Protein AF-A0A3L5TQ28-F1 (afdb_monomer_lite)

InterPro domains:
  IPR006615 Peptidase C19, ubiquitin-specific peptidase, DUSP domain [PF06337] (160-234)
  IPR006615 Peptidase C19, ubiquitin-specific peptidase, DUSP domain [PS51283] (4-234)
  IPR006615 Peptidase C19, ubiquitin-specific peptidase, DUSP domain [SM00695] (24-237)
  IPR028135 Ubiquitin-like domain, USP-type [PF14836] (295-367)
  IPR035927 DUSP-like superfamily [G3DSA:3.30.2230.10] (2-248)
  IPR035927 DUSP-like superfamily [SSF143791] (4-52)
  IPR035927 DUSP-like superfamily [SSF143791] (159-234)

Radius of gyration: 33.55 Å; chains: 1; bounding box: 100×72×94 Å

Sequence (385 aa):
LKPQSTEEEGNIVNQWLSRESRKSFQVGQIWYLISMQWWNCWNEYVSFKNVTEMNGDINGAVSINDKVINEETQHRITKNKHPGKAVPWEDDSVIMVNAKTSSYNMSQSYSGTTLTHNHSNSAIKSQNCASPLKTCLNTPDQTLVNRSPSPSPKFRKKTLQMNNSLPLKPAAVDNSPLLVSSQSKVISLTNEGGRLKRDIMLVRGKDFEIVPEAIWRALSTWYGANTALPRTVISSSTNDGQPELELYPITVKLLRHQFVTNRPVPMTTFTGMMSAMSNMVASNTQTPRRYVAYTATFSRQHTVQQIYEFLCTKLRFSREDTRLWKIGSKEDCMTLLEDENQTLEDCSVEENQQMLIEIRNKDLTWPEEMSQLAKNKTLRKEAGS

pLDDT: mean 70.23, std 27.73, range [23.77, 97.81]

Structure (mmCIF, N/CA/C/O backbone):
data_AF-A0A3L5TQ28-F1
#
_entry.id   AF-A0A3L5TQ28-F1
#
loop_
_atom_site.group_PDB
_atom_site.id
_atom_site.type_symbol
_atom_site.label_atom_id
_atom_site.label_alt_id
_atom_site.label_comp_id
_atom_site.label_asym_id
_atom_site.label_entity_id
_atom_site.label_seq_id
_atom_site.pdbx_PDB_ins_code
_atom_site.Cartn_x
_atom_site.Cartn_y
_atom_site.Cartn_z
_atom_site.occupancy
_atom_site.B_iso_or_equiv
_atom_site.auth_seq_id
_atom_site.auth_comp_id
_atom_site.auth_asym_id
_atom_site.auth_atom_id
_atom_site.pdbx_PDB_model_num
ATOM 1 N N . LEU A 1 1 ? -6.643 14.220 24.270 1.00 62.25 1 LEU A N 1
ATOM 2 C CA . LEU A 1 1 ? -7.225 14.050 25.621 1.00 62.25 1 LEU A CA 1
ATOM 3 C C . LEU A 1 1 ? -7.367 12.555 25.881 1.00 62.25 1 LEU A C 1
ATOM 5 O O . LEU A 1 1 ? -7.696 11.831 24.946 1.00 62.25 1 LEU A O 1
ATOM 9 N N . LYS A 1 2 ? -7.016 12.087 27.080 1.00 79.94 2 LYS A N 1
ATOM 10 C CA . LYS A 1 2 ? -7.161 10.681 27.483 1.00 79.94 2 LYS A CA 1
ATOM 11 C C . LYS A 1 2 ? -8.471 10.545 28.283 1.00 79.94 2 LYS A C 1
ATOM 13 O O . LYS A 1 2 ? -8.691 11.430 29.109 1.00 79.94 2 LYS A O 1
ATOM 18 N N . PRO A 1 3 ? -9.304 9.516 28.042 1.00 86.38 3 PRO A N 1
ATOM 19 C CA . PRO A 1 3 ? -10.541 9.290 28.792 1.00 86.38 3 PRO A CA 1
ATOM 20 C C . PRO A 1 3 ? -10.283 9.165 30.297 1.00 86.38 3 PRO A C 1
ATOM 22 O O . PRO A 1 3 ? -9.220 8.684 30.707 1.00 86.38 3 PRO A O 1
ATOM 25 N N . GLN A 1 4 ? -11.240 9.616 31.105 1.00 85.50 4 GLN A N 1
ATOM 26 C CA . GLN A 1 4 ? -11.189 9.587 32.566 1.00 85.50 4 GLN A CA 1
ATOM 27 C C . GLN A 1 4 ? -11.636 8.233 33.132 1.00 85.50 4 GLN A C 1
ATOM 29 O O . GLN A 1 4 ? -11.174 7.848 34.206 1.00 85.50 4 GLN A O 1
ATOM 34 N N . SER A 1 5 ? -12.474 7.486 32.403 1.00 88.31 5 SER A N 1
ATOM 35 C CA . SER A 1 5 ? -12.922 6.137 32.775 1.00 88.31 5 SER A CA 1
ATOM 36 C C . SER A 1 5 ? -12.910 5.155 31.595 1.00 88.31 5 SER A C 1
ATOM 38 O O . SER A 1 5 ? -12.821 5.546 30.430 1.00 88.31 5 SER A O 1
ATOM 40 N N . THR A 1 6 ? -12.990 3.858 31.903 1.00 89.12 6 THR A N 1
ATOM 41 C CA . THR A 1 6 ? -13.069 2.776 30.903 1.00 89.12 6 THR A CA 1
ATOM 42 C C . THR A 1 6 ? -14.385 2.802 30.133 1.00 89.12 6 THR A C 1
ATOM 44 O O . THR A 1 6 ? -14.404 2.560 28.930 1.00 89.12 6 THR A O 1
ATOM 47 N N . GLU A 1 7 ? -15.475 3.163 30.807 1.00 88.69 7 GLU A N 1
ATOM 48 C CA . GLU A 1 7 ? -16.783 3.358 30.186 1.00 88.69 7 GLU A CA 1
ATOM 49 C C . GLU A 1 7 ? -16.772 4.562 29.236 1.00 88.69 7 GLU A C 1
ATOM 51 O O . GLU A 1 7 ? -17.266 4.471 28.113 1.00 88.69 7 GLU A O 1
ATOM 56 N N . GLU A 1 8 ? -16.159 5.680 29.642 1.00 91.56 8 GLU A N 1
ATOM 57 C CA . GLU A 1 8 ? -16.013 6.853 28.775 1.00 91.56 8 GLU A CA 1
ATOM 58 C C . GLU A 1 8 ? -15.204 6.507 27.520 1.00 91.56 8 GLU A C 1
ATOM 60 O O . GLU A 1 8 ? -15.568 6.903 26.413 1.00 91.56 8 GLU A O 1
ATOM 65 N N . GLU A 1 9 ? -14.139 5.720 27.674 1.00 93.50 9 GLU A N 1
ATOM 66 C CA . GLU A 1 9 ? -13.334 5.235 26.559 1.00 93.50 9 GLU A CA 1
ATOM 67 C C . GLU A 1 9 ? -14.164 4.432 25.546 1.00 93.50 9 GLU A C 1
ATOM 69 O O . GLU A 1 9 ? -14.152 4.749 24.351 1.00 93.50 9 GLU A O 1
ATOM 74 N N . GLY A 1 10 ? -14.921 3.438 26.024 1.00 92.88 10 GLY A N 1
ATOM 75 C CA . GLY A 1 10 ? -15.825 2.646 25.191 1.00 92.88 10 GLY A CA 1
ATOM 76 C C . GLY A 1 10 ? -16.879 3.517 24.506 1.00 92.88 10 GLY A C 1
ATOM 77 O O . GLY A 1 10 ? -17.089 3.405 23.298 1.00 92.88 10 GLY A O 1
ATOM 78 N N . ASN A 1 11 ? -17.484 4.451 25.242 1.00 93.06 11 ASN A N 1
ATOM 79 C CA . ASN A 1 11 ? -18.493 5.370 24.716 1.00 93.06 11 ASN A CA 1
ATOM 80 C C . ASN A 1 11 ? -17.942 6.267 23.601 1.00 93.06 11 ASN A C 1
ATOM 82 O O . ASN A 1 11 ? -18.589 6.407 22.563 1.00 93.06 11 ASN A O 1
ATOM 86 N N . ILE A 1 12 ? -16.747 6.844 23.771 1.00 93.38 12 ILE A N 1
ATOM 87 C CA . ILE A 1 12 ? -16.106 7.683 22.746 1.00 93.38 12 ILE A CA 1
ATOM 88 C C . ILE A 1 12 ? -15.892 6.879 21.460 1.00 93.38 12 ILE A C 1
ATOM 90 O O . ILE A 1 12 ? -16.302 7.316 20.380 1.00 93.38 12 ILE A O 1
ATOM 94 N N . VAL A 1 13 ? -15.276 5.699 21.572 1.00 94.69 13 VAL A N 1
ATOM 95 C CA . VAL A 1 13 ? -14.946 4.857 20.414 1.00 94.69 13 VAL A CA 1
ATOM 96 C C . VAL A 1 13 ? -16.213 4.358 19.718 1.00 94.69 13 VAL A C 1
ATOM 98 O O . VAL A 1 13 ? -16.336 4.514 18.502 1.00 94.69 13 VAL A O 1
ATOM 101 N N . ASN A 1 14 ? -17.195 3.851 20.468 1.00 92.75 14 ASN A N 1
ATOM 102 C CA . ASN A 1 14 ? -18.468 3.378 19.919 1.00 92.75 14 ASN A CA 1
ATOM 103 C C . ASN A 1 14 ? -19.257 4.501 19.243 1.00 92.75 14 ASN A C 1
ATOM 105 O O . ASN A 1 14 ? -19.840 4.297 18.176 1.00 92.75 14 ASN A O 1
ATOM 109 N N . GLN A 1 15 ? -19.247 5.709 19.809 1.00 93.06 15 GLN A N 1
ATOM 110 C CA . GLN A 1 15 ? -19.912 6.858 19.204 1.00 93.06 15 GLN A CA 1
ATOM 111 C C . GLN A 1 15 ? -19.236 7.271 17.888 1.00 93.06 15 GLN A C 1
ATOM 113 O O . GLN A 1 15 ? -19.923 7.616 16.926 1.00 93.06 15 GLN A O 1
ATOM 118 N N . TRP A 1 16 ? -17.902 7.233 17.814 1.00 93.56 16 TRP A N 1
ATOM 119 C CA . TRP A 1 16 ? -17.165 7.533 16.582 1.00 93.56 16 TRP A CA 1
ATOM 120 C C . TRP A 1 16 ? -17.388 6.454 15.515 1.00 93.56 16 TRP A C 1
ATOM 122 O O . TRP A 1 16 ? -17.695 6.799 14.374 1.00 93.56 16 TRP A O 1
ATOM 132 N N . LEU A 1 17 ? -17.347 5.168 15.885 1.00 92.38 17 LEU A N 1
ATOM 133 C CA . LEU A 1 17 ? -17.693 4.051 14.994 1.00 92.38 17 LEU A CA 1
ATOM 134 C C . LEU A 1 17 ? -19.129 4.158 14.474 1.00 92.38 17 LEU A C 1
ATOM 136 O O . LEU A 1 17 ? -19.372 3.988 13.282 1.00 92.38 17 LEU A O 1
ATOM 140 N N . SER A 1 18 ? -20.084 4.492 15.341 1.00 90.31 18 SER A N 1
ATOM 141 C CA . SER A 1 18 ? -21.498 4.642 14.970 1.00 90.31 18 SER A CA 1
ATOM 142 C C . SER A 1 18 ? -21.735 5.799 14.000 1.00 90.31 18 SER A C 1
ATOM 144 O O . SER A 1 18 ? -22.635 5.738 13.167 1.00 90.31 18 SER A O 1
ATOM 146 N N . ARG A 1 19 ? -20.949 6.878 14.100 1.00 90.62 19 ARG A N 1
ATOM 147 C CA . ARG A 1 19 ? -21.007 7.993 13.144 1.00 90.62 19 ARG A CA 1
ATOM 148 C C . ARG A 1 19 ? -20.411 7.605 11.799 1.00 90.62 19 ARG A C 1
ATOM 150 O O . ARG A 1 19 ? -20.967 7.982 10.772 1.00 90.62 19 ARG A O 1
ATOM 157 N N . GLU A 1 20 ? -19.296 6.880 11.807 1.00 89.19 20 GLU A N 1
ATOM 158 C CA . GLU A 1 20 ? -18.592 6.541 10.571 1.00 89.19 20 GLU A CA 1
ATOM 159 C C . GLU A 1 20 ? -19.259 5.386 9.815 1.00 89.19 20 GLU A C 1
ATOM 161 O O . GLU A 1 20 ? -19.348 5.440 8.598 1.00 89.19 20 GLU A O 1
ATOM 166 N N . SER A 1 21 ? -19.829 4.401 10.514 1.00 84.50 21 SER A N 1
ATOM 167 C CA . SER A 1 21 ? -20.563 3.271 9.910 1.00 84.50 21 SER A CA 1
ATOM 168 C C . SER A 1 21 ? -21.829 3.671 9.150 1.00 84.50 21 SER A C 1
ATOM 170 O O . SER A 1 21 ? -22.297 2.919 8.302 1.00 84.50 21 SER A O 1
ATOM 172 N N . ARG A 1 22 ? -22.386 4.857 9.423 1.00 86.69 22 ARG A N 1
ATOM 173 C CA . ARG A 1 22 ? -23.528 5.409 8.673 1.00 86.69 22 ARG A CA 1
ATOM 174 C C . ARG A 1 22 ? -23.129 5.978 7.315 1.00 86.69 22 ARG A C 1
ATOM 176 O O . ARG A 1 22 ? -24.005 6.289 6.513 1.00 86.69 22 ARG A O 1
ATOM 183 N N . LYS A 1 23 ? -21.834 6.186 7.083 1.00 88.94 23 LYS A N 1
ATOM 184 C CA . LYS A 1 23 ? -21.315 6.709 5.824 1.00 88.94 23 LYS A CA 1
ATOM 185 C C . LYS A 1 23 ? -20.896 5.544 4.941 1.00 88.94 23 LYS A C 1
ATOM 187 O O . LYS A 1 23 ? -20.289 4.585 5.409 1.00 88.94 23 LYS A O 1
ATOM 192 N N . SER A 1 24 ? -21.175 5.663 3.652 1.00 88.44 24 SER A N 1
ATOM 193 C CA . SER A 1 24 ? -20.571 4.791 2.651 1.00 88.44 24 SER A CA 1
ATOM 194 C C . SER A 1 24 ? -19.068 5.046 2.574 1.00 88.44 24 SER A C 1
ATOM 196 O O . SER A 1 24 ? -18.603 6.164 2.816 1.00 88.44 24 SER A O 1
ATOM 198 N N . PHE A 1 25 ? -18.312 4.017 2.201 1.00 91.75 25 PHE A N 1
ATOM 199 C CA . PHE A 1 25 ? -16.895 4.170 1.910 1.00 91.75 25 PHE A CA 1
ATOM 200 C C . PHE A 1 25 ? -16.668 5.202 0.801 1.00 91.75 25 PHE A C 1
ATOM 202 O O . PHE A 1 25 ? -17.412 5.258 -0.177 1.00 91.75 25 PHE A O 1
ATOM 209 N N . GLN A 1 26 ? -15.620 6.010 0.955 1.00 92.31 26 GLN A N 1
ATOM 210 C CA . GLN A 1 26 ? -15.205 6.993 -0.044 1.00 92.31 26 GLN A CA 1
ATOM 211 C C . GLN A 1 26 ? -13.849 6.604 -0.618 1.00 92.31 26 GLN A C 1
ATOM 213 O O . GLN A 1 26 ? -12.921 6.320 0.135 1.00 92.31 26 GLN A O 1
ATOM 218 N N . VAL A 1 27 ? -13.719 6.602 -1.944 1.00 93.56 27 VAL A N 1
ATOM 219 C CA . VAL A 1 27 ? -12.456 6.276 -2.623 1.00 93.56 27 VAL A CA 1
ATOM 220 C C . VAL A 1 27 ? -11.342 7.206 -2.134 1.00 93.56 27 VAL A C 1
ATOM 222 O O . VAL A 1 27 ? -11.535 8.413 -2.005 1.00 93.56 27 VAL A O 1
ATOM 225 N N . GLY A 1 28 ? -10.183 6.629 -1.818 1.00 91.44 28 GLY A N 1
ATOM 226 C CA . GLY A 1 28 ? -9.040 7.327 -1.228 1.00 91.44 28 GLY A CA 1
ATOM 227 C C . GLY A 1 28 ? -9.078 7.441 0.300 1.00 91.44 28 GLY A C 1
ATOM 228 O O . GLY A 1 28 ? -8.065 7.800 0.901 1.00 91.44 28 GLY A O 1
ATOM 229 N N . GLN A 1 29 ? -10.191 7.099 0.960 1.00 93.56 29 GLN A N 1
ATOM 230 C CA . GLN A 1 29 ? -10.266 7.079 2.422 1.00 93.56 29 GLN A CA 1
ATOM 231 C C . GLN A 1 29 ? -9.349 5.994 3.004 1.00 93.56 29 GLN A C 1
ATOM 233 O O . GLN A 1 29 ? -9.257 4.889 2.468 1.00 93.56 29 GLN A O 1
ATOM 238 N N . ILE A 1 30 ? -8.704 6.292 4.135 1.00 93.88 30 ILE A N 1
ATOM 239 C CA . ILE A 1 30 ? -7.837 5.350 4.851 1.00 93.88 30 ILE A CA 1
ATOM 240 C C . ILE A 1 30 ? -8.541 4.828 6.105 1.00 93.88 30 ILE A C 1
ATOM 242 O O . ILE A 1 30 ? -9.028 5.596 6.936 1.00 93.88 30 ILE A O 1
ATOM 246 N N . TRP A 1 31 ? -8.527 3.509 6.259 1.00 95.69 31 TRP A N 1
ATOM 247 C CA . TRP A 1 31 ? -8.978 2.777 7.439 1.00 95.69 31 TRP A CA 1
ATOM 248 C C . TRP A 1 31 ? -7.830 1.963 8.028 1.00 95.69 31 TRP A C 1
ATOM 250 O O . TRP A 1 31 ? -6.886 1.616 7.327 1.00 95.69 31 TRP A O 1
ATOM 260 N N . TYR A 1 32 ? -7.894 1.645 9.315 1.00 96.69 32 TYR A N 1
ATOM 261 C CA . TYR A 1 32 ? -6.848 0.894 10.007 1.00 96.69 32 TYR A CA 1
ATOM 262 C C . TYR A 1 32 ? -7.375 -0.450 10.473 1.00 96.69 32 TYR A C 1
ATOM 264 O O . TYR A 1 32 ? -8.483 -0.531 11.002 1.00 96.69 32 TYR A O 1
ATOM 272 N N . LEU A 1 33 ? -6.562 -1.492 10.306 1.00 97.19 33 LEU A N 1
ATOM 273 C CA . LEU A 1 33 ? -6.883 -2.819 10.816 1.00 97.19 33 LEU A CA 1
ATOM 274 C C . LEU A 1 33 ? -6.381 -2.979 12.254 1.00 97.19 33 LEU A C 1
ATOM 276 O O . LEU A 1 33 ? -5.234 -2.638 12.567 1.00 97.19 33 LEU A O 1
ATOM 280 N N . ILE A 1 34 ? -7.232 -3.551 13.100 1.00 97.56 34 ILE A N 1
ATOM 281 C CA . ILE A 1 34 ? -6.900 -3.986 14.457 1.00 97.56 34 ILE A CA 1
ATOM 282 C C . ILE A 1 34 ? -7.173 -5.484 14.557 1.00 97.56 34 ILE A C 1
ATOM 284 O O . ILE A 1 34 ? -8.253 -5.940 14.198 1.00 97.56 34 ILE A O 1
ATOM 288 N N . SER A 1 35 ? -6.209 -6.257 15.054 1.00 97.38 35 SER A N 1
ATOM 289 C CA . SER A 1 35 ? -6.402 -7.684 15.345 1.00 97.38 35 SER A CA 1
ATOM 290 C C . SER A 1 35 ? -7.607 -7.909 16.262 1.00 97.38 35 SER A C 1
ATOM 292 O O . SER A 1 35 ? -7.689 -7.305 17.336 1.00 97.38 35 SER A O 1
ATOM 294 N N . MET A 1 36 ? -8.497 -8.838 15.895 1.00 96.75 36 MET A N 1
ATOM 295 C CA . MET A 1 36 ? -9.656 -9.194 16.724 1.00 96.75 36 MET A CA 1
ATOM 296 C C . MET A 1 36 ? -9.247 -9.721 18.096 1.00 96.75 36 MET A C 1
ATOM 298 O O . MET A 1 36 ? -9.980 -9.542 19.062 1.0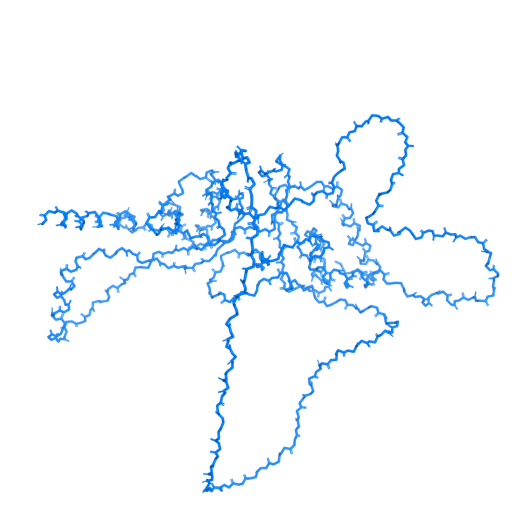0 96.75 36 MET A O 1
ATOM 302 N N . GLN A 1 37 ? -8.056 -10.314 18.219 1.00 96.12 37 GLN A N 1
ATOM 303 C CA . GLN A 1 37 ? -7.537 -10.743 19.515 1.00 96.12 37 GLN A CA 1
ATOM 304 C C . GLN A 1 37 ? -7.395 -9.559 20.478 1.00 96.12 37 GLN A C 1
ATOM 306 O O . GLN A 1 37 ? -7.801 -9.656 21.631 1.00 96.12 37 GLN A O 1
ATOM 311 N N . TRP A 1 38 ? -6.835 -8.442 20.009 1.00 97.25 38 TRP A N 1
ATOM 312 C CA . TRP A 1 38 ? -6.709 -7.243 20.832 1.00 97.25 38 TRP A CA 1
ATOM 313 C C . TRP A 1 38 ? -8.061 -6.544 20.994 1.00 97.25 38 TRP A C 1
ATOM 315 O O . TRP A 1 38 ? -8.415 -6.153 22.104 1.00 97.25 38 TRP A O 1
ATOM 325 N N . TRP A 1 39 ? -8.836 -6.444 19.908 1.00 97.31 39 TRP A N 1
ATOM 326 C CA . TRP A 1 39 ? -10.154 -5.804 19.904 1.00 97.31 39 TRP A CA 1
ATOM 327 C C . TRP A 1 39 ? -11.119 -6.438 20.912 1.00 97.31 39 TRP A C 1
ATOM 329 O O . TRP A 1 39 ? -11.782 -5.726 21.657 1.00 97.31 39 TRP A O 1
ATOM 339 N N . ASN A 1 40 ? -11.143 -7.770 21.005 1.00 95.75 40 ASN A N 1
ATOM 340 C CA . ASN A 1 40 ? -11.983 -8.489 21.963 1.00 95.75 40 ASN A CA 1
ATOM 341 C C . ASN A 1 40 ? -11.566 -8.226 23.413 1.00 95.75 40 ASN A C 1
ATOM 343 O O . ASN A 1 40 ? -12.428 -7.950 24.242 1.00 95.75 40 ASN A O 1
ATOM 347 N N . CYS A 1 41 ? -10.262 -8.240 23.711 1.00 94.88 41 CYS A N 1
ATOM 348 C CA . CYS A 1 41 ? -9.763 -7.879 25.042 1.00 94.88 41 CYS A CA 1
ATOM 349 C C . CYS A 1 41 ? -10.140 -6.437 25.413 1.00 94.88 41 CYS A C 1
ATOM 351 O O . CYS A 1 41 ? -10.492 -6.156 26.556 1.00 94.88 41 CYS A O 1
ATOM 353 N N . TRP A 1 42 ? -10.062 -5.517 24.448 1.00 95.81 42 TRP A N 1
ATOM 354 C CA . TRP A 1 42 ? -10.461 -4.129 24.647 1.00 95.81 42 TRP A CA 1
ATOM 355 C C . TRP A 1 42 ? -11.968 -3.994 24.891 1.00 95.81 42 TRP A C 1
ATOM 357 O O . TRP A 1 42 ? -12.357 -3.348 25.861 1.00 95.81 42 TRP A O 1
ATOM 367 N N . ASN A 1 43 ? -12.805 -4.666 24.094 1.00 94.38 43 ASN A N 1
ATOM 368 C CA . ASN A 1 43 ? -14.257 -4.691 24.282 1.00 94.38 43 ASN A CA 1
ATOM 369 C C . ASN A 1 43 ? -14.646 -5.236 25.661 1.00 94.38 43 ASN A C 1
ATOM 371 O O . ASN A 1 43 ? -15.493 -4.644 26.328 1.00 94.38 43 ASN A O 1
ATOM 375 N N . GLU A 1 44 ? -14.021 -6.327 26.110 1.00 92.69 44 GLU A N 1
ATOM 376 C CA . GLU A 1 44 ? -14.252 -6.898 27.442 1.00 92.69 44 GLU A CA 1
ATOM 377 C C . GLU A 1 44 ? -13.880 -5.901 28.549 1.00 92.69 44 GLU A C 1
ATOM 379 O O . GLU A 1 44 ? -14.641 -5.706 29.494 1.00 92.69 44 GLU A O 1
ATOM 384 N N . TYR A 1 45 ? -12.748 -5.210 28.396 1.00 92.56 45 TYR A N 1
ATOM 385 C CA . TYR A 1 45 ? -12.277 -4.204 29.345 1.00 92.56 45 TYR A CA 1
ATOM 386 C C . TYR A 1 45 ? -13.207 -2.989 29.462 1.00 92.56 45 TYR A C 1
ATOM 388 O O . TYR A 1 45 ? -13.503 -2.556 30.576 1.00 92.56 45 TYR A O 1
ATOM 396 N N . VAL A 1 46 ? -13.688 -2.436 28.343 1.00 92.50 46 VAL A N 1
ATOM 397 C CA . VAL A 1 46 ? -14.568 -1.251 28.367 1.00 92.50 46 VAL A CA 1
ATOM 398 C C . VAL A 1 46 ? -16.021 -1.586 28.703 1.00 92.50 46 VAL A C 1
ATOM 400 O O . VAL A 1 46 ? -16.738 -0.732 29.216 1.00 92.50 46 VAL A O 1
ATOM 403 N N . SER A 1 47 ? -16.458 -2.821 28.443 1.00 87.94 47 SER A N 1
ATOM 404 C CA . SER A 1 47 ? -17.826 -3.274 28.744 1.00 87.94 47 SER A CA 1
ATOM 405 C C . SER A 1 47 ? -17.992 -3.747 30.186 1.00 87.94 47 SER A C 1
ATOM 407 O O . SER A 1 47 ? -19.113 -4.001 30.633 1.00 87.94 47 SER A O 1
ATOM 409 N N . PHE A 1 48 ? -16.894 -3.896 30.925 1.00 83.25 48 PHE A N 1
ATOM 410 C CA . PHE A 1 48 ? -16.948 -4.399 32.282 1.00 83.25 48 PHE A CA 1
ATOM 411 C C . PHE A 1 48 ? -17.526 -3.378 33.252 1.00 83.25 48 PHE A C 1
ATOM 413 O O . PHE A 1 48 ? -16.955 -2.313 33.492 1.00 83.25 48 PHE A O 1
ATOM 420 N N . LYS A 1 49 ? -18.638 -3.759 33.877 1.00 71.50 49 LYS A N 1
ATOM 421 C CA . LYS A 1 49 ? -19.245 -3.033 34.987 1.00 71.50 49 LYS A CA 1
ATOM 422 C C . LYS A 1 49 ? -18.914 -3.764 36.281 1.00 71.50 49 LYS A C 1
ATOM 424 O O . LYS A 1 49 ? -19.217 -4.948 36.424 1.00 71.50 49 LYS A O 1
ATOM 429 N N . ASN A 1 50 ? -18.292 -3.065 37.228 1.00 60.09 50 ASN A N 1
ATOM 430 C CA . ASN A 1 50 ? -18.097 -3.593 38.573 1.00 60.09 50 ASN A CA 1
ATOM 431 C C . ASN A 1 50 ? -19.468 -3.857 39.205 1.00 60.09 50 ASN A C 1
ATOM 433 O O . ASN A 1 50 ? -20.215 -2.926 39.481 1.00 60.09 50 ASN A O 1
ATOM 437 N N . VAL A 1 51 ? -19.789 -5.123 39.477 1.00 53.19 51 VAL A N 1
ATOM 438 C CA . VAL A 1 51 ? -21.031 -5.522 40.174 1.00 53.19 51 VAL A CA 1
ATOM 439 C C . VAL A 1 51 ? -21.052 -5.030 41.638 1.00 53.19 51 VAL A C 1
ATOM 441 O O . VAL A 1 51 ? -22.035 -5.180 42.355 1.00 53.19 51 VAL A O 1
ATOM 444 N N . THR A 1 52 ? -19.983 -4.389 42.107 1.00 48.66 52 THR A N 1
ATOM 445 C CA . THR A 1 52 ? -19.798 -3.969 43.498 1.00 48.66 52 THR A CA 1
ATOM 446 C C . THR A 1 52 ? -20.622 -2.751 43.933 1.00 48.66 52 THR A C 1
ATOM 448 O O . THR A 1 52 ? -20.671 -2.484 45.129 1.00 48.66 52 THR A O 1
ATOM 451 N N . GLU A 1 53 ? -21.303 -2.039 43.028 1.00 46.16 53 GLU A N 1
ATOM 452 C CA . GLU A 1 53 ? -22.155 -0.887 43.393 1.00 46.16 53 GLU A CA 1
ATOM 453 C C . GLU A 1 53 ?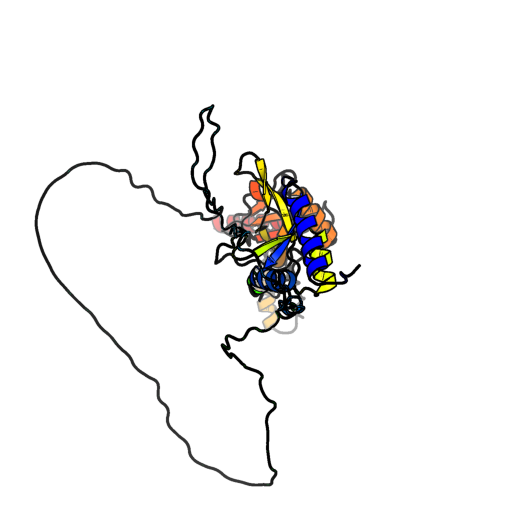 -23.611 -1.254 43.748 1.00 46.16 53 GLU A C 1
ATOM 455 O O . GLU A 1 53 ? -24.377 -0.381 44.138 1.00 46.16 53 GLU A O 1
ATOM 460 N N . MET A 1 54 ? -24.002 -2.535 43.692 1.00 47.75 54 MET A N 1
ATOM 461 C CA . MET A 1 54 ? -25.389 -2.973 43.961 1.00 47.75 54 MET A CA 1
ATOM 462 C C . MET A 1 54 ? -25.612 -3.615 45.345 1.00 47.75 54 MET A 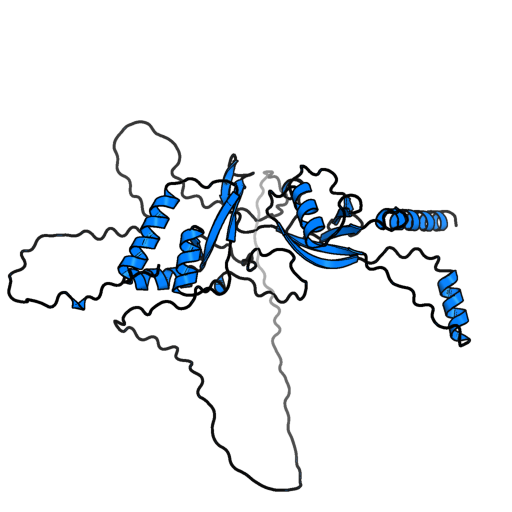C 1
ATOM 464 O O . MET A 1 54 ? -26.688 -4.144 45.599 1.00 47.75 54 MET A O 1
ATOM 468 N N . ASN A 1 55 ? -24.636 -3.564 46.260 1.00 42.31 55 ASN A N 1
ATOM 469 C CA . ASN A 1 55 ? -24.785 -4.110 47.623 1.00 42.31 55 ASN A CA 1
ATOM 470 C C . ASN A 1 55 ? -25.050 -3.049 48.711 1.00 42.31 55 ASN A C 1
ATOM 472 O O . ASN A 1 55 ? -24.839 -3.312 49.896 1.00 42.31 55 ASN A O 1
ATOM 476 N N . GLY A 1 56 ? -25.533 -1.865 48.330 1.00 45.75 56 GLY A N 1
ATOM 477 C CA . GLY A 1 56 ? -26.196 -0.949 49.258 1.00 45.75 56 GLY A CA 1
ATOM 478 C C . GLY A 1 56 ? -27.691 -1.263 49.306 1.00 45.75 56 GLY A C 1
ATOM 479 O O . GLY A 1 56 ? -28.356 -1.158 48.285 1.00 45.75 56 GLY A O 1
ATOM 480 N N . ASP A 1 57 ? -28.191 -1.629 50.485 1.00 39.69 57 ASP A N 1
ATOM 481 C CA . ASP A 1 57 ? -29.612 -1.774 50.844 1.00 39.69 57 ASP A CA 1
ATOM 482 C C . ASP A 1 57 ? -30.339 -3.067 50.433 1.00 39.69 57 ASP A C 1
ATOM 484 O O . ASP A 1 57 ? -31.299 -3.079 49.665 1.00 39.69 57 ASP A O 1
ATOM 488 N N . ILE A 1 58 ? -30.003 -4.172 51.110 1.00 44.78 58 ILE A N 1
ATOM 489 C CA . ILE A 1 58 ? -30.974 -5.257 51.326 1.00 44.78 58 ILE A CA 1
ATOM 490 C C . ILE A 1 58 ? -31.850 -4.869 52.522 1.00 44.78 58 ILE A C 1
ATOM 492 O O . ILE A 1 58 ? -31.597 -5.296 53.643 1.00 44.78 58 ILE A O 1
ATOM 496 N N . ASN A 1 59 ? -32.843 -4.013 52.282 1.00 41.88 59 ASN A N 1
ATOM 497 C CA . ASN A 1 59 ? -34.078 -3.897 53.068 1.00 41.88 59 ASN A CA 1
ATOM 498 C C . ASN A 1 59 ? -35.103 -3.084 52.265 1.00 41.88 59 ASN A C 1
ATOM 500 O O . ASN A 1 59 ? -35.420 -1.940 52.572 1.00 41.88 59 ASN A O 1
ATOM 504 N N . GLY A 1 60 ? -35.628 -3.691 51.206 1.00 34.00 60 GLY A N 1
ATOM 505 C CA . GLY A 1 60 ? -36.710 -3.118 50.419 1.00 34.00 60 GLY A CA 1
ATOM 506 C C . GLY A 1 60 ? -37.230 -4.158 49.447 1.00 34.00 60 GLY A C 1
ATOM 507 O O . GLY A 1 60 ? -36.494 -4.626 48.587 1.00 34.00 60 GLY A O 1
ATOM 508 N N . ALA A 1 61 ? -38.478 -4.574 49.633 1.00 42.75 61 ALA A N 1
ATOM 509 C CA . ALA A 1 61 ? -39.156 -5.546 48.792 1.00 42.75 61 ALA A CA 1
ATOM 510 C C . ALA A 1 61 ? -39.041 -5.172 47.303 1.00 42.75 61 ALA A C 1
ATOM 512 O O . ALA A 1 61 ? -39.592 -4.161 46.868 1.00 42.75 61 ALA A O 1
ATOM 513 N N . VAL A 1 62 ? -38.349 -5.999 46.516 1.00 34.16 62 VAL A N 1
ATOM 514 C CA . VAL A 1 62 ? -38.335 -5.860 45.058 1.00 34.16 62 VAL A CA 1
ATOM 515 C C . VAL A 1 62 ? -39.554 -6.583 44.510 1.00 34.16 62 VAL A C 1
ATOM 517 O O . VAL A 1 62 ? -39.650 -7.811 44.517 1.00 34.16 62 VAL A O 1
ATOM 520 N N . SER A 1 63 ? -40.506 -5.767 44.070 1.00 33.00 63 SER A N 1
ATOM 521 C CA . SER A 1 63 ? -41.632 -6.163 43.243 1.00 33.00 63 SER A CA 1
ATOM 522 C C . SER A 1 63 ? -41.116 -6.856 41.982 1.00 33.00 63 SER A C 1
ATOM 524 O O . SER A 1 63 ? -40.244 -6.345 41.279 1.00 33.00 63 SER A O 1
ATOM 526 N N . ILE A 1 64 ? -41.665 -8.033 41.701 1.00 45.16 64 ILE A N 1
ATOM 527 C CA . ILE A 1 64 ? -41.517 -8.721 40.423 1.00 45.16 64 ILE A CA 1
ATOM 528 C C . ILE A 1 64 ? -42.167 -7.824 39.372 1.00 45.16 64 ILE A C 1
ATOM 530 O O . ILE A 1 64 ? -43.390 -7.752 39.335 1.00 45.16 64 ILE A O 1
ATOM 534 N N . ASN A 1 65 ? -41.363 -7.112 38.582 1.00 38.81 65 ASN A N 1
ATOM 535 C CA . ASN A 1 65 ? -41.616 -6.740 37.187 1.00 38.81 65 ASN A CA 1
ATOM 536 C C . ASN A 1 65 ? -40.514 -5.786 36.721 1.00 38.81 65 ASN A C 1
ATOM 538 O O . ASN A 1 65 ? -40.578 -4.598 36.992 1.00 38.81 65 ASN A O 1
ATOM 542 N N . ASP A 1 66 ? -39.519 -6.329 36.024 1.00 31.72 66 ASP A N 1
ATOM 543 C CA . ASP A 1 66 ? -39.063 -5.761 34.755 1.00 31.72 66 ASP A CA 1
ATOM 544 C C . ASP A 1 66 ? -38.171 -6.787 34.055 1.00 31.72 66 ASP A C 1
ATOM 546 O O . ASP A 1 66 ? -37.003 -7.005 34.377 1.00 31.72 66 ASP A O 1
ATOM 550 N N . LYS A 1 67 ? -38.776 -7.484 33.089 1.00 35.16 67 LYS A N 1
ATOM 551 C CA . LYS A 1 67 ? -38.052 -8.276 32.099 1.00 35.16 67 LYS A CA 1
ATOM 552 C C . LYS A 1 67 ? -37.299 -7.301 31.194 1.00 35.16 67 LYS A C 1
ATOM 554 O O . LYS A 1 67 ? -37.823 -6.893 30.162 1.00 35.16 67 LYS A O 1
ATOM 559 N N . VAL A 1 68 ? -36.064 -6.965 31.551 1.00 32.06 68 VAL A N 1
ATOM 560 C CA . VAL A 1 68 ? -35.092 -6.492 30.564 1.00 32.06 68 VAL A CA 1
ATOM 561 C C . VAL A 1 68 ? -34.707 -7.709 29.734 1.00 32.06 68 VAL A C 1
ATOM 563 O O . VAL A 1 68 ? -33.979 -8.598 30.173 1.00 32.06 68 VAL A O 1
ATOM 566 N N . ILE A 1 69 ? -35.305 -7.790 28.551 1.00 32.78 69 ILE A N 1
ATOM 567 C CA . ILE A 1 69 ? -34.930 -8.742 27.516 1.00 32.78 69 ILE A CA 1
ATOM 568 C C . ILE A 1 69 ? -33.488 -8.405 27.125 1.00 32.78 69 ILE A C 1
ATOM 570 O O . ILE A 1 69 ? -33.219 -7.339 26.578 1.00 32.78 69 ILE A O 1
ATOM 574 N N . ASN A 1 70 ? -32.563 -9.313 27.439 1.00 28.48 70 ASN A N 1
ATOM 575 C CA . ASN A 1 70 ? -31.286 -9.418 26.744 1.00 28.48 70 ASN A CA 1
ATOM 576 C C . ASN A 1 70 ? -31.604 -9.669 25.263 1.00 28.48 70 ASN A C 1
ATOM 578 O O . ASN A 1 70 ? -31.908 -10.800 24.884 1.00 28.48 70 ASN A O 1
ATOM 582 N N . GLU A 1 71 ? -31.558 -8.634 24.428 1.00 27.27 71 GLU A N 1
ATOM 583 C CA . GLU A 1 71 ? -31.329 -8.849 23.004 1.00 27.27 71 GLU A CA 1
ATOM 584 C C . GLU A 1 71 ? -29.835 -9.111 22.820 1.00 27.27 71 GLU A C 1
ATOM 586 O O . GLU A 1 71 ? -29.003 -8.208 22.752 1.00 27.27 71 GLU A O 1
ATOM 591 N N . GLU A 1 72 ? -29.492 -10.396 22.766 1.00 29.38 72 GLU A N 1
ATOM 592 C CA . GLU A 1 72 ? -28.336 -10.852 22.011 1.00 29.38 72 GLU A CA 1
ATOM 593 C C . GLU A 1 72 ? -28.474 -10.331 20.573 1.00 29.38 72 GLU A C 1
ATOM 595 O O . GLU A 1 72 ? -29.145 -10.947 19.748 1.00 29.38 72 GLU A O 1
ATOM 600 N N . THR A 1 73 ? -27.789 -9.247 20.213 1.00 31.52 73 THR A N 1
ATOM 601 C CA . THR A 1 73 ? -27.435 -9.014 18.806 1.00 31.52 73 THR A CA 1
ATOM 602 C C . THR A 1 73 ? -26.243 -9.897 18.447 1.00 31.52 73 THR A C 1
ATOM 604 O O . THR A 1 73 ? -25.147 -9.431 18.144 1.00 31.52 73 THR A O 1
ATOM 607 N N . GLN A 1 74 ? -26.475 -11.210 18.499 1.00 31.09 74 GLN A N 1
ATOM 608 C CA . GLN A 1 74 ? -25.943 -12.092 17.477 1.00 31.09 74 GLN A CA 1
ATOM 609 C C . GLN A 1 74 ? -26.748 -11.830 16.205 1.00 31.09 74 GLN A C 1
ATOM 611 O O . GLN A 1 74 ? -27.969 -11.691 16.248 1.00 31.09 74 GLN A O 1
ATOM 616 N N . HIS A 1 75 ? -26.078 -11.772 15.061 1.00 32.69 75 HIS A N 1
ATOM 617 C CA . HIS A 1 75 ? -26.750 -11.770 13.769 1.00 32.69 75 HIS A CA 1
ATOM 618 C C . HIS A 1 75 ? -27.629 -13.031 13.627 1.00 32.69 75 HIS A C 1
ATOM 620 O O . HIS A 1 75 ? -27.140 -14.118 13.328 1.00 32.69 75 HIS A O 1
ATOM 626 N N . ARG A 1 76 ? -28.939 -12.882 13.860 1.00 25.72 76 ARG A N 1
ATOM 627 C CA . ARG A 1 76 ? -30.009 -13.779 13.404 1.00 25.72 76 ARG A CA 1
ATOM 628 C C . ARG A 1 76 ? -31.286 -12.963 13.180 1.00 25.72 76 ARG A C 1
ATOM 630 O O . ARG A 1 76 ? -31.921 -12.528 14.133 1.00 25.72 76 ARG A O 1
ATOM 637 N N . ILE A 1 77 ? -31.690 -12.811 11.921 1.00 31.00 77 ILE A N 1
ATOM 638 C CA . ILE A 1 77 ? -32.974 -12.218 11.521 1.00 31.00 77 ILE A CA 1
ATOM 639 C C . ILE A 1 77 ? -34.007 -13.350 11.380 1.00 31.00 77 ILE A C 1
ATOM 641 O O . ILE A 1 77 ? -33.799 -14.301 10.626 1.00 31.00 77 ILE A O 1
ATOM 645 N N . THR A 1 78 ? -35.131 -13.273 12.104 1.00 27.25 78 THR A N 1
ATOM 646 C CA . THR A 1 78 ? -36.315 -14.121 11.880 1.00 27.25 78 THR A CA 1
ATOM 647 C C . THR A 1 78 ? -37.465 -13.315 11.288 1.00 27.25 78 THR A C 1
ATOM 649 O O . THR A 1 78 ? -37.855 -12.284 11.828 1.00 27.25 78 THR A O 1
ATOM 652 N N . LYS A 1 79 ? -38.029 -13.874 10.210 1.00 36.38 79 LYS A N 1
ATOM 653 C CA . LYS A 1 79 ? -39.319 -13.596 9.561 1.00 36.38 79 LYS A CA 1
ATOM 654 C C . LYS A 1 79 ? -40.354 -12.917 10.469 1.00 36.38 79 LYS A C 1
ATOM 656 O O . LYS A 1 79 ? -40.777 -13.516 11.453 1.00 36.38 79 LYS A O 1
ATOM 661 N N . ASN A 1 80 ? -40.903 -11.784 10.027 1.00 26.31 80 ASN A N 1
ATOM 662 C CA . ASN A 1 80 ? -42.314 -11.498 10.262 1.00 26.31 80 ASN A CA 1
ATOM 663 C C . ASN A 1 80 ? -42.969 -10.735 9.105 1.00 26.31 80 ASN A C 1
ATOM 665 O O . ASN A 1 80 ? -42.357 -9.968 8.372 1.00 26.31 80 ASN A O 1
ATOM 669 N N . LYS A 1 81 ? -44.237 -11.083 8.926 1.00 29.59 81 LYS A N 1
ATOM 670 C CA . LYS A 1 81 ? -45.072 -11.022 7.731 1.00 29.59 81 LYS A CA 1
ATOM 671 C C . LYS A 1 81 ? -46.013 -9.823 7.823 1.00 29.59 81 LYS A C 1
ATOM 673 O O . LYS A 1 81 ? -46.881 -9.854 8.679 1.00 29.59 81 LYS A O 1
ATOM 678 N N . HIS A 1 82 ? -45.913 -8.850 6.913 1.00 28.94 82 HIS A N 1
ATOM 679 C CA . HIS A 1 82 ? -47.033 -7.993 6.486 1.00 28.94 82 HIS A CA 1
ATOM 680 C C . HIS A 1 82 ? -46.823 -7.489 5.040 1.00 28.94 82 HIS A C 1
ATOM 682 O O . HIS A 1 82 ? -45.688 -7.465 4.565 1.00 28.94 82 HIS A O 1
ATOM 688 N N . PRO A 1 83 ? -47.906 -7.204 4.290 1.00 32.66 83 PRO A N 1
ATOM 689 C CA . PRO A 1 83 ? -47.908 -7.290 2.834 1.00 32.66 83 PRO A CA 1
ATOM 690 C C . PRO A 1 83 ? -47.616 -5.937 2.177 1.00 32.66 83 PRO A C 1
ATOM 692 O O . PRO A 1 83 ? -48.303 -4.958 2.448 1.00 32.66 83 PRO A O 1
ATOM 695 N N . GLY A 1 84 ? -46.658 -5.885 1.250 1.00 29.19 84 GLY A N 1
ATOM 696 C CA . GLY A 1 84 ? -46.519 -4.724 0.370 1.00 29.19 84 GLY A CA 1
ATOM 697 C C . GLY A 1 84 ? -45.147 -4.556 -0.273 1.00 29.19 84 GLY A C 1
ATOM 698 O O . GLY A 1 84 ? -44.280 -3.933 0.314 1.00 29.19 84 GLY A O 1
ATOM 699 N N . LYS A 1 85 ? -45.033 -5.046 -1.516 1.00 28.72 85 LYS A N 1
ATOM 700 C CA . LYS A 1 85 ? -44.027 -4.739 -2.558 1.00 28.72 85 LYS A CA 1
ATOM 701 C C . LYS A 1 85 ? -42.549 -5.017 -2.218 1.00 28.72 85 LYS A C 1
ATOM 703 O O . LYS A 1 85 ? -41.875 -4.256 -1.540 1.00 28.72 85 LYS A O 1
ATOM 708 N N . ALA A 1 86 ? -42.069 -6.120 -2.792 1.00 23.98 86 ALA A N 1
ATOM 709 C CA . ALA A 1 86 ? -40.708 -6.636 -2.713 1.00 23.98 86 ALA A CA 1
ATOM 710 C C . ALA A 1 86 ? -39.665 -5.729 -3.391 1.00 23.98 86 ALA A C 1
ATOM 712 O O . ALA A 1 86 ? -39.888 -5.239 -4.500 1.00 23.98 86 ALA A O 1
ATOM 713 N N . VAL A 1 87 ? -38.507 -5.605 -2.740 1.00 27.92 87 VAL A N 1
ATOM 714 C CA . VAL A 1 87 ? -37.236 -5.128 -3.298 1.00 27.92 87 VAL A CA 1
ATOM 715 C C . VAL A 1 87 ? -36.201 -6.226 -2.988 1.00 27.92 87 VAL A C 1
ATOM 717 O O . VAL A 1 87 ? -36.123 -6.630 -1.829 1.00 27.92 87 VAL A O 1
ATOM 720 N N . PRO A 1 88 ? -35.465 -6.775 -3.971 1.00 29.38 88 PRO A N 1
ATOM 721 C CA . PRO A 1 88 ? -34.334 -7.677 -3.717 1.00 29.38 88 PRO A CA 1
ATOM 722 C C . PRO A 1 88 ? -33.173 -6.795 -3.211 1.00 29.38 88 PRO A C 1
ATOM 724 O O . PRO A 1 88 ? -32.988 -5.707 -3.745 1.00 29.38 88 PRO A O 1
ATOM 727 N N . TRP A 1 89 ? -32.417 -7.076 -2.150 1.00 30.05 89 TRP A N 1
ATOM 728 C CA . TRP A 1 89 ? -31.668 -8.288 -1.835 1.00 30.05 89 TRP A CA 1
ATOM 729 C C . TRP A 1 89 ? -31.377 -8.334 -0.320 1.00 30.05 89 TRP A C 1
ATOM 731 O O . TRP A 1 89 ? -30.730 -7.436 0.213 1.00 30.05 89 TRP A O 1
ATOM 741 N N . GLU A 1 90 ? -31.824 -9.391 0.356 1.00 28.17 90 GLU A N 1
ATOM 742 C CA . GLU A 1 90 ? -31.133 -9.953 1.520 1.00 28.17 90 GLU A CA 1
ATOM 743 C C . GLU A 1 90 ? -30.442 -11.212 0.994 1.00 28.17 90 GLU A C 1
ATOM 745 O O . GLU A 1 90 ? -31.126 -12.170 0.635 1.00 28.17 90 GLU A O 1
ATOM 750 N N . ASP A 1 91 ? -29.116 -11.197 0.877 1.00 26.38 91 ASP A N 1
ATOM 751 C CA . ASP A 1 91 ? -28.347 -12.426 0.698 1.00 26.38 91 ASP A CA 1
ATOM 752 C C . ASP A 1 91 ? -27.001 -12.295 1.422 1.00 26.38 91 ASP A C 1
ATOM 754 O O . ASP A 1 91 ? -26.191 -11.413 1.129 1.00 26.38 91 ASP A O 1
ATOM 758 N N . ASP A 1 92 ? -26.793 -13.175 2.400 1.00 33.16 92 ASP A N 1
ATOM 759 C CA . ASP A 1 92 ? -25.569 -13.360 3.190 1.00 33.16 92 ASP A CA 1
ATOM 760 C C . ASP A 1 92 ? -24.499 -14.085 2.344 1.00 33.16 92 ASP A C 1
ATOM 762 O O . ASP A 1 92 ? -23.922 -15.106 2.729 1.00 33.16 92 ASP A O 1
ATOM 766 N N . SER A 1 93 ? -24.214 -13.571 1.148 1.00 25.00 93 SER A N 1
ATOM 767 C CA . SER A 1 93 ? -23.154 -14.102 0.299 1.00 25.00 93 SER A CA 1
ATOM 768 C C . SER A 1 93 ? -21.854 -13.341 0.542 1.00 25.00 93 SER A C 1
ATOM 770 O O . SER A 1 93 ? -21.594 -12.282 -0.029 1.00 25.00 93 SER A O 1
ATOM 772 N N . VAL A 1 94 ? -21.005 -13.927 1.382 1.00 29.70 94 VAL A N 1
ATOM 773 C CA . VAL A 1 94 ? -19.560 -13.686 1.389 1.00 29.70 94 VAL A CA 1
ATOM 774 C C . VAL A 1 94 ? -19.035 -13.897 -0.035 1.00 29.70 94 VAL A C 1
ATOM 776 O O . VAL A 1 94 ? -18.973 -15.034 -0.500 1.00 29.70 94 VAL A O 1
ATOM 779 N N . ILE A 1 95 ? -18.629 -12.829 -0.726 1.00 25.09 95 ILE A N 1
ATOM 780 C CA . ILE A 1 95 ? -17.886 -12.952 -1.985 1.00 25.09 95 ILE A CA 1
ATOM 781 C C . ILE A 1 95 ? -16.411 -12.675 -1.716 1.00 25.09 95 ILE A C 1
ATOM 783 O O . ILE A 1 95 ? -15.977 -11.561 -1.430 1.00 25.09 95 ILE A O 1
ATOM 787 N N . MET A 1 96 ? -15.647 -13.761 -1.787 1.00 27.86 96 MET A N 1
ATOM 788 C CA . MET A 1 96 ? -14.195 -13.760 -1.853 1.00 27.86 96 MET A CA 1
ATOM 789 C C . MET A 1 96 ? -13.730 -13.250 -3.216 1.00 27.86 96 MET A C 1
ATOM 791 O O . MET A 1 96 ? -14.249 -13.692 -4.238 1.00 27.86 96 MET A O 1
ATOM 795 N N . VAL A 1 97 ? -12.651 -12.466 -3.249 1.00 26.70 97 VAL A N 1
ATOM 796 C CA . VAL A 1 97 ? -11.872 -12.265 -4.480 1.00 26.70 97 VAL A CA 1
ATOM 797 C C . VAL A 1 97 ? -10.399 -12.564 -4.206 1.00 26.70 97 VAL A C 1
ATOM 799 O O . VAL A 1 97 ? -9.637 -11.704 -3.777 1.00 26.70 97 VAL A O 1
ATOM 802 N N . ASN A 1 98 ? -10.024 -13.838 -4.372 1.00 24.72 98 ASN A N 1
ATOM 803 C CA . ASN A 1 98 ? -8.918 -14.270 -5.239 1.00 24.72 98 ASN A CA 1
ATOM 804 C C . ASN A 1 98 ? -8.650 -15.776 -5.088 1.00 24.72 98 ASN A C 1
ATOM 806 O O . ASN A 1 98 ? -7.944 -16.217 -4.184 1.00 24.72 98 ASN A O 1
ATOM 810 N N . ALA A 1 99 ? -9.147 -16.559 -6.044 1.00 23.77 99 ALA A N 1
ATOM 811 C CA . ALA A 1 99 ? -8.583 -17.858 -6.384 1.00 23.77 99 ALA A CA 1
ATOM 812 C C . ALA A 1 99 ? -8.712 -18.064 -7.898 1.00 23.77 99 ALA A C 1
ATOM 814 O O . ALA A 1 99 ? -9.776 -18.416 -8.403 1.00 23.77 99 ALA A O 1
ATOM 815 N N . LYS A 1 100 ? -7.612 -17.867 -8.634 1.00 27.77 100 LYS A N 1
ATOM 816 C CA . LYS A 1 100 ? -7.472 -18.454 -9.970 1.00 27.77 100 LYS A CA 1
ATOM 817 C C . LYS A 1 100 ? -7.397 -19.969 -9.779 1.00 27.77 100 LYS A C 1
ATOM 819 O O . LYS A 1 100 ? -6.368 -20.483 -9.351 1.00 27.77 100 LYS A O 1
ATOM 824 N N . THR A 1 101 ? -8.473 -20.687 -10.084 1.00 25.56 101 THR A N 1
ATOM 825 C CA . THR A 1 101 ? -8.412 -22.135 -10.312 1.00 25.56 101 THR A CA 1
ATOM 826 C C . THR A 1 101 ? -8.543 -22.382 -11.806 1.00 25.56 101 THR A C 1
ATOM 828 O O . THR A 1 101 ? -9.568 -22.112 -12.424 1.00 25.56 101 THR A O 1
ATOM 831 N N . SER A 1 102 ? -7.450 -22.862 -12.401 1.00 28.25 102 SER A N 1
ATOM 832 C CA . SER A 1 102 ? -7.479 -23.466 -13.730 1.00 28.25 102 SER A CA 1
ATOM 833 C C . SER A 1 102 ? -8.426 -24.662 -13.686 1.00 28.25 102 SER A C 1
ATOM 835 O O . SER A 1 102 ? -8.163 -25.621 -12.963 1.00 28.25 102 SER A O 1
ATOM 837 N N . SER A 1 103 ? -9.516 -24.611 -14.446 1.00 25.97 103 SER A N 1
ATOM 838 C CA . SER A 1 103 ? -10.369 -25.768 -14.700 1.00 25.97 103 SER A CA 1
ATOM 839 C C . SER A 1 103 ? -10.314 -26.106 -16.186 1.00 25.97 103 SER A C 1
ATOM 841 O O . SER A 1 103 ? -10.580 -25.285 -17.060 1.00 25.97 103 SER A O 1
ATOM 843 N N . TYR A 1 104 ? -9.872 -27.333 -16.447 1.00 26.30 104 TYR A N 1
ATOM 844 C CA . TYR A 1 104 ? -9.907 -27.985 -17.745 1.00 26.30 104 TYR A CA 1
ATOM 845 C C . TYR A 1 104 ? -11.366 -28.262 -18.130 1.00 26.30 104 TYR A C 1
ATOM 847 O O . TYR A 1 104 ? -12.144 -28.761 -17.318 1.00 26.30 104 TYR A O 1
ATOM 855 N N . ASN A 1 105 ? -11.716 -27.964 -19.381 1.00 27.70 105 ASN A N 1
ATOM 856 C CA . ASN A 1 105 ? -12.996 -28.327 -19.981 1.00 27.70 105 ASN A CA 1
ATOM 857 C C . ASN A 1 105 ? -13.125 -29.851 -20.110 1.00 27.70 105 ASN A C 1
ATOM 859 O O . ASN A 1 105 ? -12.219 -30.502 -20.628 1.00 27.70 105 ASN A O 1
ATOM 863 N N . MET A 1 106 ? -14.290 -30.398 -19.759 1.00 26.08 106 MET A N 1
ATOM 864 C CA . MET A 1 106 ? -14.754 -31.663 -20.329 1.00 26.08 106 MET A CA 1
ATOM 865 C C . MET A 1 106 ? -16.270 -31.611 -20.546 1.00 26.08 106 MET A C 1
ATOM 867 O O . MET A 1 106 ? -17.060 -31.536 -19.607 1.00 26.08 106 MET A O 1
ATOM 871 N N . SER A 1 107 ? -16.653 -31.628 -21.818 1.00 28.28 107 SER A N 1
ATOM 872 C CA . SER A 1 107 ? -18.016 -31.712 -22.337 1.00 28.28 107 SER A CA 1
ATOM 873 C C . SER A 1 107 ? -18.655 -33.079 -22.070 1.00 28.28 107 SER A C 1
ATOM 875 O O . SER A 1 107 ? -18.023 -34.116 -22.270 1.00 28.28 107 SER A O 1
ATOM 877 N N . GLN A 1 108 ? -19.934 -33.071 -21.686 1.00 26.17 108 GLN A N 1
ATOM 878 C CA . GLN A 1 108 ? -20.786 -34.257 -21.601 1.00 26.17 108 GLN A CA 1
ATOM 879 C C . GLN A 1 108 ? -21.128 -34.795 -22.996 1.00 26.17 108 GLN A C 1
ATOM 881 O O . GLN A 1 108 ? -21.525 -34.040 -23.881 1.00 26.17 108 GLN A O 1
ATOM 886 N N . SER A 1 109 ? -21.072 -36.116 -23.157 1.00 25.72 109 SER A N 1
ATOM 887 C CA . SER A 1 109 ? -21.889 -36.837 -24.134 1.00 25.72 109 SER A CA 1
ATOM 888 C C . SER A 1 109 ? -22.412 -38.129 -23.504 1.00 25.72 109 SER A C 1
ATOM 890 O O . SER A 1 109 ? -21.698 -38.840 -22.800 1.00 25.72 109 SER A O 1
ATOM 892 N N . TYR A 1 110 ? -23.706 -38.368 -23.713 1.00 24.59 110 TYR A N 1
ATOM 893 C CA . TYR A 1 110 ? -24.431 -39.573 -23.329 1.00 24.59 110 TYR A CA 1
ATOM 894 C C . TYR A 1 110 ? -24.085 -40.723 -24.276 1.00 24.59 110 TYR A C 1
ATOM 896 O O . TYR A 1 110 ? -24.107 -40.523 -25.488 1.00 24.59 110 TYR A O 1
ATOM 904 N N . SER A 1 111 ? -23.879 -41.928 -23.736 1.00 27.03 111 SER A N 1
ATOM 905 C CA . SER A 1 111 ? -24.344 -43.213 -24.294 1.00 27.03 111 SER A CA 1
ATOM 906 C C . SER A 1 111 ? -24.039 -44.341 -23.307 1.00 27.03 111 SER A C 1
ATOM 908 O O . SER A 1 111 ? -22.934 -44.434 -22.782 1.00 27.03 111 SER A O 1
ATOM 910 N N . GLY A 1 112 ? -25.044 -45.169 -23.019 1.00 24.08 112 GLY A N 1
ATOM 911 C CA . GLY A 1 112 ? -24.944 -46.272 -22.068 1.00 24.08 112 GLY A CA 1
ATOM 912 C C . GLY A 1 112 ? -24.346 -47.546 -22.659 1.00 24.08 112 GLY A C 1
ATOM 913 O O . GLY A 1 112 ? -24.390 -47.760 -23.866 1.00 24.08 112 GLY A O 1
ATOM 914 N N . THR A 1 113 ? -23.842 -48.421 -21.788 1.00 26.11 113 THR A N 1
ATOM 915 C CA . THR A 1 113 ? -24.051 -49.881 -21.831 1.00 26.11 113 THR A CA 1
ATOM 916 C C . THR A 1 113 ? -23.474 -50.546 -20.576 1.00 26.11 113 THR A C 1
ATOM 918 O O . THR A 1 113 ? -22.556 -50.053 -19.929 1.00 26.11 113 THR A O 1
ATOM 921 N N . THR A 1 114 ? -24.112 -51.650 -20.211 1.00 25.70 114 THR A N 1
ATOM 922 C CA . THR A 1 114 ? -23.940 -52.535 -19.052 1.00 25.70 114 THR A CA 1
ATOM 923 C C . THR A 1 114 ? -22.676 -53.409 -19.099 1.00 25.70 114 THR A C 1
ATOM 925 O O . THR A 1 114 ? -22.347 -53.868 -20.187 1.00 25.70 114 THR A O 1
ATOM 928 N N . LEU A 1 115 ? -22.088 -53.755 -17.934 1.00 25.11 115 LEU A N 1
ATOM 929 C CA . LEU A 1 115 ? -21.789 -55.131 -17.437 1.00 25.11 115 LEU A CA 1
ATOM 930 C C . LEU A 1 115 ? -20.625 -55.199 -16.398 1.00 25.11 115 LEU A C 1
ATOM 932 O O . LEU A 1 115 ? -19.521 -54.735 -16.640 1.00 25.11 115 LEU A O 1
ATOM 936 N N . THR A 1 116 ? -20.932 -55.855 -15.264 1.00 25.39 116 THR A N 1
ATOM 937 C CA . THR A 1 116 ? -20.154 -56.841 -14.455 1.00 25.39 116 THR A CA 1
ATOM 938 C C . THR A 1 116 ? -18.787 -56.546 -13.792 1.00 25.39 116 THR A C 1
ATOM 940 O O . THR A 1 116 ? -17.784 -56.346 -14.459 1.00 25.39 116 THR A O 1
ATOM 943 N N . HIS A 1 117 ? -18.775 -56.730 -12.456 1.00 25.80 117 HIS A N 1
ATOM 944 C CA . HIS A 1 117 ? -17.853 -57.521 -11.595 1.00 25.80 117 HIS A CA 1
ATOM 945 C C . HIS A 1 117 ? -16.321 -57.523 -11.847 1.00 25.80 117 HIS A C 1
ATOM 947 O O . HIS A 1 117 ? -15.868 -58.069 -12.843 1.00 25.80 117 HIS A O 1
ATOM 953 N N . ASN A 1 118 ? -15.499 -57.119 -10.857 1.00 27.69 118 ASN A N 1
ATOM 954 C CA . ASN A 1 118 ? -14.827 -57.992 -9.859 1.00 27.69 118 ASN A CA 1
ATOM 955 C C . ASN A 1 118 ? -13.600 -57.350 -9.164 1.00 27.69 118 ASN A C 1
ATOM 957 O O . ASN A 1 118 ? -12.944 -56.455 -9.681 1.00 27.69 118 ASN A O 1
ATOM 961 N N . HIS A 1 119 ? -13.331 -57.871 -7.962 1.00 26.19 119 HIS A N 1
ATOM 962 C CA . HIS A 1 119 ? -12.229 -57.625 -7.021 1.00 26.19 119 HIS A CA 1
ATOM 963 C C . HIS A 1 119 ? -10.798 -57.640 -7.601 1.00 26.19 119 HIS A C 1
ATOM 965 O O . HIS A 1 119 ? -10.516 -58.438 -8.491 1.00 26.19 119 HIS A O 1
ATOM 971 N N . SER A 1 120 ? -9.849 -56.935 -6.952 1.00 27.16 120 SER A N 1
ATOM 972 C CA . SER A 1 120 ? -8.748 -57.553 -6.163 1.00 27.16 120 SER A CA 1
ATOM 973 C C . SER A 1 120 ? -7.713 -56.554 -5.616 1.00 27.16 120 SER A C 1
ATOM 975 O O . SER A 1 120 ? -7.374 -55.556 -6.240 1.00 27.16 120 SER A O 1
ATOM 977 N N . ASN A 1 121 ? -7.212 -56.897 -4.426 1.00 26.88 121 ASN A N 1
ATOM 978 C CA . ASN A 1 121 ? -6.144 -56.285 -3.633 1.00 26.88 121 ASN A CA 1
ATOM 979 C C . ASN A 1 121 ? -4.762 -56.270 -4.314 1.00 26.88 121 ASN A C 1
ATOM 981 O O . ASN A 1 121 ? -4.413 -57.235 -4.984 1.00 26.88 121 ASN A O 1
ATOM 985 N N . SER A 1 122 ? -3.899 -55.328 -3.910 1.00 30.17 122 SER A N 1
ATOM 986 C CA . SER A 1 122 ? -2.537 -55.663 -3.447 1.00 30.17 122 SER A CA 1
ATOM 987 C C . SER A 1 122 ? -1.884 -54.507 -2.683 1.00 30.17 122 SER A C 1
ATOM 989 O O . SER A 1 122 ? -1.780 -53.388 -3.177 1.00 30.17 122 SER A O 1
ATOM 991 N N . ALA A 1 123 ? -1.428 -54.821 -1.473 1.00 27.44 123 ALA A N 1
ATOM 992 C CA . ALA A 1 123 ? -0.637 -53.985 -0.585 1.00 27.44 123 ALA A CA 1
ATOM 993 C C . ALA A 1 123 ? 0.860 -54.068 -0.919 1.00 27.44 123 ALA A C 1
ATOM 995 O O . ALA A 1 123 ? 1.333 -55.153 -1.248 1.00 27.44 123 ALA A O 1
ATOM 996 N N . ILE A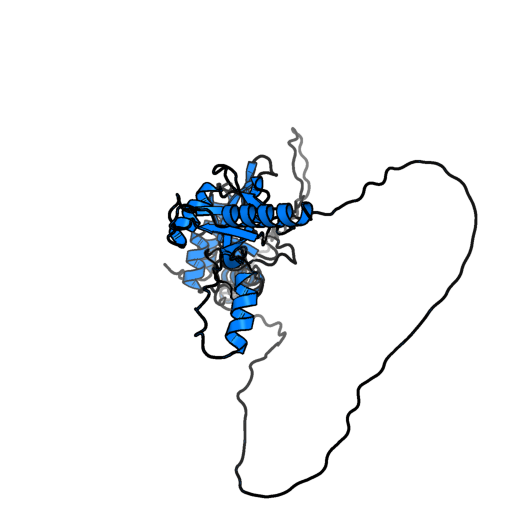 1 124 ? 1.619 -52.991 -0.682 1.00 30.86 124 ILE A N 1
ATOM 997 C CA . ILE A 1 124 ? 3.053 -53.072 -0.355 1.00 30.86 124 ILE A CA 1
ATOM 998 C C . ILE A 1 124 ? 3.366 -52.097 0.791 1.00 30.86 124 ILE A C 1
ATOM 1000 O O . ILE A 1 124 ? 3.120 -50.897 0.711 1.00 30.86 124 ILE A O 1
ATOM 1004 N N . LYS A 1 125 ? 3.888 -52.675 1.878 1.00 28.97 125 LYS A N 1
ATOM 1005 C CA . LYS A 1 125 ? 4.473 -52.044 3.069 1.00 28.97 125 LYS A CA 1
ATOM 1006 C C . LYS A 1 125 ? 5.941 -51.683 2.800 1.00 28.97 125 LYS A C 1
ATOM 1008 O O . LYS A 1 125 ? 6.632 -52.485 2.184 1.00 28.97 125 LYS A O 1
ATOM 1013 N N . SER A 1 126 ? 6.466 -50.640 3.449 1.00 27.66 126 SER A N 1
ATOM 1014 C CA . SER A 1 126 ? 7.743 -50.767 4.177 1.00 27.66 126 SER A CA 1
ATOM 1015 C C . SER A 1 126 ? 7.872 -49.708 5.275 1.00 27.66 126 SER A C 1
ATOM 1017 O O . SER A 1 126 ? 7.700 -48.518 5.022 1.00 27.66 126 SER A O 1
ATOM 1019 N N . GLN A 1 127 ? 8.171 -50.175 6.485 1.00 30.39 127 GLN A N 1
ATOM 1020 C CA . GLN A 1 127 ? 8.484 -49.415 7.693 1.00 30.39 127 GLN A CA 1
ATOM 1021 C C . GLN A 1 127 ? 10.007 -49.270 7.870 1.00 30.39 127 GLN A C 1
ATOM 1023 O O . GLN A 1 127 ? 10.736 -50.197 7.541 1.00 30.39 127 GLN A O 1
ATOM 1028 N N . ASN A 1 128 ? 10.393 -48.150 8.497 1.00 27.48 128 ASN A N 1
ATOM 1029 C CA . ASN A 1 128 ? 11.433 -47.932 9.522 1.00 27.48 128 ASN A CA 1
ATOM 1030 C C . ASN A 1 128 ? 12.897 -48.374 9.320 1.00 27.48 128 ASN A C 1
ATOM 1032 O O . ASN A 1 128 ? 13.180 -49.511 8.973 1.00 27.48 128 ASN A O 1
ATOM 1036 N N . CYS A 1 129 ? 13.818 -47.482 9.730 1.00 27.00 129 CYS A N 1
ATOM 1037 C CA . CYS A 1 129 ? 14.775 -47.624 10.858 1.00 27.00 129 CYS A CA 1
ATOM 1038 C C . CYS A 1 129 ? 15.798 -46.458 10.793 1.00 27.00 129 CYS A C 1
ATOM 1040 O O . CYS A 1 129 ? 16.307 -46.153 9.725 1.00 27.00 129 CYS A O 1
ATOM 1042 N N . ALA A 1 130 ? 15.937 -45.602 11.813 1.00 29.47 130 ALA A N 1
ATOM 1043 C CA . ALA A 1 130 ? 16.611 -45.766 13.115 1.00 29.47 130 ALA A CA 1
ATOM 1044 C C . ALA A 1 130 ? 18.127 -45.446 13.078 1.00 29.47 130 ALA A C 1
ATOM 1046 O O . ALA A 1 130 ? 18.890 -46.021 12.310 1.00 29.47 130 ALA A O 1
ATOM 1047 N N . SER A 1 131 ? 18.522 -44.505 13.940 1.00 31.98 131 SER A N 1
ATOM 1048 C CA . SER A 1 131 ? 19.878 -44.004 14.212 1.00 31.98 131 SER A CA 1
ATOM 1049 C C . SER A 1 131 ? 20.811 -45.051 14.843 1.00 31.98 131 SER A C 1
ATOM 1051 O O . SER A 1 131 ? 20.327 -46.033 15.406 1.00 31.98 131 SER A O 1
ATOM 1053 N N . PRO A 1 132 ? 22.121 -44.749 14.950 1.00 36.97 132 PRO A N 1
ATOM 1054 C CA . PRO A 1 132 ? 22.940 -45.291 16.030 1.00 36.97 132 PRO A CA 1
ATOM 1055 C C . PRO A 1 132 ? 23.628 -44.213 16.895 1.00 36.97 132 PRO A C 1
ATOM 1057 O O . PRO A 1 132 ? 24.195 -43.240 16.405 1.00 36.97 132 PRO A O 1
ATOM 1060 N N . LEU A 1 133 ? 23.599 -44.456 18.208 1.00 29.17 133 LEU A N 1
ATOM 1061 C CA . LEU A 1 133 ? 24.503 -43.942 19.249 1.00 29.17 133 LEU A CA 1
ATOM 1062 C C . LEU A 1 133 ? 25.534 -45.038 19.582 1.00 29.17 133 LEU A C 1
ATOM 1064 O O . LEU A 1 133 ? 25.167 -46.209 19.507 1.00 29.17 133 LEU A O 1
ATOM 1068 N N . LYS A 1 134 ? 26.751 -44.661 20.019 1.00 30.72 134 LYS A N 1
ATOM 1069 C CA . LYS A 1 134 ? 27.615 -45.317 21.046 1.00 30.72 134 LYS A CA 1
ATOM 1070 C C . LYS A 1 134 ? 28.920 -44.494 21.214 1.00 30.72 134 LYS A C 1
ATOM 1072 O O . LYS A 1 134 ? 29.573 -44.223 20.218 1.00 30.72 134 LYS A O 1
ATOM 1077 N N . THR A 1 135 ? 29.136 -43.797 22.339 1.00 28.33 135 THR A N 1
ATOM 1078 C CA . THR A 1 135 ? 29.871 -44.134 23.597 1.00 28.33 135 THR A CA 1
ATOM 1079 C C . THR A 1 135 ? 31.398 -43.919 23.602 1.00 28.33 135 THR A C 1
ATOM 1081 O O . THR A 1 135 ? 32.067 -44.012 22.585 1.00 28.33 135 THR A O 1
ATOM 1084 N N . CYS A 1 136 ? 31.887 -43.565 24.796 1.00 27.09 136 CYS A N 1
ATOM 1085 C CA . CYS A 1 136 ? 33.032 -42.720 25.175 1.00 27.09 136 CYS A CA 1
ATOM 1086 C C . CYS A 1 136 ? 34.293 -43.506 25.619 1.00 27.09 136 CYS A C 1
ATOM 1088 O O . CYS A 1 136 ? 34.178 -44.718 25.764 1.00 27.09 136 CYS A O 1
ATOM 1090 N N . LEU A 1 137 ? 35.417 -42.813 25.939 1.00 25.84 137 LEU A N 1
ATOM 1091 C CA . LEU A 1 137 ? 36.288 -43.008 27.144 1.00 25.84 137 LEU A CA 1
ATOM 1092 C C . LEU A 1 137 ? 37.521 -42.032 27.221 1.00 25.84 137 LEU A C 1
ATOM 1094 O O . LEU A 1 137 ? 38.386 -42.080 26.356 1.00 25.84 137 LEU A O 1
ATOM 1098 N N . ASN A 1 138 ? 37.549 -41.192 28.287 1.00 27.69 138 ASN A N 1
ATOM 1099 C CA . ASN A 1 138 ? 38.610 -40.788 29.277 1.00 27.69 138 ASN A CA 1
ATOM 1100 C C . ASN A 1 138 ? 39.996 -40.181 28.861 1.00 27.69 138 ASN A C 1
ATOM 1102 O O . ASN A 1 138 ? 40.723 -40.840 28.132 1.00 27.69 138 ASN A O 1
ATOM 1106 N N . THR A 1 139 ? 40.392 -38.911 29.178 1.00 27.61 139 THR A N 1
ATOM 1107 C CA . THR A 1 139 ? 40.900 -38.184 30.424 1.00 27.61 139 THR A CA 1
ATOM 1108 C C . THR A 1 139 ? 42.387 -38.439 30.804 1.00 27.61 139 THR A C 1
ATOM 1110 O O . THR A 1 139 ? 42.848 -39.500 30.394 1.00 27.61 139 THR A O 1
ATOM 1113 N N . PRO A 1 140 ? 43.138 -37.631 31.630 1.00 47.03 140 PRO A N 1
ATOM 1114 C CA . PRO A 1 140 ? 42.860 -36.359 32.371 1.00 47.03 140 PRO A CA 1
ATOM 1115 C C . PRO A 1 140 ? 44.001 -35.270 32.377 1.00 47.03 140 PRO A C 1
ATOM 1117 O O . PRO A 1 140 ? 45.115 -35.557 31.965 1.00 47.03 140 PRO A O 1
ATOM 1120 N N . ASP A 1 141 ? 43.732 -34.039 32.869 1.00 26.95 141 ASP A N 1
ATOM 1121 C CA . ASP A 1 141 ? 44.429 -33.347 34.006 1.00 26.95 141 ASP A CA 1
ATOM 1122 C C . ASP A 1 141 ? 43.892 -31.897 34.206 1.00 26.95 141 ASP A C 1
ATOM 1124 O O . ASP A 1 141 ? 43.861 -31.110 33.266 1.00 26.95 141 ASP A O 1
ATOM 1128 N N . GLN A 1 142 ? 43.189 -31.602 35.317 1.00 30.33 142 GLN A N 1
ATOM 1129 C CA . GLN A 1 142 ? 43.626 -30.817 36.504 1.00 30.33 142 GLN A CA 1
ATOM 1130 C C . GLN A 1 142 ? 43.908 -29.314 36.216 1.00 30.33 142 GLN A C 1
ATOM 1132 O O . GLN A 1 142 ? 44.842 -28.978 35.508 1.00 30.33 142 GLN A O 1
ATOM 1137 N N . THR A 1 143 ? 43.166 -28.315 36.725 1.00 31.48 143 THR A N 1
ATOM 1138 C CA . THR A 1 143 ? 42.919 -27.999 38.148 1.00 31.48 143 THR A CA 1
ATOM 1139 C C . THR A 1 143 ? 41.866 -26.872 38.362 1.00 31.48 143 THR A C 1
ATOM 1141 O O . THR A 1 143 ? 41.795 -25.918 37.597 1.00 31.48 143 THR A O 1
ATOM 1144 N N . LEU A 1 144 ? 41.138 -26.982 39.491 1.00 32.28 144 LEU A N 1
ATOM 1145 C CA . LEU A 1 144 ? 40.657 -25.933 40.430 1.00 32.28 144 LEU A CA 1
ATOM 1146 C C . LEU A 1 144 ? 39.377 -25.070 40.178 1.00 32.28 144 LEU A C 1
ATOM 1148 O O . LEU A 1 144 ? 39.399 -23.998 39.593 1.00 32.28 144 LEU A O 1
ATOM 1152 N N . VAL A 1 145 ? 38.286 -25.547 40.812 1.00 33.81 145 VAL A N 1
ATOM 1153 C CA . VAL A 1 145 ? 37.293 -24.896 41.721 1.00 33.81 145 VAL A CA 1
ATOM 1154 C C . VAL A 1 145 ? 36.630 -23.533 41.398 1.00 33.81 145 VAL A C 1
ATOM 1156 O O . VAL A 1 145 ? 37.247 -22.486 41.524 1.00 33.81 145 VAL A O 1
ATOM 1159 N N . ASN A 1 146 ? 35.291 -23.510 41.224 1.00 32.78 146 ASN A N 1
ATOM 1160 C CA . ASN A 1 146 ? 34.318 -23.141 42.285 1.00 32.78 146 ASN A CA 1
ATOM 1161 C C . ASN A 1 146 ? 32.835 -23.064 41.813 1.00 32.78 146 ASN A C 1
ATOM 1163 O O . ASN A 1 146 ? 32.489 -22.332 40.896 1.00 32.78 146 ASN A O 1
ATOM 1167 N N . ARG A 1 147 ? 31.982 -23.822 42.527 1.00 32.41 147 ARG A N 1
ATOM 1168 C CA . ARG A 1 147 ? 30.578 -23.614 42.986 1.00 32.41 147 ARG A CA 1
ATOM 1169 C C . ARG A 1 147 ? 29.565 -22.782 42.151 1.00 32.41 147 ARG A C 1
ATOM 1171 O O . ARG A 1 147 ? 29.663 -21.567 42.055 1.00 32.41 147 ARG A O 1
ATOM 1178 N N . SER A 1 148 ? 28.478 -23.441 41.724 1.00 36.44 148 SER A N 1
ATOM 1179 C CA . SER A 1 148 ? 27.130 -22.875 41.412 1.00 36.44 148 SER A CA 1
ATOM 1180 C C . SER A 1 148 ? 26.283 -22.725 42.717 1.00 36.44 148 SER A C 1
ATOM 1182 O O . SER A 1 148 ? 26.805 -23.194 43.734 1.00 36.44 148 SER A O 1
ATOM 1184 N N . PRO A 1 149 ? 25.031 -22.164 42.795 1.00 42.28 149 PRO A N 1
ATOM 1185 C CA . PRO A 1 149 ? 23.920 -22.133 41.803 1.00 42.28 149 PRO A CA 1
ATOM 1186 C C . PRO A 1 149 ? 23.133 -20.783 41.705 1.00 42.28 149 PRO A C 1
ATOM 1188 O O . PRO A 1 149 ? 23.087 -19.990 42.634 1.00 42.28 149 PRO A O 1
ATOM 1191 N N . SER A 1 150 ? 22.454 -20.418 40.613 1.00 38.53 150 SER A N 1
ATOM 1192 C CA . SER A 1 150 ? 21.077 -20.834 40.278 1.00 38.53 150 SER A CA 1
ATOM 1193 C C . SER A 1 150 ? 20.494 -19.902 39.179 1.00 38.53 150 SER A C 1
ATOM 1195 O O . SER A 1 150 ? 21.028 -18.811 38.968 1.00 38.53 150 SER A O 1
ATOM 1197 N N . PRO A 1 151 ? 19.427 -20.310 38.459 1.00 41.69 151 PRO A N 1
ATOM 1198 C CA . PRO A 1 151 ? 18.917 -19.640 37.263 1.00 41.69 151 PRO A CA 1
ATOM 1199 C C . PRO A 1 151 ? 17.688 -18.753 37.529 1.00 41.69 151 PRO A C 1
ATOM 1201 O O . PRO A 1 151 ? 16.791 -19.111 38.291 1.00 41.69 151 PRO A O 1
ATOM 1204 N N . SER A 1 152 ? 17.610 -17.622 36.824 1.00 41.34 152 SER A N 1
ATOM 1205 C CA . SER A 1 152 ? 16.453 -16.717 36.808 1.00 41.34 152 SER A CA 1
ATOM 1206 C C . SER A 1 152 ? 15.157 -17.439 36.383 1.00 41.34 152 SER A C 1
ATOM 1208 O O . SER A 1 152 ? 15.187 -18.239 35.440 1.00 41.34 152 SER A O 1
ATOM 1210 N N . PRO A 1 153 ? 13.996 -17.164 37.010 1.00 42.44 153 PRO A N 1
ATOM 1211 C CA . PRO A 1 153 ? 12.764 -17.869 36.694 1.00 42.44 153 PRO A CA 1
ATOM 1212 C C . PRO A 1 153 ? 12.138 -17.361 35.392 1.00 42.44 153 PRO A C 1
ATOM 1214 O O . PRO A 1 153 ? 11.843 -16.180 35.220 1.00 42.44 153 PRO A O 1
ATOM 1217 N N . LYS A 1 154 ? 11.870 -18.304 34.486 1.00 41.97 154 LYS A N 1
ATOM 1218 C CA . LYS A 1 154 ? 10.966 -18.142 33.346 1.00 41.97 154 LYS A CA 1
ATOM 1219 C C . LYS A 1 154 ? 9.534 -18.033 33.872 1.00 41.97 154 LYS A C 1
ATOM 1221 O O . LYS A 1 154 ? 9.013 -19.006 34.414 1.00 41.97 154 LYS A O 1
ATOM 1226 N N . PHE A 1 155 ? 8.853 -16.915 33.638 1.00 37.50 155 PHE A N 1
ATOM 1227 C CA . PHE A 1 155 ? 7.398 -16.866 33.782 1.00 37.50 155 PHE A CA 1
ATOM 1228 C C . PHE A 1 155 ? 6.735 -17.498 32.552 1.00 37.50 155 PHE A C 1
ATOM 1230 O O . PHE A 1 155 ? 6.393 -16.838 31.578 1.00 37.50 155 PHE A O 1
ATOM 1237 N N . ARG A 1 156 ? 6.542 -18.818 32.615 1.00 44.16 156 ARG A N 1
ATOM 1238 C CA . ARG A 1 156 ? 5.395 -19.484 31.990 1.00 44.16 156 ARG A CA 1
ATOM 1239 C C . ARG A 1 156 ? 4.392 -19.750 33.105 1.00 44.16 156 ARG A C 1
ATOM 1241 O O . ARG A 1 156 ? 4.646 -20.593 33.958 1.00 44.16 156 ARG A O 1
ATOM 1248 N N . LYS A 1 157 ? 3.238 -19.091 33.067 1.00 38.41 157 LYS A N 1
ATOM 1249 C CA . LYS A 1 157 ? 2.030 -19.599 33.721 1.00 38.41 157 LYS A CA 1
ATOM 1250 C C . LYS A 1 157 ? 0.911 -19.642 32.697 1.00 38.41 157 LYS A C 1
ATOM 1252 O O . LYS A 1 157 ? 0.287 -18.640 32.382 1.00 38.41 157 LYS A O 1
ATOM 1257 N N . LYS A 1 158 ? 0.709 -20.845 32.163 1.00 45.78 158 LYS A N 1
ATOM 1258 C CA . LYS A 1 158 ? -0.565 -21.275 31.603 1.00 45.78 158 LYS A CA 1
ATOM 1259 C C . LYS A 1 158 ? -1.331 -21.841 32.798 1.00 45.78 158 LYS A C 1
ATOM 1261 O O . LYS A 1 158 ? -1.066 -22.967 33.204 1.00 45.78 158 LYS A O 1
ATOM 1266 N N . THR A 1 159 ? -2.197 -21.033 33.397 1.00 32.38 159 THR A N 1
ATOM 1267 C CA . THR A 1 159 ? -3.139 -21.491 34.418 1.00 32.38 159 THR A CA 1
ATOM 1268 C C . THR A 1 159 ? -4.530 -21.167 33.902 1.00 32.38 159 THR A C 1
ATOM 1270 O O . THR A 1 159 ? -4.915 -20.005 33.843 1.00 32.38 159 THR A O 1
ATOM 1273 N N . LEU A 1 160 ? -5.259 -22.201 33.487 1.00 46.81 160 LEU A N 1
ATOM 1274 C CA . LEU A 1 160 ? -6.709 -22.143 33.354 1.00 46.81 160 LEU A CA 1
ATOM 1275 C C . LEU A 1 160 ? -7.266 -22.050 34.780 1.00 46.81 160 LEU A C 1
ATOM 1277 O O . LEU A 1 160 ? -7.295 -23.046 35.497 1.00 46.81 160 LEU A O 1
ATOM 1281 N N . GLN A 1 161 ? -7.619 -20.844 35.212 1.00 35.41 161 GLN A N 1
ATOM 1282 C CA . GLN A 1 161 ? -8.394 -20.598 36.424 1.00 35.41 161 GLN A CA 1
ATOM 1283 C C . GLN A 1 161 ? -9.625 -19.796 36.014 1.00 35.41 161 GLN A C 1
ATOM 1285 O O . GLN A 1 161 ? -9.526 -18.622 35.675 1.00 35.41 161 GLN A O 1
ATOM 1290 N N . MET A 1 162 ? -10.774 -20.468 36.019 1.00 43.44 162 MET A N 1
ATOM 1291 C CA . MET A 1 162 ? -12.084 -19.829 36.096 1.00 43.44 162 MET A CA 1
ATOM 1292 C C . MET A 1 162 ? -12.167 -19.142 37.461 1.00 43.44 162 MET A C 1
ATOM 1294 O O . MET A 1 162 ? -12.379 -19.814 38.462 1.00 43.44 162 MET A O 1
ATOM 1298 N N . ASN A 1 163 ? -11.933 -17.833 37.498 1.00 39.09 163 ASN A N 1
ATOM 1299 C CA . ASN A 1 163 ? -12.160 -16.962 38.647 1.00 39.09 163 ASN A CA 1
ATOM 1300 C C . ASN A 1 163 ? -12.764 -15.656 38.109 1.00 39.09 163 ASN A C 1
ATOM 1302 O O . ASN A 1 163 ? -12.318 -15.185 37.066 1.00 39.09 163 ASN A O 1
ATOM 1306 N N . ASN A 1 164 ? -13.741 -15.076 38.814 1.00 47.03 164 ASN A N 1
ATOM 1307 C CA . ASN A 1 164 ? -14.340 -13.756 38.554 1.00 47.03 164 ASN A CA 1
ATOM 1308 C C . ASN A 1 164 ? -13.299 -12.615 38.668 1.00 47.03 164 ASN A C 1
ATOM 1310 O O . ASN A 1 164 ? -13.363 -11.788 39.577 1.00 47.03 164 ASN A O 1
ATOM 1314 N N . SER A 1 165 ? -12.290 -12.587 37.801 1.00 59.84 165 SER A N 1
ATOM 1315 C CA . SER A 1 165 ? -11.260 -11.554 37.779 1.00 59.84 165 SER A CA 1
ATOM 1316 C C . SER A 1 165 ? -11.706 -10.374 36.926 1.00 59.84 165 SER A C 1
ATOM 1318 O O . SER A 1 165 ? -12.092 -10.561 35.775 1.00 59.84 165 SER A O 1
ATOM 1320 N N . LEU A 1 166 ? -11.587 -9.171 37.491 1.00 66.44 166 LEU A N 1
ATOM 1321 C CA . LEU A 1 166 ? -11.650 -7.892 36.782 1.00 66.44 166 LEU A CA 1
ATOM 1322 C C . LEU A 1 166 ? -10.880 -7.973 35.451 1.00 66.44 166 LEU A C 1
ATOM 1324 O O . LEU A 1 166 ? -9.715 -8.389 35.472 1.00 66.44 166 LEU A O 1
ATOM 1328 N N . PRO A 1 167 ? -11.472 -7.571 34.316 1.00 73.81 167 PRO A N 1
ATOM 1329 C CA . PRO A 1 167 ? -10.768 -7.565 33.053 1.00 73.81 167 PRO A CA 1
ATOM 1330 C C . PRO A 1 167 ? -9.613 -6.583 33.134 1.00 73.81 167 PRO A C 1
ATOM 1332 O O . PRO A 1 167 ? -9.731 -5.435 33.571 1.00 73.81 167 PRO A O 1
ATOM 1335 N N . LEU A 1 168 ? -8.450 -7.095 32.758 1.00 83.62 168 LEU A N 1
ATOM 1336 C CA . LEU A 1 168 ? -7.205 -6.359 32.813 1.00 83.62 168 LEU A CA 1
ATOM 1337 C C . LEU A 1 168 ? -7.181 -5.321 31.698 1.00 83.62 168 LEU A C 1
ATOM 1339 O O . LEU A 1 168 ? -7.642 -5.568 30.584 1.00 83.62 168 LEU A O 1
ATOM 1343 N N . LYS A 1 169 ? -6.566 -4.174 31.990 1.00 89.44 169 LYS A N 1
ATOM 1344 C CA . LYS A 1 169 ? -6.300 -3.162 30.974 1.00 89.44 169 LYS A CA 1
ATOM 1345 C C . LYS A 1 169 ? -5.518 -3.786 29.804 1.00 89.44 169 LYS A C 1
ATOM 1347 O O . LYS A 1 169 ? -4.467 -4.385 30.059 1.00 89.44 169 LYS A O 1
ATOM 1352 N N . PRO A 1 170 ? -5.972 -3.617 28.547 1.00 93.50 170 PRO A N 1
ATOM 1353 C CA . PRO A 1 170 ? -5.262 -4.124 27.384 1.00 93.50 170 PRO A CA 1
ATOM 1354 C C . PRO A 1 170 ? -3.811 -3.639 27.329 1.00 93.50 170 PRO A C 1
ATOM 1356 O O . PRO A 1 170 ? -3.489 -2.513 27.720 1.00 93.50 170 PRO A O 1
ATOM 1359 N N . ALA A 1 171 ? -2.932 -4.494 26.808 1.00 94.62 171 ALA A N 1
ATOM 1360 C CA . ALA A 1 171 ? -1.579 -4.100 26.429 1.00 94.62 171 ALA A CA 1
ATOM 1361 C C . ALA A 1 171 ? -1.604 -3.171 25.196 1.00 94.62 171 ALA A C 1
ATOM 1363 O O . ALA A 1 171 ? -2.671 -2.829 24.682 1.00 94.62 171 ALA A O 1
ATOM 1364 N N . ALA A 1 172 ? -0.428 -2.785 24.693 1.00 96.69 172 ALA A N 1
ATOM 1365 C CA . ALA A 1 172 ? -0.321 -2.085 23.413 1.00 96.69 172 ALA A CA 1
ATOM 1366 C C . ALA A 1 172 ? -1.027 -2.859 22.288 1.00 96.69 172 ALA A C 1
ATOM 1368 O O . ALA A 1 172 ? -1.039 -4.093 22.301 1.00 96.69 172 ALA A O 1
ATOM 1369 N N . VAL A 1 173 ? -1.597 -2.133 21.320 1.00 97.25 173 VAL A N 1
ATOM 1370 C CA . VAL A 1 173 ? -2.273 -2.736 20.165 1.00 97.25 173 VAL A CA 1
ATOM 1371 C C . VAL A 1 173 ? -1.293 -3.651 19.437 1.00 97.25 173 VAL A C 1
ATOM 1373 O O . VAL A 1 173 ? -0.244 -3.197 18.967 1.00 97.25 173 VAL A O 1
ATOM 1376 N N . ASP A 1 174 ? -1.637 -4.939 19.368 1.00 95.94 174 ASP A N 1
ATOM 1377 C CA . ASP A 1 174 ? -0.804 -5.974 18.763 1.00 95.94 174 ASP A CA 1
ATOM 1378 C C . ASP A 1 174 ? -1.449 -6.540 17.496 1.00 95.94 174 ASP A C 1
ATOM 1380 O O . ASP A 1 174 ? -2.357 -7.374 17.534 1.00 95.94 174 ASP A O 1
ATOM 1384 N N . ASN A 1 175 ? -0.918 -6.102 16.358 1.00 96.12 175 ASN A N 1
ATOM 1385 C CA . ASN A 1 175 ? -1.325 -6.556 15.035 1.00 96.12 175 ASN A CA 1
ATOM 1386 C C . ASN A 1 175 ? -0.481 -7.721 14.489 1.00 96.12 175 ASN A C 1
ATOM 1388 O O . ASN A 1 175 ? -0.727 -8.181 13.375 1.00 96.12 175 ASN A O 1
ATOM 1392 N N . SER A 1 176 ? 0.489 -8.241 15.250 1.00 94.31 176 SER A N 1
ATOM 1393 C CA . SER A 1 176 ? 1.369 -9.328 14.803 1.00 94.31 176 SER A CA 1
ATOM 1394 C C . SER A 1 176 ? 0.646 -10.611 14.357 1.00 94.31 176 SER A C 1
ATOM 1396 O O . SER A 1 176 ? 1.126 -11.232 13.403 1.00 94.31 176 SER A O 1
ATOM 1398 N N . PRO A 1 177 ? -0.526 -11.004 14.912 1.00 94.25 177 PRO A N 1
ATOM 1399 C CA . PRO A 1 177 ? -1.237 -12.198 14.449 1.00 94.25 177 PRO A CA 1
ATOM 1400 C C . PRO A 1 177 ? -1.705 -12.119 12.991 1.00 94.25 177 PRO A C 1
ATOM 1402 O O . PRO A 1 177 ? -1.828 -13.159 12.339 1.00 94.25 177 PRO A O 1
ATOM 1405 N N . LEU A 1 178 ? -1.919 -10.908 12.466 1.00 95.12 178 LEU A N 1
ATOM 1406 C CA . LEU A 1 178 ? -2.363 -10.664 11.091 1.00 95.12 178 LEU A CA 1
ATOM 1407 C C . LEU A 1 178 ? -1.217 -10.706 10.073 1.00 95.12 178 LEU A C 1
ATOM 1409 O O . LEU A 1 178 ? -1.465 -10.739 8.868 1.00 95.12 178 LEU A O 1
ATOM 1413 N N . LEU A 1 179 ? 0.034 -10.682 10.539 1.00 93.69 179 LEU A N 1
ATOM 1414 C CA . LEU A 1 179 ? 1.202 -10.412 9.710 1.00 93.69 179 LEU A CA 1
ATOM 1415 C C . LEU A 1 179 ? 1.991 -11.665 9.344 1.00 93.69 179 LEU A C 1
ATOM 1417 O O . LEU A 1 179 ? 2.138 -12.603 10.129 1.00 93.69 179 LEU A O 1
ATOM 1421 N N . VAL A 1 180 ? 2.560 -11.645 8.142 1.00 90.62 180 VAL A N 1
ATOM 1422 C CA . VAL A 1 180 ? 3.609 -12.576 7.730 1.00 90.62 180 VAL A CA 1
ATOM 1423 C C . VAL A 1 180 ? 4.924 -12.143 8.373 1.00 90.62 180 VAL A C 1
ATOM 1425 O O . VAL A 1 180 ? 5.296 -10.969 8.330 1.00 90.62 180 VAL A O 1
ATOM 1428 N N . SER A 1 181 ? 5.663 -13.099 8.938 1.00 85.44 181 SER A N 1
ATOM 1429 C CA . SER A 1 181 ? 7.020 -12.841 9.422 1.00 85.44 181 SER A CA 1
ATOM 1430 C C . SER A 1 181 ? 7.937 -12.535 8.233 1.00 85.44 181 SER A C 1
ATOM 1432 O O . SER A 1 181 ? 8.217 -13.409 7.412 1.00 85.44 181 SER A O 1
ATOM 1434 N N . SER A 1 182 ? 8.377 -11.281 8.106 1.00 75.62 182 SER A N 1
ATOM 1435 C CA . SER A 1 182 ? 9.277 -10.879 7.024 1.00 75.62 182 SER A CA 1
ATOM 1436 C C . SER A 1 182 ? 10.720 -11.244 7.365 1.00 75.62 182 SER A C 1
ATOM 1438 O O . SER A 1 182 ? 11.291 -10.719 8.317 1.00 75.62 182 SER A O 1
ATOM 1440 N N . GLN A 1 183 ? 11.324 -12.120 6.561 1.00 73.38 183 GLN A N 1
ATOM 1441 C CA . GLN A 1 183 ? 12.757 -12.445 6.623 1.00 73.38 183 GLN A CA 1
ATOM 1442 C C . GLN A 1 183 ? 13.568 -11.754 5.511 1.00 73.38 183 GLN A C 1
ATOM 1444 O O . GLN A 1 183 ? 14.775 -11.970 5.386 1.00 73.38 183 GLN A O 1
ATOM 1449 N N . SER A 1 184 ? 12.918 -10.940 4.670 1.00 76.75 184 SER A N 1
ATOM 1450 C CA . SER A 1 184 ? 13.580 -10.290 3.539 1.00 76.75 184 SER A CA 1
ATOM 1451 C C . SER A 1 184 ? 14.502 -9.172 4.015 1.00 76.75 184 SER A C 1
ATOM 1453 O O . SER A 1 184 ? 14.083 -8.278 4.745 1.00 76.75 184 SER A O 1
ATOM 1455 N N . LYS A 1 185 ? 15.751 -9.195 3.542 1.00 86.12 185 LYS A N 1
ATOM 1456 C CA . LYS A 1 185 ? 16.725 -8.111 3.751 1.00 86.12 185 LYS A CA 1
ATOM 1457 C C . LYS A 1 185 ? 16.588 -6.977 2.725 1.00 86.12 185 LYS A C 1
ATOM 1459 O O . LYS A 1 185 ? 17.311 -5.991 2.817 1.00 86.12 185 LYS A O 1
ATOM 1464 N N . VAL A 1 186 ? 15.714 -7.131 1.725 1.00 89.62 186 VAL A N 1
ATOM 1465 C CA . VAL A 1 186 ? 15.498 -6.122 0.677 1.00 89.62 186 VAL A CA 1
ATOM 1466 C C . VAL A 1 186 ? 14.723 -4.941 1.259 1.00 89.62 186 VAL A C 1
ATOM 1468 O O . VAL A 1 186 ? 13.718 -5.132 1.939 1.00 89.62 186 VAL A O 1
ATOM 1471 N N . ILE A 1 187 ? 15.193 -3.725 0.980 1.00 92.00 187 ILE A N 1
ATOM 1472 C CA . ILE A 1 187 ? 14.594 -2.480 1.471 1.00 92.00 187 ILE A CA 1
ATOM 1473 C C . ILE A 1 187 ? 13.233 -2.253 0.798 1.00 92.00 187 ILE A C 1
ATOM 1475 O O . ILE A 1 187 ? 13.144 -2.307 -0.430 1.00 92.00 187 ILE A O 1
ATOM 1479 N N . SER A 1 188 ? 12.199 -1.942 1.589 1.00 92.25 188 SER A N 1
ATOM 1480 C CA . SER A 1 188 ? 10.911 -1.469 1.065 1.00 92.25 188 SER A CA 1
ATOM 1481 C C . SER A 1 188 ? 10.909 0.053 0.903 1.00 92.25 188 SER A C 1
ATOM 1483 O O . SER A 1 188 ? 11.353 0.770 1.799 1.00 92.25 188 SER A O 1
ATOM 1485 N N . LEU A 1 189 ? 10.427 0.557 -0.235 1.00 94.12 189 LEU A N 1
ATOM 1486 C CA . LEU A 1 189 ? 10.318 1.999 -0.502 1.00 94.12 189 LEU A CA 1
ATOM 1487 C C . LEU A 1 189 ? 9.040 2.621 0.069 1.00 94.12 189 LEU A C 1
ATOM 1489 O O . LEU A 1 189 ? 8.994 3.840 0.264 1.00 94.12 189 LEU A O 1
ATOM 1493 N N . THR A 1 190 ? 8.026 1.797 0.319 1.00 91.06 190 THR A N 1
ATOM 1494 C CA . THR A 1 190 ? 6.700 2.178 0.811 1.00 91.06 190 THR A CA 1
ATOM 1495 C C . THR A 1 190 ? 6.517 1.748 2.265 1.00 91.06 190 THR A C 1
ATOM 1497 O O . THR A 1 190 ? 7.196 0.842 2.750 1.00 91.06 190 THR A O 1
ATOM 1500 N N . ASN A 1 191 ? 5.604 2.431 2.961 1.00 80.38 191 ASN A N 1
ATOM 1501 C CA . ASN A 1 191 ? 5.293 2.211 4.374 1.00 80.38 191 ASN A CA 1
ATOM 1502 C C . ASN A 1 191 ? 3.830 1.764 4.548 1.00 80.38 191 ASN A C 1
ATOM 1504 O O . ASN A 1 191 ? 3.067 2.373 5.292 1.00 80.38 191 ASN A O 1
ATOM 1508 N N . GLU A 1 192 ? 3.427 0.693 3.871 1.00 76.06 192 GLU A N 1
ATOM 1509 C CA . GLU A 1 192 ? 2.088 0.082 3.963 1.00 76.06 192 GLU A CA 1
ATOM 1510 C C . GLU A 1 192 ? 1.812 -0.641 5.302 1.00 76.06 192 GLU A C 1
ATOM 1512 O O . GLU A 1 192 ? 0.747 -1.240 5.503 1.00 76.06 192 GLU A O 1
ATOM 1517 N N . GLY A 1 193 ? 2.792 -0.613 6.211 1.00 79.19 193 GLY A N 1
ATOM 1518 C CA . GLY A 1 193 ? 2.820 -1.407 7.430 1.00 79.19 193 GLY A CA 1
ATOM 1519 C C . GLY A 1 193 ? 3.359 -2.815 7.178 1.00 79.19 193 GLY A C 1
ATOM 1520 O O . GLY A 1 193 ? 4.205 -3.041 6.314 1.00 79.19 193 GLY A O 1
ATOM 1521 N N . GLY A 1 194 ? 2.888 -3.777 7.967 1.00 83.06 194 GLY A N 1
ATOM 1522 C CA . GLY A 1 194 ? 3.233 -5.181 7.775 1.00 83.06 194 GLY A CA 1
ATOM 1523 C C . GLY A 1 194 ? 2.449 -5.830 6.628 1.00 83.06 194 GLY A C 1
ATOM 1524 O O . GLY A 1 194 ? 1.298 -5.478 6.350 1.00 83.06 194 GLY A O 1
ATOM 1525 N N . ARG A 1 195 ? 3.054 -6.845 5.998 1.00 89.50 195 ARG A N 1
ATOM 1526 C CA . ARG A 1 195 ? 2.385 -7.700 5.006 1.00 89.50 195 ARG A CA 1
ATOM 1527 C C . ARG A 1 195 ? 1.390 -8.626 5.698 1.00 89.50 195 ARG A C 1
ATOM 1529 O O . ARG A 1 195 ? 1.789 -9.427 6.541 1.00 89.50 195 ARG A O 1
ATOM 1536 N N . LEU A 1 196 ? 0.118 -8.533 5.320 1.00 93.31 196 LEU A N 1
ATOM 1537 C CA . LEU A 1 196 ? -0.923 -9.419 5.839 1.00 93.31 196 LEU A CA 1
ATOM 1538 C C . LEU A 1 196 ? -0.721 -10.852 5.358 1.00 93.31 196 LEU A C 1
ATOM 1540 O O . LEU A 1 196 ? -0.242 -11.089 4.245 1.00 93.31 196 LEU A O 1
ATOM 1544 N N . LYS A 1 197 ? -1.139 -11.799 6.194 1.00 92.94 197 LYS A N 1
ATOM 1545 C CA . LYS A 1 197 ? -1.272 -13.206 5.820 1.00 92.94 197 LYS A CA 1
ATOM 1546 C C . LYS A 1 197 ? -2.238 -13.359 4.646 1.00 92.94 197 LYS A C 1
ATOM 1548 O O . LYS A 1 197 ? -3.268 -12.686 4.573 1.00 92.94 197 LYS A O 1
ATOM 1553 N N . ARG A 1 198 ? -1.848 -14.226 3.714 1.00 90.38 198 ARG A N 1
ATOM 1554 C CA . ARG A 1 198 ? -2.595 -14.566 2.490 1.00 90.38 198 ARG A CA 1
ATOM 1555 C C . ARG A 1 198 ? -2.816 -16.071 2.341 1.00 90.38 198 ARG A C 1
ATOM 1557 O O . ARG A 1 198 ? -3.611 -16.484 1.512 1.00 90.38 198 ARG A O 1
ATOM 1564 N N . ASP A 1 199 ? -2.117 -16.878 3.138 1.00 88.31 199 ASP A N 1
ATOM 1565 C CA . ASP A 1 199 ? -2.314 -18.324 3.276 1.00 88.31 199 ASP A CA 1
ATOM 1566 C C . ASP A 1 199 ? -3.667 -18.665 3.915 1.00 88.31 199 ASP A C 1
ATOM 1568 O O . ASP A 1 199 ? -4.220 -19.734 3.672 1.00 88.31 199 ASP A O 1
ATOM 1572 N N . ILE A 1 200 ? -4.212 -17.732 4.697 1.00 86.50 200 ILE A N 1
ATOM 1573 C CA . ILE A 1 200 ? -5.547 -17.800 5.282 1.00 86.50 200 ILE A CA 1
ATOM 1574 C C . ILE A 1 200 ? -6.308 -16.553 4.840 1.00 86.50 200 ILE A C 1
ATOM 1576 O O . ILE A 1 200 ? -5.776 -15.442 4.897 1.00 86.50 200 ILE A O 1
ATOM 1580 N N . MET A 1 201 ? -7.558 -16.737 4.415 1.00 89.19 201 MET A N 1
ATOM 1581 C CA . MET A 1 201 ? -8.457 -15.619 4.147 1.00 89.19 201 MET A CA 1
ATOM 1582 C C . MET A 1 201 ? -8.774 -14.906 5.464 1.00 89.19 201 MET A C 1
ATOM 1584 O O . MET A 1 201 ? -9.379 -15.500 6.357 1.00 89.19 201 MET A O 1
ATOM 1588 N N . LEU A 1 202 ? -8.362 -13.642 5.575 1.00 94.12 202 LEU A N 1
ATOM 1589 C CA . LEU A 1 202 ? -8.697 -12.798 6.716 1.00 94.12 202 LEU A CA 1
ATOM 1590 C C . LEU A 1 202 ? -10.125 -12.270 6.567 1.00 94.12 202 LEU A C 1
ATOM 1592 O O . LEU A 1 202 ? -10.474 -11.693 5.537 1.00 94.12 202 LEU A O 1
ATOM 1596 N N . VAL A 1 203 ? -10.929 -12.428 7.614 1.00 93.94 203 VAL A N 1
ATOM 1597 C CA . VAL A 1 203 ? -12.343 -12.051 7.635 1.00 93.94 203 VAL A CA 1
ATOM 1598 C C . VAL A 1 203 ? -12.583 -10.989 8.706 1.00 93.94 203 VAL A C 1
ATOM 1600 O O . VAL A 1 203 ? -12.172 -11.141 9.862 1.00 93.94 203 VAL A O 1
ATOM 1603 N N . ARG A 1 204 ? -13.273 -9.905 8.332 1.00 94.62 204 ARG A N 1
ATOM 1604 C CA . ARG A 1 204 ? -13.680 -8.855 9.276 1.00 94.62 204 ARG A CA 1
ATOM 1605 C C . ARG A 1 204 ? -14.570 -9.440 10.380 1.00 94.62 204 ARG A C 1
ATOM 1607 O O . ARG A 1 204 ? -15.400 -10.300 10.110 1.00 94.62 204 ARG A O 1
ATOM 1614 N N . GLY A 1 205 ? -14.391 -8.988 11.619 1.00 93.69 205 GLY A N 1
ATOM 1615 C CA . GLY A 1 205 ? -15.145 -9.452 12.789 1.00 93.69 205 GLY A CA 1
ATOM 1616 C C . GLY A 1 205 ? -14.697 -10.819 13.317 1.00 93.69 205 GLY A C 1
ATOM 1617 O O . GLY A 1 205 ? -15.059 -11.198 14.427 1.00 93.69 205 GLY A O 1
ATOM 1618 N N . LYS A 1 206 ? -13.865 -11.547 12.563 1.00 95.25 206 LYS A N 1
ATOM 1619 C CA . LYS A 1 206 ? -13.229 -12.794 13.003 1.00 95.25 206 LYS A CA 1
ATOM 1620 C C . LYS A 1 206 ? -11.742 -12.601 13.267 1.00 95.25 206 LYS A C 1
ATOM 1622 O O . LYS A 1 206 ? -11.265 -12.921 14.351 1.00 95.25 206 LYS A O 1
ATOM 1627 N N . ASP A 1 207 ? -11.022 -12.076 12.282 1.00 96.44 207 ASP A N 1
ATOM 1628 C CA . ASP A 1 207 ? -9.567 -11.937 12.328 1.00 96.44 207 ASP A CA 1
ATOM 1629 C C . ASP A 1 207 ? -9.153 -10.494 12.622 1.00 96.44 207 ASP A C 1
ATOM 1631 O O . ASP A 1 207 ? -8.244 -10.259 13.418 1.00 96.44 207 ASP A O 1
ATOM 1635 N N . PHE A 1 208 ? -9.851 -9.515 12.040 1.00 97.31 208 PHE A N 1
ATOM 1636 C CA . PHE A 1 208 ? -9.606 -8.092 12.285 1.00 97.31 208 PHE A CA 1
ATOM 1637 C C . PHE A 1 208 ? -10.899 -7.271 12.378 1.00 97.31 208 PHE A C 1
ATOM 1639 O O . PHE A 1 208 ? -11.922 -7.639 11.805 1.00 97.31 208 PHE A O 1
ATOM 1646 N N . GLU A 1 209 ? -10.824 -6.126 13.050 1.00 97.06 209 GLU A N 1
ATOM 1647 C CA . GLU A 1 209 ? -11.802 -5.041 12.955 1.00 97.06 209 GLU A CA 1
ATOM 1648 C C . GLU A 1 209 ? -11.198 -3.871 12.169 1.00 97.06 209 GLU A C 1
ATOM 1650 O O . GLU A 1 209 ? -9.974 -3.694 12.141 1.00 97.06 209 GLU A O 1
ATOM 1655 N N . ILE A 1 210 ? -12.051 -3.075 11.520 1.00 96.56 210 ILE A N 1
ATOM 1656 C CA . ILE A 1 210 ? -11.638 -1.835 10.859 1.00 96.56 210 ILE A CA 1
ATOM 1657 C C . ILE A 1 210 ? -12.021 -0.635 11.714 1.00 96.56 210 ILE A C 1
ATOM 1659 O O . ILE A 1 210 ? -13.134 -0.547 12.228 1.00 96.56 210 ILE A O 1
ATOM 1663 N N . VAL A 1 211 ? -11.111 0.326 11.831 1.00 96.81 211 VAL A N 1
ATOM 1664 C CA . VAL A 1 211 ? -11.380 1.580 12.536 1.00 96.81 211 VAL A CA 1
ATOM 1665 C C . VAL A 1 211 ? -10.961 2.793 11.700 1.00 96.81 211 VAL A C 1
ATOM 1667 O O . VAL A 1 211 ? -9.976 2.719 10.958 1.00 96.81 211 VAL A O 1
ATOM 1670 N N . PRO A 1 212 ? -11.666 3.932 11.811 1.00 95.81 212 PRO A N 1
ATOM 1671 C CA . PRO A 1 212 ? -11.245 5.183 11.191 1.00 95.81 212 PRO A CA 1
ATOM 1672 C C . PRO A 1 212 ? -9.910 5.663 11.768 1.00 95.81 212 PRO A C 1
ATOM 1674 O O . PRO A 1 212 ? -9.584 5.382 12.926 1.00 95.81 212 PRO A O 1
ATOM 1677 N N . GLU A 1 213 ? -9.173 6.475 11.008 1.00 94.50 213 GLU A N 1
ATOM 1678 C CA . GLU A 1 213 ? -7.885 7.033 11.443 1.00 94.50 213 GLU A CA 1
ATOM 1679 C C . GLU A 1 213 ? -7.964 7.725 12.815 1.00 94.50 213 GLU A C 1
ATOM 1681 O O . GLU A 1 213 ? -7.086 7.544 13.657 1.00 94.50 213 GLU A O 1
ATOM 1686 N N . ALA A 1 214 ? -9.030 8.490 13.078 1.00 94.94 214 ALA A N 1
ATOM 1687 C CA . ALA A 1 214 ? -9.212 9.172 14.358 1.00 94.94 214 ALA A CA 1
ATOM 1688 C C . ALA A 1 214 ? -9.237 8.192 15.546 1.00 94.94 214 ALA A C 1
ATOM 1690 O O . ALA A 1 214 ? -8.601 8.453 16.569 1.00 94.94 214 ALA A O 1
ATOM 1691 N N . ILE A 1 215 ? -9.918 7.051 15.391 1.00 96.50 215 ILE A N 1
ATOM 1692 C CA . ILE A 1 215 ? -9.980 5.998 16.413 1.00 96.50 215 ILE A CA 1
ATOM 1693 C C . ILE A 1 215 ? -8.622 5.314 16.541 1.00 96.50 215 ILE A C 1
ATOM 1695 O O . ILE A 1 215 ? -8.125 5.160 17.653 1.00 96.50 215 ILE A O 1
ATOM 1699 N N . TRP A 1 216 ? -7.972 4.979 15.423 1.00 96.25 216 TRP A N 1
ATOM 1700 C CA . TRP A 1 216 ? -6.624 4.410 15.447 1.00 96.25 216 TRP A CA 1
ATOM 1701 C C . TRP A 1 216 ? -5.628 5.306 16.194 1.00 96.25 216 TRP A C 1
ATOM 1703 O O . TRP A 1 216 ? -4.893 4.827 17.061 1.00 96.25 216 TRP A O 1
ATOM 1713 N N . ARG A 1 217 ? -5.621 6.615 15.906 1.00 96.12 217 ARG A N 1
ATOM 1714 C CA . ARG A 1 217 ? -4.755 7.590 16.586 1.00 96.12 217 ARG A CA 1
ATOM 1715 C C . ARG A 1 217 ? -5.059 7.666 18.079 1.00 96.12 217 ARG A C 1
ATOM 1717 O O . ARG A 1 217 ? -4.123 7.731 18.878 1.00 96.12 217 ARG A O 1
ATOM 1724 N N . ALA A 1 218 ? -6.335 7.632 18.460 1.00 95.81 218 ALA A N 1
ATOM 1725 C CA . ALA A 1 218 ? -6.756 7.635 19.856 1.00 95.81 218 ALA A CA 1
ATOM 1726 C C . ALA A 1 218 ? -6.263 6.379 20.596 1.00 95.81 218 ALA A C 1
ATOM 1728 O O . ALA A 1 218 ? -5.503 6.503 21.555 1.00 95.81 218 ALA A O 1
ATOM 1729 N N . LEU A 1 219 ? -6.585 5.184 20.091 1.00 96.06 219 LEU A N 1
ATOM 1730 C CA . LEU A 1 219 ? -6.174 3.906 20.684 1.00 96.06 219 LEU A CA 1
ATOM 1731 C C . LEU A 1 219 ? -4.646 3.772 20.754 1.00 96.06 219 LEU A C 1
ATOM 1733 O O . LEU A 1 219 ? -4.103 3.407 21.796 1.00 96.06 219 LEU A O 1
ATOM 1737 N N . SER A 1 220 ? -3.938 4.169 19.693 1.00 95.94 220 SER A N 1
ATOM 1738 C CA . SER A 1 220 ? -2.469 4.188 19.669 1.00 95.94 220 SER A CA 1
ATOM 1739 C C . SER A 1 220 ? -1.886 5.134 20.718 1.00 95.94 220 SER A C 1
ATOM 1741 O O . SER A 1 220 ? -0.859 4.832 21.315 1.00 95.94 220 SER A O 1
ATOM 1743 N N . THR A 1 221 ? -2.539 6.268 20.981 1.00 95.81 221 THR A N 1
ATOM 1744 C CA . THR A 1 221 ? -2.109 7.211 22.024 1.00 95.81 221 THR A CA 1
ATOM 1745 C C . THR A 1 221 ? -2.383 6.663 23.427 1.00 95.81 221 THR A C 1
ATOM 1747 O O . THR A 1 221 ? -1.603 6.898 24.347 1.00 95.81 221 THR A O 1
ATOM 1750 N N . TRP A 1 222 ? -3.492 5.945 23.618 1.00 95.00 222 TRP A N 1
ATOM 1751 C CA . TRP A 1 222 ? -3.914 5.458 24.935 1.00 95.00 222 TRP A CA 1
ATOM 1752 C C . TRP A 1 222 ? -3.185 4.186 25.383 1.00 95.00 222 TRP A C 1
ATOM 1754 O O . TRP A 1 222 ? -2.937 4.028 26.585 1.00 95.00 222 TRP A O 1
ATOM 1764 N N . TYR A 1 223 ? -2.833 3.315 24.433 1.00 95.56 223 TYR A N 1
ATOM 1765 C CA . TYR A 1 223 ? -2.246 1.994 24.687 1.00 95.56 223 TYR A CA 1
ATOM 1766 C C . TYR A 1 223 ? -0.844 1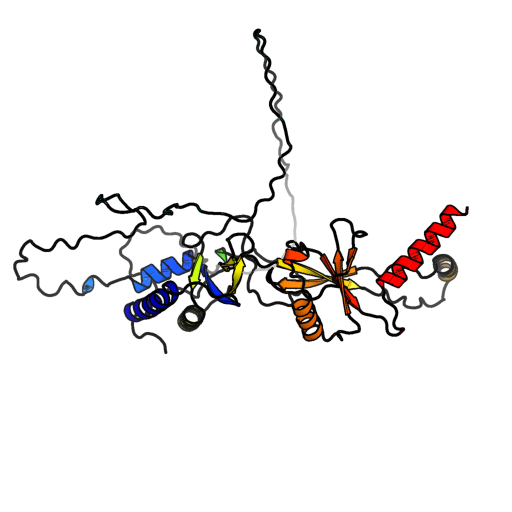.804 24.100 1.00 95.56 223 TYR A C 1
ATOM 1768 O O . TYR A 1 223 ? -0.112 0.927 24.554 1.00 95.56 223 TYR A O 1
ATOM 1776 N N . GLY A 1 224 ? -0.447 2.611 23.115 1.00 96.06 224 GLY A N 1
ATOM 1777 C CA . GLY A 1 224 ? 0.655 2.273 22.216 1.00 96.06 224 GLY A CA 1
ATOM 1778 C C . GLY A 1 224 ? 0.220 1.267 21.145 1.00 96.06 224 GLY A C 1
ATOM 1779 O O . GLY A 1 224 ? -0.838 0.645 21.245 1.00 96.06 224 GLY A O 1
ATOM 1780 N N . ALA A 1 225 ? 1.041 1.094 20.112 1.00 93.81 225 ALA A N 1
ATOM 1781 C CA . ALA A 1 225 ? 0.798 0.134 19.038 1.00 93.81 225 ALA A CA 1
ATOM 1782 C C . ALA A 1 225 ? 2.125 -0.375 18.463 1.00 93.81 225 ALA A C 1
ATOM 1784 O O . ALA A 1 225 ? 3.093 0.383 18.392 1.00 93.81 225 ALA A O 1
ATOM 1785 N N . ASN A 1 226 ? 2.175 -1.639 18.035 1.00 90.38 226 ASN A N 1
ATOM 1786 C CA . ASN A 1 226 ? 3.384 -2.200 17.426 1.00 90.38 226 ASN A CA 1
ATOM 1787 C C . ASN A 1 226 ? 3.534 -1.848 15.939 1.00 90.38 226 ASN A C 1
ATOM 1789 O O . ASN A 1 226 ? 4.603 -1.441 15.494 1.00 90.38 226 ASN A O 1
ATOM 1793 N N . THR A 1 227 ? 2.486 -2.032 15.142 1.00 91.00 227 THR A N 1
ATOM 1794 C CA . THR A 1 227 ? 2.504 -1.813 13.696 1.00 91.00 227 THR A CA 1
ATOM 1795 C C . THR A 1 227 ? 1.136 -1.342 13.237 1.00 91.00 227 THR A C 1
ATOM 1797 O O . THR A 1 227 ? 0.132 -2.039 13.392 1.00 91.00 227 THR A O 1
ATOM 1800 N N . ALA A 1 228 ? 1.109 -0.150 12.645 1.00 94.06 228 ALA A N 1
ATOM 1801 C CA . ALA A 1 228 ? -0.073 0.367 11.978 1.00 94.06 228 ALA A CA 1
ATOM 1802 C C . ALA A 1 228 ? -0.335 -0.406 10.682 1.00 94.06 228 ALA A C 1
ATOM 1804 O O . ALA A 1 228 ? 0.601 -0.704 9.938 1.00 94.06 228 ALA A O 1
ATOM 1805 N N . LEU A 1 229 ? -1.607 -0.693 10.407 1.00 95.25 229 LEU A N 1
ATOM 1806 C CA . LEU A 1 229 ? -2.053 -1.394 9.202 1.00 95.25 229 LEU A CA 1
ATOM 1807 C C . LEU A 1 229 ? -3.076 -0.544 8.432 1.00 95.25 229 LEU A C 1
ATOM 1809 O O . LEU A 1 229 ? -4.268 -0.850 8.479 1.00 95.25 229 LEU A O 1
ATOM 1813 N N . PRO A 1 230 ? -2.638 0.540 7.764 1.00 95.19 230 PRO A N 1
ATOM 1814 C CA . PRO A 1 230 ? -3.521 1.393 6.974 1.00 95.19 230 PRO A CA 1
ATOM 1815 C C . PRO A 1 230 ? -3.958 0.693 5.680 1.00 95.19 230 PRO A C 1
ATOM 1817 O O . PRO A 1 230 ? -3.142 0.080 4.993 1.00 95.19 230 PRO A O 1
ATOM 1820 N N . ARG A 1 231 ? -5.236 0.796 5.324 1.00 95.00 231 ARG A N 1
ATOM 1821 C CA . ARG A 1 231 ? -5.837 0.266 4.096 1.00 95.00 231 ARG A CA 1
ATOM 1822 C C . ARG A 1 231 ? -6.665 1.340 3.418 1.00 95.00 231 ARG A C 1
ATOM 1824 O O . ARG A 1 231 ? -7.388 2.081 4.079 1.00 95.00 231 ARG A O 1
ATOM 1831 N N . THR A 1 232 ? -6.514 1.430 2.108 1.00 94.56 232 THR A N 1
ATOM 1832 C CA . THR A 1 232 ? -7.166 2.431 1.269 1.00 94.56 232 THR A CA 1
ATOM 1833 C C . THR A 1 232 ? -8.458 1.878 0.706 1.00 94.56 232 THR A C 1
ATOM 1835 O O . THR A 1 232 ? -8.521 0.727 0.278 1.00 94.56 232 THR A O 1
ATOM 1838 N N . VAL A 1 233 ? -9.490 2.707 0.687 1.00 95.44 233 VAL A N 1
ATOM 1839 C CA . VAL A 1 233 ? -10.699 2.436 -0.079 1.00 95.44 233 VAL A CA 1
ATOM 1840 C C . VAL A 1 233 ? -10.418 2.733 -1.547 1.00 95.44 233 VAL A C 1
ATOM 1842 O O . VAL A 1 233 ? -9.897 3.799 -1.880 1.00 95.44 233 VAL A O 1
ATOM 1845 N N . ILE A 1 234 ? -10.790 1.809 -2.418 1.00 94.81 234 ILE A N 1
ATOM 1846 C CA . ILE A 1 234 ? -10.609 1.891 -3.865 1.00 94.81 234 ILE A CA 1
ATOM 1847 C C . ILE A 1 234 ? -11.941 1.685 -4.580 1.00 94.81 234 ILE A C 1
ATOM 1849 O O . ILE A 1 234 ? -12.880 1.130 -4.010 1.00 94.81 234 ILE A O 1
ATOM 1853 N N . SER A 1 235 ? -12.023 2.119 -5.834 1.00 92.69 235 SER A N 1
ATOM 1854 C CA . SER A 1 235 ? -13.134 1.745 -6.710 1.00 92.69 235 SER A CA 1
ATOM 1855 C C . SER A 1 235 ? -13.032 0.258 -7.040 1.00 92.69 235 SER A C 1
ATOM 1857 O O . SER A 1 235 ? -11.975 -0.198 -7.478 1.00 92.69 235 SER A O 1
ATOM 1859 N N . SER A 1 236 ? -14.107 -0.502 -6.833 1.00 86.62 236 SER A N 1
ATOM 1860 C CA . SER A 1 236 ? -14.129 -1.913 -7.212 1.00 86.62 236 SER A CA 1
ATOM 1861 C C . SER A 1 236 ? -14.377 -2.066 -8.711 1.00 86.62 236 SER A C 1
ATOM 1863 O O . SER A 1 236 ? -15.384 -1.584 -9.230 1.00 86.62 236 SER A O 1
ATOM 1865 N N . SER A 1 237 ? -13.489 -2.779 -9.402 1.00 79.38 237 SER A N 1
ATOM 1866 C CA . SER A 1 237 ? -13.685 -3.193 -10.797 1.00 79.38 237 SER A CA 1
ATOM 1867 C C . SER A 1 237 ? -14.750 -4.290 -10.934 1.00 79.38 237 SER A C 1
ATOM 1869 O O . SER A 1 237 ? -15.380 -4.410 -11.981 1.00 79.38 237 SER A O 1
ATOM 1871 N N . THR A 1 238 ? -14.983 -5.074 -9.875 1.00 80.38 238 THR A N 1
ATOM 1872 C CA . THR A 1 238 ? -15.863 -6.254 -9.895 1.00 80.38 238 THR A CA 1
ATOM 1873 C C . THR A 1 238 ? -17.236 -6.031 -9.265 1.00 80.38 238 THR A C 1
ATOM 1875 O O . THR A 1 238 ? -18.141 -6.813 -9.532 1.00 80.38 238 THR A O 1
ATOM 1878 N N . ASN A 1 239 ? -17.406 -4.996 -8.435 1.00 79.94 239 ASN A N 1
ATOM 1879 C CA . ASN A 1 239 ? -18.645 -4.732 -7.689 1.00 79.94 239 ASN A CA 1
ATOM 1880 C C . ASN A 1 239 ? -19.381 -3.481 -8.201 1.00 79.94 239 ASN A C 1
ATOM 1882 O O . ASN A 1 239 ? -19.654 -2.574 -7.419 1.00 79.94 239 ASN A O 1
ATOM 1886 N N . ASP A 1 240 ? -19.657 -3.385 -9.506 1.00 82.56 240 ASP A N 1
ATOM 1887 C CA . ASP A 1 240 ? -20.386 -2.258 -10.128 1.00 82.56 240 ASP A CA 1
ATOM 1888 C C . ASP A 1 240 ? -19.840 -0.861 -9.753 1.00 82.56 240 ASP A C 1
ATOM 1890 O O . ASP A 1 240 ? -20.586 0.109 -9.600 1.00 82.56 240 ASP A O 1
ATOM 1894 N N . GLY A 1 241 ? -18.523 -0.746 -9.552 1.00 81.75 241 GLY A N 1
ATOM 1895 C CA . GLY A 1 241 ? -17.881 0.506 -9.144 1.00 81.75 241 GLY A CA 1
ATOM 1896 C C . GLY A 1 241 ? -18.097 0.896 -7.679 1.00 81.75 241 GLY A C 1
ATOM 1897 O O . GLY A 1 241 ? -17.671 1.981 -7.278 1.00 81.75 241 GLY A O 1
ATOM 1898 N N . GLN A 1 242 ? -18.732 0.050 -6.861 1.00 88.44 242 GLN A N 1
ATOM 1899 C CA . GLN A 1 242 ? -18.911 0.327 -5.439 1.00 88.44 242 GLN A CA 1
ATOM 1900 C C . GLN A 1 242 ? -17.552 0.388 -4.721 1.00 88.44 242 GLN A C 1
ATOM 1902 O O . GLN A 1 242 ? -16.687 -0.457 -4.969 1.00 88.44 242 GLN A O 1
ATOM 1907 N N . PRO A 1 243 ? -17.332 1.372 -3.831 1.00 92.62 243 PRO A N 1
ATOM 1908 C CA . PRO A 1 243 ? -16.072 1.486 -3.112 1.00 92.62 243 PRO A CA 1
ATOM 1909 C C . PRO A 1 243 ? -15.842 0.303 -2.162 1.00 92.62 243 PRO A C 1
ATOM 1911 O O . PRO A 1 243 ? -16.701 -0.033 -1.346 1.00 92.62 243 PRO A O 1
ATOM 1914 N N . GLU A 1 244 ? -14.653 -0.290 -2.224 1.00 92.81 244 GLU A N 1
ATOM 1915 C CA . GLU A 1 244 ? -14.241 -1.413 -1.379 1.00 92.81 244 GLU A CA 1
ATOM 1916 C C . GLU A 1 244 ? -12.922 -1.115 -0.663 1.00 92.81 244 GLU A C 1
ATOM 1918 O O . GLU A 1 244 ? -12.109 -0.317 -1.127 1.00 92.81 244 GLU A O 1
ATOM 1923 N N . LEU A 1 245 ? -12.684 -1.763 0.478 1.00 93.25 245 LEU A N 1
ATOM 1924 C CA . LEU A 1 245 ? -11.419 -1.630 1.196 1.00 93.25 245 LEU A CA 1
ATOM 1925 C C . LEU A 1 245 ? -10.368 -2.573 0.596 1.00 93.25 245 LEU A C 1
ATOM 1927 O O . LEU A 1 245 ? -10.497 -3.795 0.675 1.00 93.25 245 LEU A O 1
ATOM 1931 N N . GLU A 1 246 ? -9.284 -2.022 0.057 1.00 94.50 246 GLU A N 1
ATOM 1932 C CA . GLU A 1 246 ? -8.197 -2.812 -0.514 1.00 94.50 246 GLU A CA 1
ATOM 1933 C C . GLU A 1 246 ? -7.327 -3.418 0.590 1.00 94.50 246 GLU A C 1
ATOM 1935 O O . GLU A 1 246 ? -6.381 -2.796 1.067 1.00 94.50 246 GLU A O 1
ATOM 1940 N N . LEU A 1 247 ? -7.620 -4.655 1.000 1.00 93.50 247 LEU A N 1
ATOM 1941 C CA . LEU A 1 247 ? -6.844 -5.348 2.038 1.00 93.50 247 LEU A CA 1
ATOM 1942 C C . LEU A 1 247 ? -5.428 -5.726 1.584 1.00 93.50 247 LEU A C 1
ATOM 1944 O O . LEU A 1 247 ? -4.499 -5.735 2.400 1.00 93.50 247 LEU A O 1
ATOM 1948 N N . TYR A 1 248 ? -5.264 -6.040 0.300 1.00 93.75 248 TYR A N 1
ATOM 1949 C CA . TYR A 1 248 ? -4.042 -6.604 -0.265 1.00 93.75 248 TYR A CA 1
ATOM 1950 C C . TYR A 1 248 ? -3.551 -5.783 -1.464 1.00 93.75 248 TYR A C 1
ATOM 1952 O O . TYR A 1 248 ? -3.691 -6.243 -2.597 1.00 93.75 248 TYR A O 1
ATOM 1960 N N . PRO A 1 249 ? -2.942 -4.605 -1.234 1.00 94.25 249 PRO A N 1
ATOM 1961 C CA . PRO A 1 249 ? -2.230 -3.902 -2.295 1.00 94.25 249 PRO A CA 1
ATOM 1962 C C . PRO A 1 249 ? -1.087 -4.769 -2.848 1.00 94.25 249 PRO A C 1
ATOM 1964 O O . PRO A 1 249 ? -0.587 -5.680 -2.171 1.00 94.25 249 PRO A O 1
ATOM 1967 N N . ILE A 1 250 ? -0.681 -4.489 -4.085 1.00 94.31 250 ILE A N 1
ATOM 1968 C CA . ILE A 1 250 ? 0.299 -5.282 -4.825 1.00 94.31 250 ILE A CA 1
ATOM 1969 C C . ILE A 1 250 ? 1.701 -4.895 -4.377 1.00 94.31 250 ILE A C 1
ATOM 1971 O O . ILE A 1 250 ? 2.125 -3.756 -4.573 1.00 94.31 250 ILE A O 1
ATOM 1975 N N . THR A 1 251 ? 2.466 -5.848 -3.844 1.00 94.31 251 THR A N 1
ATOM 1976 C CA . THR A 1 251 ? 3.900 -5.625 -3.639 1.00 94.31 251 THR A CA 1
ATOM 1977 C C . THR A 1 251 ? 4.707 -6.096 -4.838 1.00 94.31 251 THR A C 1
ATOM 1979 O O . THR A 1 251 ? 4.675 -7.272 -5.182 1.00 94.31 251 THR A O 1
ATOM 1982 N N . VAL A 1 252 ? 5.516 -5.217 -5.422 1.00 96.00 252 VAL A N 1
ATOM 1983 C CA . VAL A 1 252 ? 6.404 -5.516 -6.553 1.00 96.00 252 VAL A CA 1
ATOM 1984 C C . VAL A 1 252 ? 7.867 -5.610 -6.119 1.00 96.00 252 VAL A C 1
ATOM 1986 O O . VAL A 1 252 ? 8.280 -5.071 -5.086 1.00 96.00 252 VAL A O 1
ATOM 1989 N N . LYS A 1 253 ? 8.674 -6.304 -6.924 1.00 96.25 253 LYS A N 1
ATOM 1990 C CA . LYS A 1 253 ? 10.137 -6.348 -6.804 1.00 96.25 253 LYS A CA 1
ATOM 1991 C C . LYS A 1 253 ? 10.734 -5.405 -7.837 1.00 96.25 253 LYS A C 1
ATOM 1993 O O . LYS A 1 253 ? 10.558 -5.619 -9.032 1.00 96.25 253 LYS A O 1
ATOM 1998 N N . LEU A 1 254 ? 11.464 -4.398 -7.375 1.00 97.69 254 LEU A N 1
ATOM 1999 C CA . LEU A 1 254 ? 12.078 -3.385 -8.224 1.00 97.69 254 LEU A CA 1
ATOM 2000 C C . LEU A 1 254 ? 13.530 -3.767 -8.507 1.00 97.69 254 LEU A C 1
ATOM 2002 O O . LEU A 1 254 ? 14.372 -3.814 -7.603 1.00 97.69 254 LEU A O 1
ATOM 2006 N N . LEU A 1 255 ? 13.810 -4.062 -9.771 1.00 96.50 255 LEU A N 1
ATOM 2007 C CA . LEU A 1 255 ? 15.128 -4.399 -10.272 1.00 96.50 255 LEU A CA 1
ATOM 2008 C C . LEU A 1 255 ? 15.843 -3.149 -10.769 1.00 96.50 255 LEU A C 1
ATOM 2010 O O . LEU A 1 255 ? 15.222 -2.201 -11.248 1.00 96.50 255 LEU A O 1
ATOM 2014 N N . ARG A 1 256 ? 17.171 -3.186 -10.691 1.00 95.38 256 ARG A N 1
ATOM 2015 C CA . ARG A 1 256 ? 18.062 -2.214 -11.325 1.00 95.38 256 ARG A CA 1
ATOM 2016 C C . ARG A 1 256 ? 19.170 -2.930 -12.078 1.00 95.38 256 ARG A C 1
ATOM 2018 O O . ARG A 1 256 ? 19.518 -4.067 -11.749 1.00 95.38 256 ARG A O 1
ATOM 2025 N N . HIS A 1 257 ? 19.752 -2.237 -13.050 1.00 92.00 257 HIS A N 1
ATOM 2026 C CA . HIS A 1 257 ? 20.981 -2.678 -13.698 1.00 92.00 257 HIS A CA 1
ATOM 2027 C C . HIS A 1 257 ? 22.166 -2.610 -12.735 1.00 92.00 257 HIS A C 1
ATOM 2029 O O . HIS A 1 257 ? 22.388 -1.616 -12.044 1.00 92.00 257 HIS A O 1
ATOM 2035 N N . GLN A 1 258 ? 22.952 -3.678 -12.724 1.00 86.00 258 GLN A N 1
ATOM 2036 C CA . GLN A 1 258 ? 24.268 -3.751 -12.119 1.00 86.00 258 GLN A CA 1
ATOM 2037 C C . GLN A 1 258 ? 25.303 -3.676 -13.235 1.00 86.00 258 GLN A C 1
ATOM 2039 O O . GLN A 1 258 ? 25.516 -4.635 -13.980 1.00 86.00 258 GLN A O 1
ATOM 2044 N N . PHE A 1 259 ? 25.976 -2.537 -13.328 1.00 74.06 259 PHE A N 1
ATOM 2045 C CA . PHE A 1 259 ? 27.124 -2.397 -14.209 1.00 74.06 259 PHE A CA 1
ATOM 2046 C C . PHE A 1 259 ? 28.329 -3.063 -13.546 1.00 74.06 259 PHE A C 1
ATOM 2048 O O . PHE A 1 259 ? 28.771 -2.652 -12.470 1.00 74.06 259 PHE A O 1
ATOM 2055 N N . VAL A 1 260 ? 28.846 -4.123 -14.166 1.00 64.06 260 VAL A N 1
ATOM 2056 C CA . VAL A 1 260 ? 30.107 -4.729 -13.739 1.00 64.06 260 VAL A CA 1
ATOM 2057 C C . VAL A 1 260 ? 31.218 -3.770 -14.149 1.00 64.06 260 VAL A C 1
ATOM 2059 O O . VAL A 1 260 ? 31.497 -3.592 -15.332 1.00 64.06 260 VAL A O 1
ATOM 2062 N N . THR A 1 261 ? 31.841 -3.113 -13.175 1.00 56.41 261 THR A N 1
ATOM 2063 C CA . THR A 1 261 ? 33.045 -2.328 -13.433 1.00 56.41 261 THR A CA 1
ATOM 2064 C C . THR A 1 261 ? 34.193 -3.304 -13.668 1.00 56.41 261 THR A C 1
ATOM 2066 O O . THR A 1 261 ? 34.701 -3.923 -12.732 1.00 56.41 261 THR A O 1
ATOM 2069 N N . ASN A 1 262 ? 34.604 -3.475 -14.926 1.00 54.62 262 ASN A N 1
ATOM 2070 C CA . ASN A 1 262 ? 35.864 -4.144 -15.227 1.00 54.62 262 ASN A CA 1
ATOM 2071 C C . ASN A 1 262 ? 36.988 -3.293 -14.630 1.00 54.62 262 ASN A C 1
ATOM 2073 O O . ASN A 1 262 ? 37.415 -2.302 -15.221 1.00 54.62 262 ASN A O 1
ATOM 2077 N N . ARG A 1 263 ? 37.456 -3.648 -13.429 1.00 48.09 263 ARG A N 1
ATOM 2078 C CA . ARG A 1 263 ? 38.726 -3.120 -12.934 1.00 48.09 263 ARG A CA 1
ATOM 2079 C C . ARG A 1 263 ? 39.811 -3.630 -13.886 1.00 48.09 263 ARG A C 1
ATOM 2081 O O . ARG A 1 263 ? 39.847 -4.839 -14.124 1.00 48.09 263 ARG A O 1
ATOM 2088 N N . PRO A 1 264 ? 40.676 -2.763 -14.437 1.00 51.06 264 PRO A N 1
ATOM 2089 C CA . PRO A 1 264 ? 41.806 -3.229 -15.223 1.00 51.06 264 PRO A CA 1
ATOM 2090 C C . PRO A 1 264 ? 42.669 -4.109 -14.316 1.00 51.06 264 PRO A C 1
ATOM 2092 O O . PRO A 1 264 ? 43.188 -3.649 -13.299 1.00 51.06 264 PRO A O 1
ATOM 2095 N N . VAL A 1 265 ? 42.764 -5.399 -14.639 1.00 53.62 265 VAL A N 1
ATOM 2096 C CA . VAL A 1 265 ? 43.701 -6.297 -13.964 1.00 53.62 265 VAL A CA 1
ATOM 2097 C C . VAL A 1 265 ? 45.100 -5.828 -14.371 1.00 53.62 265 VAL A C 1
ATOM 2099 O O . VAL A 1 265 ? 45.339 -5.684 -15.573 1.00 53.62 265 VAL A O 1
ATOM 2102 N N . PRO A 1 266 ? 46.017 -5.531 -13.432 1.00 52.41 266 PRO A N 1
ATOM 2103 C CA . PRO A 1 266 ? 47.368 -5.136 -13.801 1.00 52.41 266 PRO A CA 1
ATOM 2104 C C . PRO A 1 266 ? 48.010 -6.251 -14.638 1.00 52.41 266 PRO A C 1
ATOM 2106 O O . PRO A 1 266 ? 48.021 -7.419 -14.247 1.00 52.41 266 PRO A O 1
ATOM 2109 N N . MET A 1 267 ? 48.504 -5.875 -15.820 1.00 52.47 267 MET A N 1
ATOM 2110 C CA . MET A 1 267 ? 49.219 -6.724 -16.777 1.00 52.47 267 MET A CA 1
ATOM 2111 C C . MET A 1 267 ? 50.581 -7.129 -16.202 1.00 52.47 267 MET A C 1
ATOM 2113 O O . MET A 1 267 ? 51.625 -6.638 -16.615 1.00 52.47 267 MET A O 1
ATOM 2117 N N . THR A 1 268 ? 50.593 -8.003 -15.206 1.00 57.44 268 THR A N 1
ATOM 2118 C CA . THR A 1 268 ? 51.830 -8.556 -14.655 1.00 57.44 268 THR A CA 1
ATOM 2119 C C . THR A 1 268 ? 51.625 -10.047 -14.453 1.00 57.44 268 THR A C 1
ATOM 2121 O O . THR A 1 268 ? 51.093 -10.447 -13.422 1.00 57.44 268 THR A O 1
ATOM 2124 N N . THR A 1 269 ? 51.975 -10.845 -15.471 1.00 53.47 269 THR A N 1
ATOM 2125 C CA . THR A 1 269 ? 52.265 -12.303 -15.495 1.00 53.47 269 THR A CA 1
ATOM 2126 C C . THR A 1 269 ? 51.712 -12.921 -16.785 1.00 53.47 269 THR A C 1
ATOM 2128 O O . THR A 1 269 ? 50.644 -12.543 -17.254 1.00 53.47 269 THR A O 1
ATOM 2131 N N . PHE A 1 270 ? 52.431 -13.896 -17.343 1.00 50.94 270 PHE A N 1
ATOM 2132 C CA . PHE A 1 270 ? 52.090 -14.708 -18.523 1.00 50.94 270 PHE A CA 1
ATOM 2133 C C . PHE A 1 270 ? 50.627 -15.228 -18.541 1.00 50.94 270 PHE A C 1
ATOM 2135 O O . PHE A 1 270 ? 49.990 -15.255 -19.591 1.00 50.94 270 PHE A O 1
ATOM 2142 N N . THR A 1 271 ? 50.030 -15.510 -17.375 1.00 53.50 271 THR A N 1
ATOM 2143 C CA . THR A 1 271 ? 48.601 -15.864 -17.201 1.00 53.50 271 THR A CA 1
ATOM 2144 C C . THR A 1 271 ? 47.630 -14.728 -17.573 1.00 53.50 271 THR A C 1
ATOM 2146 O O . THR A 1 271 ? 46.516 -14.969 -18.036 1.00 53.50 271 THR A O 1
ATOM 2149 N N . GLY A 1 272 ? 48.054 -13.472 -17.412 1.00 51.78 272 GLY A N 1
ATOM 2150 C CA . GLY A 1 272 ? 47.302 -12.275 -17.783 1.00 51.78 272 GLY A CA 1
ATOM 2151 C C . GLY A 1 272 ? 47.187 -12.071 -19.294 1.00 51.78 272 GLY A C 1
ATOM 2152 O O . GLY A 1 272 ? 46.163 -11.567 -19.738 1.00 51.78 272 GLY A O 1
ATOM 2153 N N . MET A 1 273 ? 48.156 -12.531 -20.098 1.00 51.22 273 MET A N 1
ATOM 2154 C CA . MET A 1 273 ? 48.070 -12.458 -21.566 1.00 51.22 273 MET A CA 1
ATOM 2155 C C . MET A 1 273 ? 47.020 -13.418 -22.134 1.00 51.22 273 MET A C 1
ATOM 2157 O O . MET A 1 273 ? 46.285 -13.040 -23.039 1.00 51.22 273 MET A O 1
ATOM 2161 N N . MET A 1 274 ? 46.881 -14.625 -21.575 1.00 49.44 274 MET A N 1
ATOM 2162 C CA . MET A 1 274 ? 45.856 -15.580 -22.020 1.00 49.44 274 MET A CA 1
ATOM 2163 C C . MET A 1 274 ? 44.444 -15.157 -21.581 1.00 49.44 274 MET A C 1
ATOM 2165 O O . MET A 1 274 ? 43.487 -15.308 -22.337 1.00 49.44 274 MET A O 1
ATOM 2169 N N . SER A 1 275 ? 44.322 -14.535 -20.402 1.00 51.59 275 SER A N 1
ATOM 2170 C CA . SER A 1 275 ? 43.073 -13.919 -19.931 1.00 51.59 275 SER A CA 1
ATOM 2171 C C . SER A 1 275 ? 42.716 -12.645 -20.712 1.00 51.59 275 SER A C 1
ATOM 2173 O O . SER A 1 275 ? 41.562 -12.457 -21.085 1.00 51.59 275 SER A O 1
ATOM 2175 N N . ALA A 1 276 ? 43.700 -11.809 -21.065 1.00 51.16 276 ALA A N 1
ATOM 2176 C CA . ALA A 1 276 ? 43.516 -10.671 -21.967 1.00 51.16 276 ALA A CA 1
ATOM 2177 C C . ALA A 1 276 ? 43.109 -11.124 -23.377 1.00 51.16 276 ALA A C 1
ATOM 2179 O O . ALA A 1 276 ? 42.231 -10.509 -23.975 1.00 51.16 276 ALA A O 1
ATOM 2180 N N . MET A 1 277 ? 43.659 -12.244 -23.865 1.00 49.41 277 MET A N 1
ATOM 2181 C CA . MET A 1 277 ? 43.284 -12.847 -25.145 1.00 49.41 277 MET A CA 1
ATOM 2182 C C . MET A 1 277 ? 41.863 -13.418 -25.128 1.00 49.41 277 MET A C 1
ATOM 2184 O O . MET A 1 277 ? 41.111 -13.206 -26.074 1.00 49.41 277 MET A O 1
ATOM 2188 N N . SER A 1 278 ? 41.456 -14.053 -24.026 1.00 49.31 278 SER A N 1
ATOM 2189 C CA . SER A 1 278 ? 40.080 -14.521 -23.816 1.00 49.31 278 SER A CA 1
ATOM 2190 C C . SER A 1 278 ? 39.084 -13.363 -23.640 1.00 49.31 278 SER A C 1
ATOM 2192 O O . SER A 1 278 ? 37.955 -13.449 -24.116 1.00 49.31 278 SER A O 1
ATOM 2194 N N . ASN A 1 279 ? 39.495 -12.261 -23.005 1.00 47.16 279 ASN A N 1
ATOM 2195 C CA . ASN A 1 279 ? 38.677 -11.056 -22.840 1.00 47.16 279 ASN A CA 1
ATOM 2196 C C . ASN A 1 279 ? 38.616 -10.185 -24.104 1.00 47.16 279 ASN A C 1
ATOM 2198 O O . ASN A 1 279 ? 37.654 -9.441 -24.260 1.00 47.16 279 ASN A O 1
ATOM 2202 N N . MET A 1 280 ? 39.593 -10.270 -25.014 1.00 46.31 280 MET A N 1
ATOM 2203 C CA . MET A 1 280 ? 39.559 -9.531 -26.284 1.00 46.31 280 MET A CA 1
ATOM 2204 C C . MET A 1 280 ? 38.787 -10.258 -27.396 1.00 46.31 280 MET A C 1
ATOM 2206 O O . MET A 1 280 ? 38.280 -9.592 -28.295 1.00 46.31 280 MET A O 1
ATOM 2210 N N . VAL A 1 281 ? 38.607 -11.588 -27.312 1.00 45.12 281 VAL A N 1
ATOM 2211 C CA . VAL A 1 281 ? 37.617 -12.316 -28.141 1.00 45.12 281 VAL A CA 1
ATOM 2212 C C . VAL A 1 281 ? 36.202 -12.286 -27.553 1.00 45.12 281 VAL A C 1
ATOM 2214 O O . VAL A 1 281 ? 35.231 -12.413 -28.297 1.00 45.12 281 VAL A O 1
ATOM 2217 N N . ALA A 1 282 ? 36.056 -12.038 -26.248 1.00 45.03 282 ALA A N 1
ATOM 2218 C CA . ALA A 1 282 ? 34.778 -11.704 -25.626 1.00 45.03 282 ALA A CA 1
ATOM 2219 C C . ALA A 1 282 ? 34.490 -10.205 -25.802 1.00 45.03 282 ALA A C 1
ATOM 2221 O O . ALA A 1 282 ? 34.592 -9.416 -24.865 1.00 45.03 282 ALA A O 1
ATOM 2222 N N . SER A 1 283 ? 34.141 -9.793 -27.021 1.00 41.44 283 SER A N 1
ATOM 2223 C CA . SER A 1 283 ? 33.711 -8.428 -27.329 1.00 41.44 283 SER A CA 1
ATOM 2224 C C . SER A 1 283 ? 32.520 -7.997 -26.455 1.00 41.44 283 SER A C 1
ATOM 2226 O O . SER A 1 283 ? 31.365 -8.248 -26.788 1.00 41.44 283 SER A O 1
ATOM 2228 N N . ASN A 1 284 ? 32.837 -7.380 -25.316 1.00 45.09 284 ASN A N 1
ATOM 2229 C CA . ASN A 1 284 ? 32.236 -6.220 -24.650 1.00 45.09 284 ASN A CA 1
ATOM 2230 C C . ASN A 1 284 ? 30.708 -6.011 -24.703 1.00 45.09 284 ASN A C 1
ATOM 2232 O O . ASN A 1 284 ? 30.232 -4.880 -24.698 1.00 45.09 284 ASN A O 1
ATOM 2236 N N . THR A 1 285 ? 29.922 -7.079 -24.748 1.00 49.28 285 THR A N 1
ATOM 2237 C CA . THR A 1 285 ? 28.460 -7.005 -24.849 1.00 49.28 285 THR A CA 1
ATOM 2238 C C . THR A 1 285 ? 27.789 -7.847 -23.774 1.00 49.28 285 THR A C 1
ATOM 2240 O O . THR A 1 285 ? 26.865 -8.618 -24.023 1.00 49.28 285 THR A O 1
ATOM 2243 N N . GLN A 1 286 ? 28.269 -7.721 -22.538 1.00 56.44 286 GLN A N 1
ATOM 2244 C CA . GLN A 1 286 ? 27.559 -8.321 -21.418 1.00 56.44 286 GLN A CA 1
ATOM 2245 C C . GLN A 1 286 ? 26.288 -7.516 -21.178 1.00 56.44 286 GLN A C 1
ATOM 2247 O O . GLN A 1 286 ? 26.336 -6.360 -20.762 1.00 56.44 286 GLN A O 1
ATOM 2252 N N . THR A 1 287 ? 25.152 -8.147 -21.464 1.00 62.09 287 THR A N 1
ATOM 2253 C CA . THR A 1 287 ? 23.833 -7.666 -21.069 1.00 62.09 287 THR A CA 1
ATOM 2254 C C . THR A 1 287 ? 23.894 -7.293 -19.583 1.00 62.09 287 THR A C 1
ATOM 2256 O O . THR A 1 287 ? 24.306 -8.140 -18.777 1.00 62.09 287 THR A O 1
ATOM 2259 N N . PRO A 1 288 ? 23.569 -6.049 -19.198 1.00 72.44 288 PRO A N 1
ATOM 2260 C CA . PRO A 1 288 ? 23.747 -5.606 -17.826 1.00 72.44 288 PRO A CA 1
ATOM 2261 C C . PRO A 1 288 ? 22.932 -6.504 -16.895 1.00 72.44 288 PRO A C 1
ATOM 2263 O O . PRO A 1 288 ? 21.728 -6.691 -17.082 1.00 72.44 288 PRO A O 1
ATOM 2266 N N . ARG A 1 289 ? 23.600 -7.102 -15.901 1.00 85.88 289 ARG A N 1
ATOM 2267 C CA . ARG A 1 289 ? 22.926 -7.975 -14.933 1.00 85.88 289 ARG A CA 1
ATOM 2268 C C . ARG A 1 289 ? 21.871 -7.168 -14.190 1.00 85.88 289 ARG A C 1
ATOM 2270 O O . ARG A 1 289 ? 22.075 -5.990 -13.909 1.00 85.88 289 ARG A O 1
ATOM 2277 N N . ARG A 1 290 ? 20.758 -7.802 -13.840 1.00 91.44 290 ARG A N 1
ATOM 2278 C CA . ARG A 1 290 ? 19.684 -7.175 -13.065 1.00 91.44 290 ARG A CA 1
ATOM 2279 C C . ARG A 1 290 ? 19.693 -7.753 -11.658 1.00 91.44 290 ARG A C 1
ATOM 2281 O O . ARG A 1 290 ? 19.896 -8.951 -11.480 1.00 91.44 290 ARG A O 1
ATOM 2288 N N . TYR A 1 291 ? 19.468 -6.916 -10.657 1.00 93.12 291 TYR A N 1
ATOM 2289 C CA . TYR A 1 291 ? 19.332 -7.357 -9.270 1.00 93.12 291 TYR A CA 1
ATOM 2290 C C . TYR A 1 291 ? 18.141 -6.665 -8.620 1.00 93.12 291 TYR A C 1
ATOM 2292 O O . TYR A 1 291 ? 17.826 -5.524 -8.957 1.00 93.12 291 TYR A O 1
ATOM 2300 N N . VAL A 1 292 ? 17.476 -7.352 -7.690 1.00 95.56 292 VAL A N 1
ATOM 2301 C CA . VAL A 1 292 ? 16.384 -6.764 -6.906 1.00 95.56 292 VAL A CA 1
ATOM 2302 C C . VAL A 1 292 ? 16.992 -5.766 -5.926 1.00 95.56 292 VAL A C 1
ATOM 2304 O O . VAL A 1 292 ? 17.647 -6.156 -4.960 1.00 95.56 292 VAL A O 1
ATOM 2307 N N . ALA A 1 293 ? 16.794 -4.481 -6.197 1.00 95.88 293 ALA A N 1
ATOM 2308 C CA . ALA A 1 293 ? 17.296 -3.403 -5.359 1.00 95.88 293 ALA A CA 1
ATOM 2309 C C . ALA A 1 293 ? 16.309 -3.075 -4.233 1.00 95.88 293 ALA A C 1
ATOM 2311 O O . ALA A 1 293 ? 16.731 -2.816 -3.106 1.00 95.88 293 ALA A O 1
ATOM 2312 N N . TYR A 1 294 ? 15.007 -3.120 -4.534 1.00 96.50 294 TYR A N 1
ATOM 2313 C CA . TYR A 1 294 ? 13.957 -2.714 -3.606 1.00 96.50 294 TYR A CA 1
ATOM 2314 C C . TYR A 1 294 ? 12.692 -3.567 -3.733 1.00 96.50 294 TYR A C 1
ATOM 2316 O O . TYR A 1 294 ? 12.478 -4.265 -4.726 1.00 96.50 294 TYR A O 1
ATOM 2324 N N . THR A 1 295 ? 11.818 -3.451 -2.740 1.00 95.44 295 THR A N 1
ATOM 2325 C CA . THR A 1 295 ? 10.391 -3.761 -2.866 1.00 95.44 295 THR A CA 1
ATOM 2326 C C . THR A 1 295 ? 9.574 -2.484 -2.721 1.00 95.44 295 THR A C 1
ATOM 2328 O O . THR A 1 295 ? 10.024 -1.524 -2.099 1.00 95.44 295 THR A O 1
ATOM 2331 N N . ALA A 1 296 ? 8.378 -2.454 -3.286 1.00 95.75 296 ALA A N 1
ATOM 2332 C CA . ALA A 1 296 ? 7.425 -1.371 -3.068 1.00 95.75 296 ALA A CA 1
ATOM 2333 C C . ALA A 1 296 ? 6.008 -1.913 -3.211 1.00 95.75 296 ALA A C 1
ATOM 2335 O O . ALA A 1 296 ? 5.786 -2.831 -3.998 1.00 95.75 296 ALA A O 1
ATOM 2336 N N . THR A 1 297 ? 5.072 -1.356 -2.458 1.00 95.00 297 THR A N 1
ATOM 2337 C CA . THR A 1 297 ? 3.678 -1.784 -2.434 1.00 95.00 297 THR A CA 1
ATOM 2338 C C . THR A 1 297 ? 2.780 -0.662 -2.916 1.00 95.00 297 THR A C 1
ATOM 2340 O O . THR A 1 297 ? 2.801 0.440 -2.371 1.00 95.00 297 THR A O 1
ATOM 2343 N N . PHE A 1 298 ? 1.975 -0.958 -3.927 1.00 95.81 298 PHE A N 1
ATOM 2344 C CA . PHE A 1 298 ? 1.101 -0.007 -4.593 1.00 95.81 298 PHE A CA 1
ATOM 2345 C C . PHE A 1 298 ? -0.325 -0.558 -4.625 1.00 95.81 298 PHE A C 1
ATOM 2347 O O . PHE A 1 298 ? -0.535 -1.756 -4.809 1.00 95.81 298 PHE A O 1
ATOM 2354 N N . SER A 1 299 ? -1.314 0.318 -4.456 1.00 95.19 299 SER A N 1
ATOM 2355 C CA . SER A 1 299 ? -2.709 -0.010 -4.787 1.00 95.19 299 SER A CA 1
ATOM 2356 C C . SER A 1 299 ? -2.834 -0.456 -6.242 1.00 95.19 299 SER A C 1
ATOM 2358 O O . SER A 1 299 ? -2.164 0.110 -7.108 1.00 95.19 299 SER A O 1
ATOM 2360 N N . ARG A 1 300 ? -3.745 -1.394 -6.511 1.00 94.69 300 ARG A N 1
ATOM 2361 C CA . ARG A 1 300 ? -4.168 -1.791 -7.864 1.00 94.69 300 ARG A CA 1
ATOM 2362 C C . ARG A 1 300 ? -4.595 -0.614 -8.737 1.00 94.69 300 ARG A C 1
ATOM 2364 O O . ARG A 1 300 ? -4.379 -0.647 -9.942 1.00 94.69 300 ARG A O 1
ATOM 2371 N N . GLN A 1 301 ? -5.143 0.425 -8.113 1.00 95.25 301 GLN A N 1
ATOM 2372 C CA . GLN A 1 301 ? -5.656 1.618 -8.779 1.00 95.25 301 GLN A CA 1
ATOM 2373 C C . GLN A 1 301 ? -4.597 2.716 -8.974 1.00 95.25 301 GLN A C 1
ATOM 2375 O O . GLN A 1 301 ? -4.917 3.765 -9.526 1.00 95.25 301 GLN A O 1
ATOM 2380 N N . HIS A 1 302 ? -3.343 2.514 -8.539 1.00 95.75 302 HIS A N 1
ATOM 2381 C CA . HIS A 1 302 ? -2.293 3.474 -8.885 1.00 95.75 302 HIS A CA 1
ATOM 2382 C C . HIS A 1 302 ? -2.011 3.422 -10.379 1.00 95.75 302 HIS A C 1
ATOM 2384 O O . HIS A 1 302 ? -1.812 2.339 -10.936 1.00 95.75 302 HIS A O 1
ATOM 2390 N N . THR A 1 303 ? -1.932 4.598 -10.995 1.00 97.81 303 THR A N 1
ATOM 2391 C CA . THR A 1 303 ? -1.527 4.723 -12.392 1.00 97.81 303 THR A CA 1
ATOM 2392 C C . THR A 1 303 ? -0.020 4.562 -12.546 1.00 97.81 303 THR A C 1
ATOM 2394 O O . THR A 1 303 ? 0.763 4.799 -11.616 1.00 97.81 303 THR A O 1
ATOM 2397 N N . VAL A 1 304 ? 0.411 4.193 -13.750 1.00 97.75 304 VAL A N 1
ATOM 2398 C CA . VAL A 1 304 ? 1.828 4.159 -14.119 1.00 97.75 304 VAL A CA 1
ATOM 2399 C C . VAL A 1 304 ? 2.475 5.532 -13.885 1.00 97.75 304 VAL A C 1
ATOM 2401 O O . VAL A 1 304 ? 3.577 5.581 -13.334 1.00 97.75 304 VAL A O 1
ATOM 2404 N N . GLN A 1 305 ? 1.776 6.641 -14.173 1.00 97.75 305 GLN A N 1
ATOM 2405 C CA . GLN A 1 305 ? 2.233 8.001 -13.849 1.00 97.75 305 GLN A CA 1
ATOM 2406 C C . GLN A 1 305 ? 2.584 8.163 -12.364 1.00 97.75 305 GLN A C 1
ATOM 2408 O O . GLN A 1 305 ? 3.690 8.584 -12.023 1.00 97.75 305 GLN A O 1
ATOM 2413 N N . GLN A 1 306 ? 1.660 7.798 -11.469 1.00 97.44 306 GLN A N 1
ATOM 2414 C CA . GLN A 1 306 ? 1.842 7.947 -10.023 1.00 97.44 306 GLN A CA 1
ATOM 2415 C C . GLN A 1 306 ? 3.025 7.117 -9.516 1.00 97.44 306 GLN A C 1
ATOM 2417 O O . GLN A 1 306 ? 3.779 7.555 -8.644 1.00 97.44 306 GLN A O 1
ATOM 2422 N N . ILE A 1 307 ? 3.226 5.924 -10.083 1.00 97.31 307 ILE A N 1
ATOM 2423 C CA . ILE A 1 307 ? 4.373 5.072 -9.753 1.00 97.31 307 ILE A CA 1
ATOM 2424 C C . ILE A 1 307 ? 5.675 5.731 -10.195 1.00 97.31 307 ILE A C 1
ATOM 2426 O O . ILE A 1 307 ? 6.640 5.743 -9.428 1.00 97.31 307 ILE A O 1
ATOM 2430 N N . TYR A 1 308 ? 5.720 6.301 -11.397 1.00 96.25 308 TYR A N 1
ATOM 2431 C CA . TYR A 1 308 ? 6.890 7.033 -11.864 1.00 96.25 308 TYR A CA 1
ATOM 2432 C C . TYR A 1 308 ? 7.202 8.240 -10.983 1.00 96.25 308 TYR A C 1
ATOM 2434 O O . TYR A 1 308 ? 8.331 8.359 -10.513 1.00 96.25 308 TYR A O 1
ATOM 2442 N N . GLU A 1 309 ? 6.218 9.094 -10.701 1.00 96.69 309 GLU A N 1
ATOM 2443 C CA . GLU A 1 309 ? 6.382 10.255 -9.819 1.00 96.69 309 GLU A CA 1
ATOM 2444 C C . GLU A 1 309 ? 6.899 9.838 -8.439 1.00 96.69 309 GLU A C 1
ATOM 2446 O O . GLU A 1 309 ? 7.845 10.437 -7.915 1.00 96.69 309 GLU A O 1
ATOM 2451 N N . PHE A 1 310 ? 6.352 8.757 -7.876 1.00 97.25 310 PHE A N 1
ATOM 2452 C CA . PHE A 1 310 ? 6.814 8.203 -6.610 1.00 97.25 310 PHE A CA 1
ATOM 2453 C C . PHE A 1 310 ? 8.269 7.726 -6.688 1.00 97.25 310 PHE A C 1
ATOM 2455 O O . PHE A 1 310 ? 9.090 8.120 -5.857 1.00 97.25 310 PHE A O 1
ATOM 2462 N N . LEU A 1 311 ? 8.612 6.886 -7.670 1.00 96.81 311 LEU A N 1
ATOM 2463 C CA . LEU A 1 311 ? 9.948 6.298 -7.796 1.00 96.81 311 LEU A CA 1
ATOM 2464 C C . LEU A 1 311 ? 11.009 7.358 -8.097 1.00 96.81 311 LEU A C 1
ATOM 2466 O O . LEU A 1 311 ? 12.052 7.367 -7.441 1.00 96.81 311 LEU A O 1
ATOM 2470 N N . CYS A 1 312 ? 10.737 8.272 -9.029 1.00 96.12 312 CYS A N 1
ATOM 2471 C CA . CYS A 1 312 ? 11.611 9.394 -9.364 1.00 96.12 312 CYS A CA 1
ATOM 2472 C C . CYS A 1 312 ? 11.865 10.274 -8.137 1.00 96.12 312 CYS A C 1
ATOM 2474 O O . CYS A 1 312 ? 13.020 10.540 -7.805 1.00 96.12 312 CYS A O 1
ATOM 2476 N N . THR A 1 313 ? 10.816 10.634 -7.391 1.00 96.69 313 THR A N 1
ATOM 2477 C CA . THR A 1 313 ? 10.950 11.418 -6.154 1.00 96.69 313 THR A CA 1
ATOM 2478 C C . THR A 1 31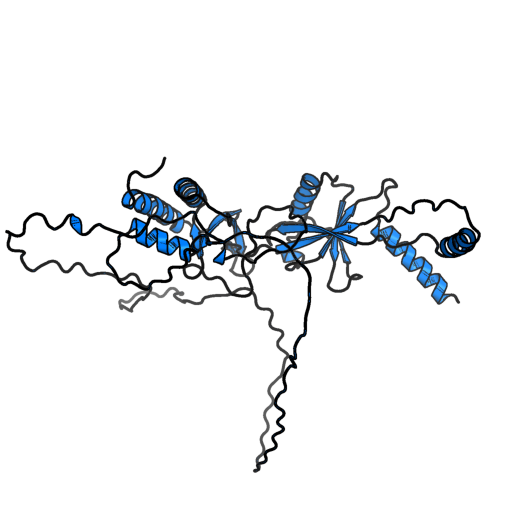3 ? 11.755 10.669 -5.091 1.00 96.69 313 THR A C 1
ATOM 2480 O O . THR A 1 313 ? 12.695 11.208 -4.503 1.00 96.69 313 THR A O 1
ATOM 2483 N N . LYS A 1 314 ? 11.411 9.401 -4.838 1.00 96.44 314 LYS A N 1
ATOM 2484 C CA . LYS A 1 314 ? 11.983 8.601 -3.748 1.00 96.44 314 LYS A CA 1
ATOM 2485 C C . LYS A 1 314 ? 13.444 8.230 -3.997 1.00 96.44 314 LYS A C 1
ATOM 2487 O O . LYS A 1 314 ? 14.234 8.219 -3.053 1.00 96.44 314 LYS A O 1
ATOM 2492 N N . LEU A 1 315 ? 13.795 7.917 -5.244 1.00 95.94 315 LEU A N 1
ATOM 2493 C CA . LEU A 1 315 ? 15.131 7.471 -5.650 1.00 95.94 315 LEU A CA 1
ATOM 2494 C C . LEU A 1 315 ? 15.984 8.593 -6.256 1.00 95.94 315 LEU A C 1
ATOM 2496 O O . LEU A 1 315 ? 17.168 8.373 -6.507 1.00 95.94 315 LEU A O 1
ATOM 2500 N N . ARG A 1 316 ? 15.412 9.795 -6.419 1.00 96.19 316 ARG A N 1
ATOM 2501 C CA . ARG A 1 316 ? 16.047 10.983 -7.012 1.00 96.19 316 ARG A CA 1
ATOM 2502 C C . ARG A 1 316 ? 16.511 10.749 -8.450 1.00 96.19 316 ARG A C 1
ATOM 2504 O O . ARG A 1 316 ? 17.634 11.098 -8.809 1.00 96.19 316 ARG A O 1
ATOM 2511 N N . PHE A 1 317 ? 15.649 10.137 -9.253 1.00 94.00 317 PHE A N 1
ATOM 2512 C CA . PHE A 1 317 ? 15.864 9.992 -10.691 1.00 94.00 317 PHE A CA 1
ATOM 2513 C C . PHE A 1 317 ? 15.054 11.027 -11.453 1.00 94.00 317 PHE A C 1
ATOM 2515 O O . PHE A 1 317 ? 13.930 11.342 -11.061 1.00 94.00 317 PHE A O 1
ATOM 2522 N N . SER A 1 318 ? 15.610 11.519 -12.553 1.00 95.12 318 SER A N 1
ATOM 2523 C CA . SER A 1 318 ? 14.880 12.390 -13.464 1.00 95.12 318 SER A CA 1
ATOM 2524 C C . SER A 1 318 ? 13.870 11.592 -14.286 1.00 95.12 318 SER A C 1
ATOM 2526 O O . SER A 1 318 ? 14.104 10.425 -14.622 1.00 95.12 318 SER A O 1
ATOM 2528 N N . ARG A 1 319 ? 12.733 12.214 -14.605 1.00 93.31 319 ARG A N 1
ATOM 2529 C CA . ARG A 1 319 ? 11.627 11.565 -15.324 1.00 93.31 319 ARG A CA 1
ATOM 2530 C C . ARG A 1 319 ? 12.045 11.168 -16.739 1.00 93.31 319 ARG A C 1
ATOM 2532 O O . ARG A 1 319 ? 11.743 10.063 -17.176 1.00 93.31 319 ARG A O 1
ATOM 2539 N N . GLU A 1 320 ? 12.773 12.053 -17.407 1.00 94.69 320 GLU A N 1
ATOM 2540 C CA . GLU A 1 320 ? 13.284 11.926 -18.772 1.00 94.69 320 GLU A CA 1
ATOM 2541 C C . GLU A 1 320 ? 14.315 10.800 -18.946 1.00 94.69 320 GLU A C 1
ATOM 2543 O O . GLU A 1 320 ? 14.468 10.259 -20.042 1.00 94.69 320 GLU A O 1
ATOM 2548 N N . ASP A 1 321 ? 14.976 10.412 -17.855 1.00 96.12 321 ASP A N 1
ATOM 2549 C CA . ASP A 1 321 ? 16.041 9.409 -17.842 1.00 96.12 321 ASP A CA 1
ATOM 2550 C C . ASP A 1 321 ? 15.592 8.078 -17.222 1.00 96.12 321 ASP A C 1
ATOM 2552 O O . ASP A 1 321 ? 16.428 7.225 -16.920 1.00 96.12 321 ASP A O 1
ATOM 2556 N N . THR A 1 322 ? 14.282 7.877 -17.027 1.00 96.62 322 THR A N 1
ATOM 2557 C CA . THR A 1 322 ? 13.738 6.680 -16.369 1.00 96.62 322 THR A CA 1
ATOM 2558 C C . THR A 1 322 ? 12.698 5.967 -17.232 1.00 96.62 322 THR A C 1
ATOM 2560 O O . THR A 1 322 ? 11.678 6.541 -17.609 1.00 96.62 322 THR A O 1
ATOM 2563 N N . ARG A 1 323 ? 12.899 4.666 -17.461 1.00 97.06 323 ARG A N 1
ATOM 2564 C CA . ARG A 1 323 ? 11.908 3.750 -18.046 1.00 97.06 323 ARG A CA 1
ATOM 2565 C C . ARG A 1 323 ? 11.533 2.655 -17.056 1.00 97.06 323 ARG A C 1
ATOM 2567 O O . ARG A 1 323 ? 12.361 2.211 -16.261 1.00 97.06 323 ARG A O 1
ATOM 2574 N N . LEU A 1 324 ? 10.280 2.219 -17.111 1.00 97.31 324 LEU A N 1
ATOM 2575 C CA . LEU A 1 324 ? 9.748 1.192 -16.234 1.00 97.31 324 LEU A CA 1
ATOM 2576 C C . LEU A 1 324 ? 9.253 0.021 -17.071 1.00 97.31 324 LEU A C 1
ATOM 2578 O O . LEU A 1 324 ? 8.361 0.161 -17.901 1.00 97.31 324 LEU A O 1
ATOM 2582 N N . TRP A 1 325 ? 9.834 -1.147 -16.833 1.00 96.69 325 TRP A N 1
ATOM 2583 C CA . TRP A 1 325 ? 9.474 -2.365 -17.547 1.00 96.69 325 TRP A CA 1
ATOM 2584 C C . TRP A 1 325 ? 8.827 -3.364 -16.606 1.00 96.69 325 TRP A C 1
ATOM 2586 O O . TRP A 1 325 ? 9.325 -3.592 -15.504 1.00 96.69 325 TRP A O 1
ATOM 2596 N N . LYS A 1 326 ? 7.781 -4.039 -17.068 1.00 96.25 326 LYS A N 1
ATOM 2597 C CA . LYS A 1 326 ? 7.252 -5.258 -16.455 1.00 96.25 326 LYS A CA 1
ATOM 2598 C C . LYS A 1 326 ? 7.991 -6.468 -17.030 1.00 96.25 326 LYS A C 1
ATOM 2600 O O . LYS A 1 326 ? 8.074 -6.618 -18.246 1.00 96.25 326 LYS A O 1
ATOM 2605 N N . ILE A 1 327 ? 8.516 -7.341 -16.168 1.00 93.81 327 ILE A N 1
ATOM 2606 C CA . ILE A 1 327 ? 9.205 -8.577 -16.577 1.00 93.81 327 ILE A CA 1
ATOM 2607 C C . ILE A 1 327 ? 8.239 -9.760 -16.446 1.00 93.81 327 ILE A C 1
ATOM 2609 O O . ILE A 1 327 ? 7.897 -10.155 -15.341 1.00 93.81 327 ILE A O 1
ATOM 2613 N N . GLY A 1 328 ? 7.787 -10.341 -17.550 1.00 89.31 328 GLY A N 1
ATOM 2614 C CA . GLY A 1 328 ? 6.921 -11.521 -17.558 1.00 89.31 328 GLY A CA 1
ATOM 2615 C C . GLY A 1 328 ? 7.576 -12.772 -16.957 1.00 89.31 328 GLY A C 1
ATOM 2616 O O . GLY A 1 328 ? 8.726 -12.768 -16.531 1.00 89.31 328 GLY A O 1
ATOM 2617 N N . SER A 1 329 ? 6.845 -13.892 -16.943 1.00 81.50 329 SER A N 1
ATOM 2618 C CA . SER A 1 329 ? 7.320 -15.149 -16.332 1.00 81.50 329 SER A CA 1
ATOM 2619 C C . SER A 1 329 ? 8.595 -15.716 -16.972 1.00 81.50 329 SER A C 1
ATOM 2621 O O . SER A 1 329 ? 9.303 -16.496 -16.342 1.00 81.50 329 SER A O 1
ATOM 2623 N N . LYS A 1 330 ? 8.879 -15.346 -18.225 1.00 79.25 330 LYS A N 1
ATOM 2624 C CA . LYS A 1 330 ? 10.155 -15.605 -18.900 1.00 79.25 330 LYS A CA 1
ATOM 2625 C C . LYS A 1 330 ? 10.939 -14.296 -18.933 1.00 79.25 330 LYS A C 1
ATOM 2627 O O . LYS A 1 330 ? 10.367 -13.279 -19.313 1.00 79.25 330 LYS A O 1
ATOM 2632 N N . GLU A 1 331 ? 12.228 -14.322 -18.596 1.00 70.81 331 GLU A N 1
ATOM 2633 C CA . GLU A 1 331 ? 13.057 -13.105 -18.494 1.00 70.81 331 GLU A CA 1
ATOM 2634 C C . GLU A 1 331 ? 13.133 -12.288 -19.796 1.00 70.81 331 GLU A C 1
ATOM 2636 O O . GLU A 1 331 ? 13.292 -11.068 -19.740 1.00 70.81 331 GLU A O 1
ATOM 2641 N N . ASP A 1 332 ? 12.983 -12.941 -20.953 1.00 72.12 332 ASP A N 1
ATOM 2642 C CA . ASP A 1 332 ? 12.958 -12.286 -22.269 1.00 72.12 332 ASP A CA 1
ATOM 2643 C C . ASP A 1 332 ? 11.588 -11.669 -22.620 1.00 72.12 332 ASP A C 1
ATOM 2645 O O . ASP A 1 332 ? 11.469 -10.926 -23.591 1.00 72.12 332 ASP A O 1
ATOM 2649 N N . CYS A 1 333 ? 10.540 -11.942 -21.838 1.00 85.06 333 CYS A N 1
ATOM 2650 C CA . CYS A 1 333 ? 9.214 -11.363 -22.029 1.00 85.06 333 CYS A CA 1
ATOM 2651 C C . CYS A 1 333 ? 9.109 -10.057 -21.238 1.00 85.06 333 CYS A C 1
ATOM 2653 O O . CYS A 1 333 ? 8.549 -10.035 -20.146 1.00 85.06 333 CYS A O 1
ATOM 2655 N N . MET A 1 334 ? 9.662 -8.968 -21.765 1.00 91.44 334 MET A N 1
ATOM 2656 C CA . MET A 1 334 ? 9.586 -7.653 -21.126 1.00 91.44 334 MET A CA 1
ATOM 2657 C C . MET A 1 334 ? 8.619 -6.728 -21.852 1.00 91.44 334 MET A C 1
ATOM 2659 O O . MET A 1 334 ? 8.632 -6.641 -23.076 1.00 91.44 334 MET A O 1
ATOM 2663 N N . THR A 1 335 ? 7.811 -6.005 -21.082 1.00 94.50 335 THR A N 1
ATOM 2664 C CA . THR A 1 335 ? 6.844 -5.031 -21.595 1.00 94.50 335 THR A CA 1
ATOM 2665 C C . THR A 1 335 ? 7.158 -3.666 -21.003 1.00 94.50 335 THR A C 1
ATOM 2667 O O . THR A 1 335 ? 7.218 -3.527 -19.779 1.00 94.50 335 THR A O 1
ATOM 2670 N N . LEU A 1 336 ? 7.391 -2.673 -21.859 1.00 96.06 336 LEU A N 1
ATOM 2671 C CA . LEU A 1 336 ? 7.573 -1.288 -21.433 1.00 96.06 336 LEU A CA 1
ATOM 2672 C C . LEU A 1 336 ? 6.217 -0.716 -21.010 1.00 96.06 336 LEU A C 1
ATOM 2674 O O . LEU A 1 336 ? 5.230 -0.876 -21.725 1.00 96.06 336 LEU A O 1
ATOM 2678 N N . LEU A 1 337 ? 6.163 -0.081 -19.841 1.00 96.12 337 LEU A N 1
ATOM 2679 C CA . LEU A 1 337 ? 4.955 0.572 -19.340 1.00 96.12 337 LEU A CA 1
ATOM 2680 C C . LEU A 1 337 ? 4.929 2.025 -19.834 1.00 96.12 337 LEU A C 1
ATOM 2682 O O . LEU A 1 337 ? 5.358 2.933 -19.126 1.00 96.12 337 LEU A O 1
ATOM 2686 N N . GLU A 1 338 ? 4.500 2.215 -21.084 1.00 93.56 338 GLU A N 1
ATOM 2687 C CA . GLU A 1 338 ? 4.477 3.526 -21.756 1.00 93.56 338 GLU A CA 1
ATOM 2688 C C . GLU A 1 338 ? 3.220 4.345 -21.443 1.00 93.56 338 GLU A C 1
ATOM 2690 O O . GLU A 1 338 ? 3.300 5.564 -21.313 1.00 93.56 338 GLU A O 1
ATOM 2695 N N . ASP A 1 339 ? 2.063 3.688 -21.331 1.00 96.00 339 ASP A N 1
ATOM 2696 C CA . ASP A 1 339 ? 0.794 4.367 -21.077 1.00 96.00 339 ASP A CA 1
ATOM 2697 C C . ASP A 1 339 ? 0.681 4.751 -19.600 1.00 96.00 339 ASP A C 1
ATOM 2699 O O . ASP A 1 339 ? 0.385 3.933 -18.727 1.00 96.00 339 ASP A O 1
ATOM 2703 N N . GLU A 1 340 ? 0.935 6.026 -19.325 1.00 95.88 340 GLU A N 1
ATOM 2704 C CA . GLU A 1 340 ? 0.945 6.583 -17.977 1.00 95.88 340 GLU A CA 1
ATOM 2705 C C . GLU A 1 340 ? -0.436 6.590 -17.301 1.00 95.88 340 GLU A C 1
ATOM 2707 O O . GLU A 1 340 ? -0.504 6.651 -16.071 1.00 95.88 340 GLU A O 1
ATOM 2712 N N . ASN A 1 341 ? -1.519 6.487 -18.080 1.00 97.25 341 ASN A N 1
ATOM 2713 C CA . ASN A 1 341 ? -2.890 6.496 -17.568 1.00 97.25 341 ASN A CA 1
ATOM 2714 C C . ASN A 1 341 ? -3.356 5.116 -17.094 1.00 97.25 341 ASN A C 1
ATOM 2716 O O . ASN A 1 341 ? -4.324 5.035 -16.338 1.00 97.25 341 ASN A O 1
ATOM 2720 N N . GLN A 1 342 ? -2.688 4.040 -17.519 1.00 96.94 342 GLN A N 1
ATOM 2721 C CA . GLN A 1 342 ? -3.048 2.687 -17.105 1.00 96.94 342 GLN A CA 1
ATOM 2722 C C . GLN A 1 342 ? -2.788 2.485 -15.621 1.00 96.94 342 GLN A C 1
ATOM 2724 O O . GLN A 1 342 ? -1.758 2.904 -15.085 1.00 96.94 342 GLN A O 1
ATOM 2729 N N . THR A 1 343 ? -3.712 1.797 -14.958 1.00 96.62 343 THR A N 1
ATOM 2730 C CA . THR A 1 343 ? -3.522 1.347 -13.581 1.00 96.62 343 THR A CA 1
ATOM 2731 C C . THR A 1 343 ? -2.664 0.082 -13.528 1.00 96.62 343 THR A C 1
ATOM 2733 O O . THR A 1 343 ? -2.444 -0.599 -14.536 1.00 96.62 343 THR A O 1
ATOM 2736 N N . LEU A 1 344 ? -2.168 -0.278 -12.341 1.00 95.56 344 LEU A N 1
ATOM 2737 C CA . LEU A 1 344 ? -1.486 -1.563 -12.147 1.00 95.56 344 LEU A CA 1
ATOM 2738 C C . LEU A 1 344 ? -2.375 -2.767 -12.466 1.00 95.56 344 LEU A C 1
ATOM 2740 O O . LEU A 1 344 ? -1.868 -3.793 -12.931 1.00 95.56 344 LEU A O 1
ATOM 2744 N N . GLU A 1 345 ? -3.674 -2.639 -12.208 1.00 94.06 345 GLU A N 1
ATOM 2745 C CA . GLU A 1 345 ? -4.676 -3.640 -12.561 1.00 94.06 345 GLU A CA 1
ATOM 2746 C C . GLU A 1 345 ? -4.790 -3.800 -14.081 1.00 94.06 345 GLU A C 1
ATOM 2748 O O . GLU A 1 345 ? -4.669 -4.923 -14.574 1.00 94.06 345 GLU A O 1
ATOM 2753 N N . ASP A 1 346 ? -4.880 -2.693 -14.827 1.00 94.81 346 ASP A N 1
ATOM 2754 C CA . ASP A 1 346 ? -4.906 -2.706 -16.300 1.00 94.81 346 ASP A CA 1
ATOM 2755 C C . ASP A 1 346 ? -3.617 -3.308 -16.876 1.00 94.81 346 ASP A C 1
ATOM 2757 O O . ASP A 1 346 ? -3.640 -4.146 -17.779 1.00 94.81 346 ASP A O 1
ATOM 2761 N N . CYS A 1 347 ? -2.475 -2.972 -16.269 1.00 95.31 347 CYS A N 1
ATOM 2762 C CA . CYS A 1 347 ? -1.172 -3.539 -16.611 1.00 95.31 347 CYS A CA 1
ATOM 2763 C C . CYS A 1 347 ? -1.036 -5.029 -16.229 1.00 95.31 347 CYS A C 1
ATOM 2765 O O . CYS A 1 347 ? 0.014 -5.638 -16.479 1.00 95.31 347 CYS A O 1
ATOM 2767 N N . SER A 1 348 ? -2.051 -5.636 -15.600 1.00 94.31 348 SER A N 1
ATOM 2768 C CA . SER A 1 348 ? -2.060 -7.020 -15.108 1.00 94.31 348 SER A CA 1
ATOM 2769 C C . SER A 1 348 ? -0.844 -7.345 -14.229 1.00 94.31 348 SER A C 1
ATOM 2771 O O . SER A 1 348 ? -0.188 -8.378 -14.409 1.00 94.31 348 SER A O 1
ATOM 2773 N N . VAL A 1 349 ? -0.447 -6.416 -13.357 1.00 95.19 349 VAL A N 1
ATOM 2774 C CA . VAL A 1 349 ? 0.685 -6.595 -12.437 1.00 95.19 349 VAL A CA 1
ATOM 2775 C C . VAL A 1 349 ? 0.230 -7.444 -11.255 1.00 95.19 349 VAL A C 1
ATOM 2777 O O . VAL A 1 349 ? -0.725 -7.113 -10.562 1.00 95.19 349 VAL A O 1
ATOM 2780 N N . GLU A 1 350 ? 0.922 -8.556 -11.023 1.00 93.94 350 GLU A N 1
ATOM 2781 C CA . GLU A 1 350 ? 0.593 -9.491 -9.946 1.00 93.94 350 GLU A CA 1
ATOM 2782 C C . GLU A 1 350 ? 1.469 -9.283 -8.699 1.00 93.94 350 GLU A C 1
ATOM 2784 O O . GLU A 1 350 ? 2.467 -8.557 -8.694 1.00 93.94 350 GLU A O 1
ATOM 2789 N N . GLU A 1 351 ? 1.110 -9.954 -7.606 1.00 93.06 351 GLU A N 1
ATOM 2790 C CA . GLU A 1 351 ? 1.900 -9.944 -6.377 1.00 93.06 351 GLU A CA 1
ATOM 2791 C C . GLU A 1 351 ? 3.316 -10.499 -6.620 1.00 93.06 351 GLU A C 1
ATOM 2793 O O . GLU A 1 351 ? 3.513 -11.560 -7.207 1.00 93.06 351 GLU A O 1
ATOM 2798 N N . ASN A 1 352 ? 4.321 -9.796 -6.101 1.00 93.00 352 ASN A N 1
ATOM 2799 C CA . ASN A 1 352 ? 5.751 -10.049 -6.285 1.00 93.00 352 ASN A CA 1
ATOM 2800 C C . ASN A 1 352 ? 6.248 -9.969 -7.738 1.00 93.00 352 ASN A C 1
ATOM 2802 O O . ASN A 1 352 ? 7.359 -10.437 -8.018 1.00 93.00 352 ASN A O 1
ATOM 2806 N N . GLN A 1 353 ? 5.477 -9.336 -8.628 1.00 95.75 353 GLN A N 1
ATOM 2807 C CA . GLN A 1 353 ? 5.867 -9.046 -10.004 1.00 95.75 353 GLN A CA 1
ATOM 2808 C C . GLN A 1 353 ? 7.213 -8.310 -10.046 1.00 95.75 353 GLN A C 1
ATOM 2810 O O . GLN A 1 353 ? 7.460 -7.360 -9.298 1.00 95.75 353 GLN A O 1
ATOM 2815 N N . GLN A 1 354 ? 8.103 -8.771 -10.922 1.00 96.19 354 GLN A N 1
ATOM 2816 C CA . GLN A 1 354 ? 9.378 -8.120 -11.186 1.00 96.19 354 GLN A CA 1
ATOM 2817 C C . GLN A 1 354 ? 9.175 -6.949 -12.144 1.00 96.19 354 GLN A C 1
ATOM 2819 O O . GLN A 1 354 ? 8.561 -7.102 -13.204 1.00 96.19 354 GLN A O 1
ATOM 2824 N N . MET A 1 355 ? 9.704 -5.789 -11.766 1.00 96.94 355 MET A N 1
ATOM 2825 C CA . MET A 1 355 ? 9.691 -4.578 -12.575 1.00 96.94 355 MET A CA 1
ATOM 2826 C C . MET A 1 355 ? 11.091 -3.981 -12.614 1.00 96.94 355 MET A C 1
ATOM 2828 O O . MET A 1 355 ? 11.737 -3.861 -11.576 1.00 96.94 355 MET A O 1
ATOM 2832 N N . LEU A 1 356 ? 11.582 -3.624 -13.794 1.00 96.75 356 LEU A N 1
ATOM 2833 C CA . LEU A 1 356 ? 12.901 -3.025 -13.964 1.00 96.75 356 LEU A CA 1
ATOM 2834 C C . LEU A 1 356 ? 12.777 -1.510 -14.048 1.00 96.75 356 LEU A C 1
ATOM 2836 O O . LEU A 1 356 ? 12.086 -0.993 -14.923 1.00 96.75 356 LEU A O 1
ATOM 2840 N N . ILE A 1 357 ? 13.506 -0.827 -13.169 1.00 97.31 357 ILE A N 1
ATOM 2841 C CA . ILE A 1 357 ? 13.777 0.602 -13.280 1.00 97.31 357 ILE A CA 1
ATOM 2842 C C . ILE A 1 357 ? 15.029 0.742 -14.144 1.00 97.31 357 ILE A C 1
ATOM 2844 O O . ILE A 1 357 ? 16.153 0.538 -13.673 1.00 97.31 357 ILE A O 1
ATOM 2848 N N . GLU A 1 358 ? 14.824 1.040 -15.420 1.00 96.19 358 GLU A N 1
ATOM 2849 C CA . GLU A 1 358 ? 15.896 1.308 -16.365 1.00 96.19 358 GLU A CA 1
ATOM 2850 C C . GLU A 1 358 ? 16.267 2.790 -16.301 1.00 96.19 358 GLU A C 1
ATOM 2852 O O . GLU A 1 358 ? 15.406 3.661 -16.420 1.00 96.19 358 GLU A O 1
ATOM 2857 N N . ILE A 1 359 ? 17.560 3.063 -16.119 1.00 95.62 359 ILE A N 1
ATOM 2858 C CA . ILE A 1 359 ? 18.104 4.420 -16.078 1.00 95.62 359 ILE A CA 1
ATOM 2859 C C . ILE A 1 359 ? 18.930 4.655 -17.332 1.00 95.62 359 ILE A C 1
ATOM 2861 O O . ILE A 1 359 ? 19.781 3.832 -17.679 1.00 95.62 359 ILE A O 1
ATOM 2865 N N . ARG A 1 360 ? 18.686 5.786 -17.989 1.00 95.12 360 ARG A N 1
ATOM 2866 C CA . ARG A 1 360 ? 19.408 6.188 -19.190 1.00 95.12 360 ARG A CA 1
ATOM 2867 C C . ARG A 1 360 ? 20.895 6.394 -18.896 1.00 95.12 360 ARG A C 1
ATOM 2869 O O . ARG A 1 360 ? 21.280 6.937 -17.858 1.00 95.12 360 ARG A O 1
ATOM 2876 N N . ASN A 1 361 ? 21.746 5.966 -19.821 1.00 91.19 361 ASN A N 1
ATOM 2877 C CA . ASN A 1 361 ? 23.178 6.216 -19.742 1.00 91.19 361 ASN A CA 1
ATOM 2878 C C . ASN A 1 361 ? 23.495 7.689 -20.049 1.00 91.19 361 ASN A C 1
ATOM 2880 O O . ASN A 1 361 ? 22.738 8.393 -20.716 1.00 91.19 361 ASN A O 1
ATOM 2884 N N . LYS A 1 362 ? 24.678 8.148 -19.621 1.00 91.56 362 LYS A N 1
ATOM 2885 C CA . LYS A 1 362 ? 25.157 9.520 -19.885 1.00 91.56 362 LYS A CA 1
ATOM 2886 C C . LYS A 1 362 ? 25.342 9.835 -21.372 1.00 91.56 362 LYS A C 1
ATOM 2888 O O . LYS A 1 362 ? 25.298 10.996 -21.753 1.00 91.56 362 LYS A O 1
ATOM 2893 N N . ASP A 1 363 ? 25.571 8.816 -22.193 1.00 89.75 363 ASP A N 1
ATOM 2894 C CA . ASP A 1 363 ? 25.676 8.919 -23.653 1.00 89.75 363 ASP A CA 1
ATOM 2895 C C . ASP A 1 363 ? 24.303 8.885 -24.349 1.00 89.75 363 ASP A C 1
ATOM 2897 O O . ASP A 1 363 ? 24.227 8.704 -25.562 1.00 89.75 363 ASP A O 1
ATOM 2901 N N . LEU A 1 364 ? 23.220 9.061 -23.581 1.00 91.69 364 LEU A N 1
ATOM 2902 C CA . LEU A 1 364 ? 21.831 9.062 -24.031 1.00 91.69 364 LEU A CA 1
ATOM 2903 C C . LEU A 1 364 ? 21.330 7.707 -24.556 1.00 91.69 364 LEU A C 1
ATOM 2905 O O . LEU A 1 364 ? 20.215 7.642 -25.086 1.00 91.69 364 LEU A O 1
ATOM 2909 N N . THR A 1 365 ? 22.091 6.626 -24.366 1.00 92.06 365 THR A N 1
ATOM 2910 C CA . THR A 1 365 ? 21.666 5.268 -24.724 1.00 92.06 365 THR A CA 1
ATOM 2911 C C . THR A 1 365 ? 20.846 4.610 -23.615 1.00 92.06 365 THR A C 1
ATOM 2913 O O . THR A 1 365 ? 21.011 4.902 -22.426 1.00 92.06 365 THR A O 1
ATOM 2916 N N . TRP A 1 366 ? 19.963 3.692 -24.004 1.00 93.62 366 TRP A N 1
ATOM 2917 C CA . TRP A 1 366 ? 19.204 2.861 -23.073 1.00 93.62 366 TRP A CA 1
ATOM 2918 C C . TRP A 1 366 ? 19.895 1.500 -22.887 1.00 93.62 366 TRP A C 1
ATOM 2920 O O . TRP A 1 366 ? 20.189 0.832 -23.886 1.00 93.62 366 TRP A O 1
ATOM 2930 N N . PRO A 1 367 ? 20.187 1.073 -21.641 1.00 91.06 367 PRO A N 1
ATOM 2931 C CA . PRO A 1 367 ? 20.853 -0.202 -21.371 1.00 91.06 367 PRO A CA 1
ATOM 2932 C C . PRO A 1 367 ? 20.208 -1.426 -22.041 1.00 91.06 367 PRO A C 1
ATOM 2934 O O . PRO A 1 367 ? 20.924 -2.286 -22.562 1.00 91.06 367 PRO A O 1
ATOM 2937 N N . GLU A 1 368 ? 18.878 -1.515 -22.061 1.00 89.81 368 GLU A N 1
ATOM 2938 C CA . GLU A 1 368 ? 18.148 -2.635 -22.662 1.00 89.81 368 GLU A CA 1
ATOM 2939 C C . GLU A 1 368 ? 18.204 -2.609 -24.195 1.00 89.81 368 GLU A C 1
ATOM 2941 O O . GLU A 1 368 ? 18.408 -3.655 -24.813 1.00 89.81 368 GLU A O 1
ATOM 2946 N N . GLU A 1 369 ? 18.132 -1.433 -24.825 1.00 88.81 369 GLU A N 1
ATOM 2947 C CA . GLU A 1 369 ? 18.304 -1.296 -26.281 1.00 88.81 369 GLU A CA 1
ATOM 2948 C C . GLU A 1 369 ? 19.718 -1.722 -26.710 1.00 88.81 369 GLU A C 1
ATOM 2950 O O . GLU A 1 369 ? 19.891 -2.503 -27.650 1.00 88.81 369 GLU A O 1
ATOM 2955 N N . MET A 1 370 ? 20.741 -1.288 -25.966 1.00 84.62 370 MET A N 1
ATOM 2956 C CA . MET A 1 370 ? 22.134 -1.680 -26.208 1.00 84.62 370 MET A CA 1
ATOM 2957 C C . MET A 1 370 ? 22.339 -3.192 -26.067 1.00 84.62 370 MET A C 1
ATOM 2959 O O . MET A 1 370 ? 23.026 -3.818 -26.881 1.00 84.62 370 MET A O 1
ATOM 2963 N N . SER A 1 371 ? 21.705 -3.793 -25.061 1.00 83.12 371 SER A N 1
ATOM 2964 C CA . SER A 1 371 ? 21.720 -5.235 -24.827 1.00 83.12 371 SER A CA 1
ATOM 2965 C C . SER A 1 371 ? 21.058 -6.019 -25.970 1.00 83.12 371 SER A C 1
ATOM 2967 O O . SER A 1 371 ? 21.583 -7.044 -26.411 1.00 83.12 371 SER A O 1
ATOM 2969 N N . GLN A 1 372 ? 19.932 -5.540 -26.503 1.00 81.44 372 GLN A N 1
ATOM 2970 C CA . GLN A 1 372 ? 19.248 -6.179 -27.634 1.00 81.44 372 GLN A CA 1
ATOM 2971 C C . GLN A 1 372 ? 20.067 -6.095 -28.930 1.00 81.44 372 GLN A C 1
ATOM 2973 O O . GLN A 1 372 ? 20.211 -7.092 -29.642 1.00 81.44 372 GLN A O 1
ATOM 2978 N N . LEU A 1 373 ? 20.663 -4.933 -29.219 1.00 80.62 373 LEU A N 1
ATOM 2979 C CA . LEU A 1 373 ? 21.527 -4.746 -30.390 1.00 80.62 373 LEU A CA 1
ATOM 2980 C C . LEU A 1 373 ? 22.733 -5.691 -30.372 1.00 80.62 373 LEU A C 1
ATOM 2982 O O . LEU A 1 373 ? 23.117 -6.229 -31.413 1.00 80.62 373 LEU A O 1
ATOM 2986 N N . ALA A 1 374 ? 23.315 -5.914 -29.196 1.00 76.12 374 ALA A N 1
ATOM 2987 C CA . ALA A 1 374 ? 24.386 -6.878 -29.002 1.00 76.12 374 ALA A CA 1
ATOM 2988 C C . ALA A 1 374 ? 23.959 -8.319 -29.320 1.00 76.12 374 ALA A C 1
ATOM 2990 O O . ALA A 1 374 ? 24.606 -8.970 -30.142 1.00 76.12 374 ALA A O 1
ATOM 2991 N N . LYS A 1 375 ? 22.853 -8.787 -28.721 1.00 75.06 375 LYS A N 1
ATOM 2992 C CA . LYS A 1 375 ? 22.306 -10.138 -28.951 1.00 75.06 375 LYS A CA 1
ATOM 2993 C C . LYS A 1 375 ? 22.011 -10.390 -30.438 1.00 75.06 375 LYS A C 1
ATOM 2995 O O . LYS A 1 375 ? 22.311 -11.454 -30.974 1.00 75.06 375 LYS A O 1
ATOM 3000 N N . ASN A 1 376 ? 21.475 -9.392 -31.140 1.00 72.81 376 ASN A N 1
ATOM 3001 C CA . ASN A 1 376 ? 21.171 -9.514 -32.567 1.00 72.81 376 ASN A CA 1
ATOM 3002 C C . ASN A 1 376 ? 22.434 -9.610 -33.441 1.00 72.81 376 ASN A C 1
ATOM 3004 O O . ASN A 1 376 ? 22.434 -10.312 -34.454 1.00 72.81 376 ASN A O 1
ATOM 3008 N N . LYS A 1 377 ? 23.525 -8.928 -33.065 1.00 69.75 377 LYS A N 1
ATOM 3009 C CA . LYS A 1 377 ? 24.809 -9.022 -33.779 1.00 69.75 377 LYS A CA 1
ATOM 3010 C C . LYS A 1 377 ? 25.457 -10.397 -33.624 1.00 69.75 377 LYS A C 1
ATOM 3012 O O . LYS A 1 377 ? 26.005 -10.901 -34.601 1.00 69.75 377 LYS A O 1
ATOM 3017 N N . THR A 1 378 ? 25.388 -11.005 -32.439 1.00 68.56 378 THR A N 1
ATOM 3018 C CA . THR A 1 378 ? 25.931 -12.354 -32.209 1.00 68.56 378 THR A CA 1
ATOM 3019 C C . THR A 1 378 ? 25.153 -13.411 -32.989 1.00 68.56 378 THR A C 1
ATOM 3021 O O . THR A 1 378 ? 25.771 -14.193 -33.704 1.00 68.56 378 THR A O 1
ATOM 3024 N N . LEU A 1 379 ? 23.816 -13.354 -32.983 1.00 61.84 379 LEU A N 1
ATOM 3025 C CA . LEU A 1 379 ? 22.972 -14.291 -33.741 1.00 61.84 379 LEU A CA 1
ATOM 3026 C C . LEU A 1 379 ? 23.236 -14.244 -35.254 1.00 61.84 379 LEU A C 1
ATOM 3028 O O . LEU A 1 379 ? 23.320 -15.279 -35.909 1.00 61.84 379 LEU A O 1
ATOM 3032 N N . ARG A 1 380 ? 23.421 -13.047 -35.828 1.00 63.81 380 ARG A N 1
ATOM 3033 C CA . ARG A 1 380 ? 23.765 -12.902 -37.256 1.00 63.81 380 ARG A CA 1
ATOM 3034 C C . ARG A 1 380 ? 25.129 -13.491 -37.609 1.00 63.81 380 ARG A C 1
ATOM 3036 O O . ARG A 1 380 ? 25.320 -13.922 -38.740 1.00 63.81 380 ARG A O 1
ATOM 3043 N N . LYS A 1 381 ? 26.073 -13.484 -36.667 1.00 63.69 381 LYS A N 1
ATOM 3044 C CA . LYS A 1 381 ? 27.402 -14.070 -36.860 1.00 63.69 381 LYS A CA 1
ATOM 3045 C C . LYS A 1 381 ? 27.349 -15.600 -36.820 1.00 63.69 381 LYS A C 1
ATOM 3047 O O . LYS A 1 381 ? 28.072 -16.234 -37.575 1.00 63.69 381 LYS A O 1
ATOM 3052 N N . GLU A 1 382 ? 26.482 -16.167 -35.984 1.00 58.44 382 GLU A N 1
ATOM 3053 C CA . GLU A 1 382 ? 26.272 -17.618 -35.873 1.00 58.44 382 GLU A CA 1
ATOM 3054 C C . GLU A 1 382 ? 25.469 -18.198 -37.045 1.00 58.44 382 GLU A C 1
ATOM 3056 O O . GLU A 1 382 ? 25.767 -19.297 -37.485 1.00 58.44 382 GLU A O 1
ATOM 3061 N N . ALA A 1 383 ? 24.499 -17.461 -37.598 1.00 61.81 383 ALA A N 1
ATOM 3062 C CA . ALA A 1 383 ? 23.704 -17.911 -38.749 1.00 61.81 383 ALA A CA 1
ATOM 3063 C C . ALA A 1 383 ? 24.418 -17.776 -40.114 1.00 61.81 383 ALA A C 1
ATOM 3065 O O . ALA A 1 383 ? 23.877 -18.198 -41.134 1.00 61.81 383 ALA A O 1
ATOM 3066 N N . GLY A 1 384 ? 25.585 -17.124 -40.146 1.00 54.91 384 GLY A N 1
ATOM 3067 C CA . GLY A 1 384 ? 26.394 -16.899 -41.351 1.00 54.91 384 GLY A CA 1
ATOM 3068 C C . GLY A 1 384 ? 27.676 -17.739 -41.428 1.00 54.91 384 GLY A C 1
ATOM 3069 O O . GLY A 1 384 ? 28.493 -17.482 -42.311 1.00 54.91 384 GLY A O 1
ATOM 3070 N N . SER A 1 385 ? 27.880 -18.679 -40.498 1.00 46.72 385 SER A N 1
ATOM 3071 C CA . SER A 1 385 ? 28.861 -19.779 -40.579 1.00 46.72 385 SER A CA 1
ATOM 3072 C C . SER A 1 385 ? 28.125 -21.092 -40.785 1.00 46.72 385 SER A C 1
ATOM 3074 O O . SER A 1 385 ? 28.741 -21.995 -41.391 1.00 46.72 385 SER A O 1
#

Organism: Mytilus galloprovincialis (NCBI:txid29158)

Secondary structure (DSSP, 8-state):
---SSHHHHHHHHHHHHHHHTTSPP-TT-EEEEEEHHHHHHHHHHHH---GGGG-S---S---S----------S--------S------------------------------------------------------------------PPPP------------PPPP-SB--GGGB------SEESS---SPBP-SS---BTTTEEEEEHHHHHHHHHHH-BS---EEEEEE-TTTTT-EEE-SSPEEEEEEEEE----------SHHHHHHHHHHHHS-S--PPEEEEEEEEEE-TT-BHHHHHHHHHHHHT--GGGEEEEEE-SSTT-EEE---TT-BTTTTTPPTT-EEEEEE--TTS--HHHHHHHHHHHHHHHHTT-

Foldseek 3Di:
DADPDLLSLVVVQVVQCVVPVVDFDDFFAKKWKFFVVLVVLSCLQSVDDDPVVPPPDPPDDDDPDDPPDPPPPPPDDDDDDDDDDDDDDDDPDDDDPDDPDDDDDDDDDDDDDDDDDDDDDDDDDDDDDDDDDDDDDDDDDDDDDDDDDDDDDDPDDPDPDPDPDNRDDGAAGEPPVQADDDPDPAAELDQQKGAGDPVDDDDDPNTIDIGHPVSVVNSCVHHNHDIIHMWGWHQDPPPPRRTDTDNHFAKEFEKEFDDDPPDPDPPPDPVVVVVVVVVVVVPDQPQGDIDRRHMYTDHQFQFLLNVLVSCCVSVVNDSLFWWKWWQPPDNVPIDTRPPRGDGNVNVVAHHHTYMYTWGADPVRDTSVVSNVVVVVVVVVVVVVD